Protein AF-A0A7R9C156-F1 (afdb_monomer_lite)

pLDDT: mean 81.44, std 16.33, range [34.81, 97.75]

Foldseek 3Di:
DPDDLVVVLVVLLLVLLVVVCLLLCVLLAAAEEEEQQCQVVPNVLVVQQSSVVNVYQHEYEYEHQDPRDDPCVVCVVVDPVVTDGHHYYYDNDQLLPDQPVVVVVPDDDDPPDPPQHAYEYEYSDDAALSVLSNLVNQLPHPRQWYKYKYQDDHLLRHAQVRQQLNVVVVVVVDDRVVSNVLSNLLCLLCLVVVPPDDDDDPVVNVVSQVVQVVVVDGSVRSSVSSVVSVVVSVVSVQVSSCVSAQVDWDKDQSDDCVSPSSRIITITTGPVNCQLQAQLSVQLPVPRPGGDALCCLQCVVLVVVLNVCVVVVVSVVSSLSRSLVSLLRNLDPVNQDLLLSQLSCVVSVHHSDDDDPPDDHDDPVSNCVSNVSCVVSPD

Organism: NCBI:txid399045

InterPro domains:
  IPR002220 DapA-like [PF00701] (285-369)
  IPR007871 Methyltransferase TRM13 [PF05206] (1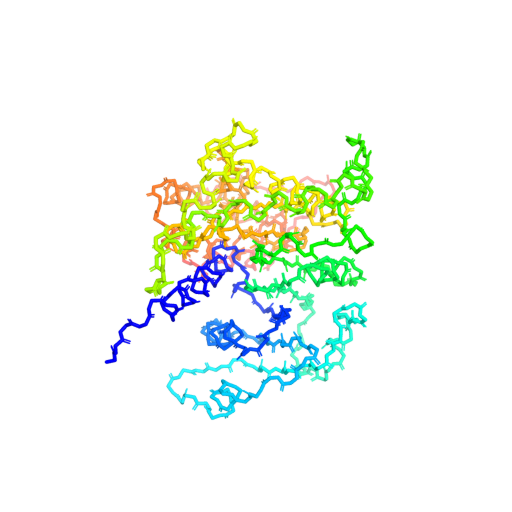3-269)
  IPR013785 Aldolase-type TIM barrel [G3DSA:3.20.20.70] (269-378)
  IPR039044 tRNA:m(4)X modification enzyme Trm13 [PTHR12998] (5-269)

Radius of gyration: 23.54 Å; chains: 1; bounding box: 74×46×60 Å

Sequence (379 aa):
MQDCPGAMKHLCQIASILGNLERLCLLSRRCTFVEFGAGRGAVSYWLSKVASESKKDSEVFLIDRASQRHKLDNRLKDGDEALGSVPVSRIKADIEHLVLDSLLDVPRLDTGSEDETRIVAVTKHLCGAATDFALRCLANSKIKDKSVCFATCCHHRCEWKSYVGKSVLQSYGFNASNFRVLCSLTSWLTCGSRKREEKLDPCSDEISQQRYAKLGFTVNESEEIGRICKDIIDAGRINYLKSVGFADANCCIYVPESVTPENVLLIAKTVESLKGLSIFHLGCQPGCVGTVSALANIIPEVVCKTFSLAKCGSWDDASALNRRLIQPNMAVTSQFGVAGLKAVMDAYGYYGGSVRRPLLSIDESGAKAAMKPFLENGF

Structure (mmCIF, N/CA/C/O backbone):
data_AF-A0A7R9C156-F1
#
_entry.id   AF-A0A7R9C156-F1
#
loop_
_atom_site.group_PDB
_atom_site.id
_atom_site.type_symbol
_atom_site.label_atom_id
_atom_site.label_alt_id
_atom_site.label_comp_id
_atom_site.label_asym_id
_atom_site.label_entity_id
_atom_site.label_seq_id
_atom_site.pdbx_PDB_ins_code
_atom_site.Cartn_x
_atom_site.Cartn_y
_atom_site.Cartn_z
_atom_site.occupancy
_atom_site.B_iso_or_equiv
_atom_site.auth_seq_id
_atom_site.auth_comp_id
_atom_site.auth_asym_id
_atom_site.auth_atom_id
_atom_site.pdbx_PDB_model_num
ATOM 1 N N . MET A 1 1 ? 31.479 11.852 10.578 1.00 40.16 1 MET A N 1
ATOM 2 C CA . MET A 1 1 ? 31.021 10.661 9.831 1.00 40.16 1 MET A CA 1
ATOM 3 C C . MET A 1 1 ? 30.978 11.050 8.370 1.00 40.16 1 MET A C 1
ATOM 5 O O . MET A 1 1 ? 30.319 12.023 8.052 1.00 40.16 1 MET A O 1
ATOM 9 N N . GLN A 1 2 ? 31.768 10.391 7.529 1.00 34.81 2 GLN A N 1
ATOM 10 C CA . GLN A 1 2 ? 31.818 10.642 6.087 1.00 34.81 2 GLN A CA 1
ATOM 11 C C . GLN A 1 2 ? 30.476 10.213 5.469 1.00 34.81 2 GLN A C 1
ATOM 13 O O . GLN A 1 2 ? 30.091 9.052 5.619 1.00 34.81 2 GLN A O 1
ATOM 18 N N . ASP A 1 3 ? 29.760 11.139 4.829 1.00 40.78 3 ASP A N 1
ATOM 19 C CA . ASP A 1 3 ? 28.501 10.871 4.127 1.00 40.78 3 ASP A CA 1
ATOM 20 C C . ASP A 1 3 ? 28.740 9.878 2.985 1.00 40.78 3 ASP A C 1
ATOM 22 O O . ASP A 1 3 ? 29.268 10.224 1.931 1.00 40.78 3 ASP A O 1
ATOM 26 N N . CYS A 1 4 ? 28.380 8.612 3.199 1.00 48.69 4 CYS A N 1
ATOM 27 C CA . CYS A 1 4 ? 28.357 7.607 2.144 1.00 48.69 4 CYS A CA 1
ATOM 28 C C . CYS A 1 4 ? 27.042 7.766 1.354 1.00 48.69 4 CYS A C 1
ATOM 30 O O . CYS A 1 4 ? 25.974 7.517 1.929 1.00 48.69 4 CYS A O 1
ATOM 32 N N . PRO A 1 5 ? 27.074 8.133 0.058 1.00 60.59 5 PRO A N 1
ATOM 33 C CA . PRO A 1 5 ? 25.868 8.401 -0.736 1.00 60.59 5 PRO A CA 1
ATOM 34 C C . PRO A 1 5 ? 24.865 7.234 -0.742 1.00 60.59 5 PRO A C 1
ATOM 36 O O . PRO A 1 5 ? 23.655 7.441 -0.616 1.00 60.59 5 PRO A O 1
ATOM 39 N N . GLY A 1 6 ? 25.360 5.991 -0.769 1.00 66.56 6 GLY A N 1
ATOM 40 C CA . GLY A 1 6 ? 24.527 4.787 -0.701 1.00 66.56 6 GLY A CA 1
ATOM 41 C C . GLY A 1 6 ? 23.784 4.609 0.631 1.00 66.56 6 GLY A C 1
ATOM 42 O O . GLY A 1 6 ? 22.648 4.128 0.650 1.00 66.56 6 GLY A O 1
ATOM 43 N N . ALA A 1 7 ? 24.376 5.036 1.752 1.00 76.25 7 ALA A N 1
ATOM 44 C CA . ALA A 1 7 ? 23.707 5.004 3.053 1.00 76.25 7 ALA A CA 1
ATOM 45 C C . ALA A 1 7 ? 22.574 6.038 3.115 1.00 76.25 7 ALA A C 1
ATOM 47 O O . ALA A 1 7 ? 21.466 5.703 3.541 1.00 76.25 7 ALA A O 1
ATOM 48 N N . MET A 1 8 ? 22.822 7.252 2.610 1.00 82.50 8 MET A N 1
ATOM 49 C CA . MET A 1 8 ? 21.819 8.318 2.545 1.00 82.50 8 MET A CA 1
ATOM 50 C C . MET A 1 8 ? 20.632 7.918 1.663 1.00 82.50 8 MET A C 1
ATOM 52 O O . MET A 1 8 ? 19.484 7.995 2.098 1.00 82.50 8 MET A O 1
ATOM 56 N N . LYS A 1 9 ? 20.897 7.361 0.471 1.00 86.25 9 LYS A N 1
ATOM 57 C CA . LYS A 1 9 ? 19.867 6.799 -0.418 1.00 86.25 9 LYS A CA 1
ATOM 58 C C . LYS A 1 9 ? 18.953 5.825 0.321 1.00 86.25 9 LYS A C 1
ATOM 60 O O . LYS A 1 9 ? 17.727 5.918 0.254 1.00 86.25 9 LYS A O 1
ATOM 65 N N . HIS A 1 10 ? 19.548 4.878 1.042 1.00 86.94 10 HIS A N 1
ATOM 66 C CA . HIS A 1 10 ? 18.794 3.871 1.768 1.00 86.94 10 HIS A CA 1
ATOM 67 C C . HIS A 1 10 ? 17.959 4.439 2.916 1.00 86.94 10 HIS A C 1
ATOM 69 O O . HIS A 1 10 ? 16.879 3.892 3.155 1.00 86.94 10 HIS A O 1
ATOM 75 N N . LEU A 1 11 ? 18.438 5.481 3.598 1.00 89.19 11 LEU A N 1
ATOM 76 C CA . LEU A 1 11 ? 17.699 6.186 4.645 1.00 89.19 11 LEU A CA 1
ATOM 77 C C . LEU A 1 11 ? 16.527 6.976 4.060 1.00 89.19 11 LEU A C 1
ATOM 79 O O . LEU A 1 11 ? 15.411 6.802 4.538 1.00 89.19 11 LEU A O 1
ATOM 83 N N . CYS A 1 12 ? 16.735 7.739 2.979 1.00 90.50 12 CYS A N 1
ATOM 84 C CA . CYS A 1 12 ? 15.664 8.471 2.293 1.00 90.50 12 CYS A CA 1
ATOM 85 C C . CYS A 1 12 ? 14.524 7.543 1.854 1.00 90.50 12 CYS A C 1
ATOM 87 O O . CYS A 1 12 ? 13.352 7.860 2.044 1.00 90.50 12 CYS A O 1
ATOM 89 N N . GLN A 1 13 ? 14.857 6.366 1.311 1.00 92.38 13 GLN A N 1
ATOM 90 C CA . GLN A 1 13 ? 13.851 5.372 0.934 1.00 92.38 13 GLN A CA 1
ATOM 91 C C . GLN A 1 13 ? 13.054 4.857 2.140 1.00 92.38 13 GLN A C 1
ATOM 93 O O . GLN A 1 13 ? 11.837 4.742 2.049 1.00 92.38 13 GLN A O 1
ATOM 98 N N . ILE A 1 14 ? 13.721 4.536 3.256 1.00 92.81 14 ILE A N 1
ATOM 99 C CA . ILE A 1 14 ? 13.042 4.029 4.459 1.00 92.81 14 ILE A CA 1
ATOM 100 C C . ILE A 1 14 ? 12.164 5.121 5.070 1.00 92.81 14 ILE A C 1
ATOM 102 O O . ILE A 1 14 ? 10.991 4.871 5.326 1.00 92.81 14 ILE A O 1
ATOM 106 N N . ALA A 1 15 ? 12.704 6.329 5.238 1.00 92.19 15 ALA A N 1
ATOM 107 C CA . ALA A 1 15 ? 11.970 7.475 5.761 1.00 92.19 15 ALA A CA 1
ATOM 108 C C . ALA A 1 15 ? 10.715 7.761 4.927 1.00 92.19 15 ALA A C 1
ATOM 110 O O . ALA A 1 15 ? 9.636 7.937 5.482 1.00 92.19 15 ALA A O 1
ATOM 111 N N . SER A 1 16 ? 10.824 7.711 3.596 1.00 92.44 16 SER A N 1
ATOM 112 C CA . SER A 1 16 ? 9.666 7.898 2.724 1.00 92.44 16 SER A CA 1
ATOM 113 C C . SER A 1 16 ? 8.635 6.764 2.825 1.00 92.44 16 SER A C 1
ATOM 115 O O . SER A 1 16 ? 7.435 7.038 2.851 1.00 92.44 16 SER A O 1
ATOM 117 N N . ILE A 1 17 ? 9.058 5.497 2.924 1.00 94.19 17 ILE A N 1
ATOM 118 C CA . ILE A 1 17 ? 8.122 4.379 3.146 1.00 94.19 17 ILE A CA 1
ATOM 119 C C . ILE A 1 17 ? 7.350 4.596 4.454 1.00 94.19 17 ILE A C 1
ATOM 121 O O . ILE A 1 17 ? 6.124 4.502 4.455 1.00 94.19 17 ILE A O 1
ATOM 125 N N . LEU A 1 18 ? 8.038 4.945 5.546 1.00 91.75 18 LEU A N 1
ATOM 126 C CA . LEU A 1 18 ? 7.406 5.218 6.842 1.00 91.75 18 LEU A CA 1
ATOM 127 C C . LEU A 1 18 ? 6.478 6.439 6.791 1.00 91.75 18 LEU A C 1
ATOM 129 O O . LEU A 1 18 ? 5.349 6.359 7.269 1.00 91.75 18 LEU A O 1
ATOM 133 N N . GLY A 1 19 ? 6.901 7.526 6.140 1.00 86.62 19 GLY A N 1
ATOM 134 C CA . GLY A 1 19 ? 6.069 8.714 5.935 1.00 86.62 19 GLY A CA 1
ATOM 135 C C . GLY A 1 19 ? 4.820 8.418 5.100 1.00 86.62 19 GLY A C 1
ATOM 136 O O . GLY A 1 19 ? 3.739 8.934 5.382 1.00 86.62 19 GLY A O 1
ATOM 137 N N . ASN A 1 20 ? 4.917 7.512 4.119 1.00 86.44 20 ASN A N 1
ATOM 138 C CA . ASN A 1 20 ? 3.742 7.008 3.415 1.00 86.44 20 ASN A CA 1
ATOM 139 C C . ASN A 1 20 ? 2.837 6.211 4.359 1.00 86.44 20 ASN A C 1
ATOM 141 O O . ASN A 1 20 ? 1.646 6.493 4.397 1.00 86.44 20 ASN A O 1
ATOM 145 N N . LEU A 1 21 ? 3.350 5.285 5.178 1.00 88.12 21 LEU A N 1
ATOM 146 C CA . LEU A 1 21 ? 2.516 4.572 6.162 1.00 88.12 21 LEU A CA 1
ATOM 147 C C . LEU A 1 21 ? 1.768 5.536 7.093 1.00 88.12 21 LEU A C 1
ATOM 149 O O . LEU A 1 21 ? 0.580 5.347 7.359 1.00 88.12 21 LEU A O 1
ATOM 153 N N . GLU A 1 22 ? 2.435 6.594 7.541 1.00 83.00 22 GLU A N 1
ATOM 154 C CA . GLU A 1 22 ? 1.845 7.637 8.371 1.00 83.00 22 GLU A CA 1
ATOM 155 C C . GLU A 1 22 ? 0.757 8.433 7.624 1.00 83.00 22 GLU A C 1
ATOM 157 O O . GLU A 1 22 ? -0.375 8.544 8.107 1.00 83.00 22 GLU A O 1
ATOM 162 N N . ARG A 1 23 ? 1.048 8.911 6.405 1.00 75.75 23 ARG A N 1
ATOM 163 C CA . ARG A 1 23 ? 0.096 9.613 5.519 1.00 75.75 23 ARG A CA 1
ATOM 164 C C . ARG A 1 23 ? -1.113 8.752 5.154 1.00 75.75 23 ARG A C 1
ATOM 166 O O . ARG A 1 23 ? -2.228 9.253 5.006 1.00 75.75 23 ARG A O 1
ATOM 173 N N . LEU A 1 24 ? -0.894 7.452 4.992 1.00 77.38 24 LEU A N 1
ATOM 174 C CA . LEU A 1 24 ? -1.929 6.461 4.734 1.00 77.38 24 LEU A CA 1
ATOM 175 C C . LEU A 1 24 ? -2.714 6.094 6.008 1.00 77.38 24 LEU A C 1
ATOM 177 O O . LEU A 1 24 ? -3.640 5.290 5.907 1.00 77.38 24 LEU A O 1
ATOM 181 N N . CYS A 1 25 ? -2.354 6.663 7.168 1.00 76.44 25 CYS A N 1
ATOM 182 C CA . CYS A 1 25 ? -2.887 6.367 8.501 1.00 76.44 25 CYS A CA 1
ATOM 183 C C . CYS A 1 25 ? -2.836 4.872 8.849 1.00 76.44 25 CYS A C 1
ATOM 185 O O . CYS A 1 25 ? -3.722 4.325 9.503 1.00 76.44 25 CYS A O 1
ATOM 187 N N . LEU A 1 26 ? -1.769 4.206 8.415 1.00 82.56 26 LEU A N 1
ATOM 188 C CA . LEU A 1 26 ? -1.475 2.811 8.735 1.00 82.56 26 LEU A CA 1
ATOM 189 C C . LEU A 1 26 ? -0.685 2.672 10.045 1.00 82.56 26 LEU A C 1
ATOM 191 O O . LEU A 1 26 ? -0.472 1.558 10.505 1.00 82.56 26 LEU A O 1
ATOM 195 N N . LEU A 1 27 ? -0.299 3.794 10.664 1.00 81.56 27 LEU A N 1
ATOM 196 C CA . LEU A 1 27 ? 0.324 3.865 11.995 1.00 81.56 27 LEU A CA 1
ATOM 197 C C . LEU A 1 27 ? -0.648 4.366 13.081 1.00 81.56 27 LEU A C 1
ATOM 199 O O . LEU A 1 27 ? -0.294 4.467 14.250 1.00 81.56 27 LEU A O 1
ATOM 203 N N . SER A 1 28 ? -1.881 4.726 12.707 1.00 69.94 28 SER A N 1
ATOM 204 C CA . SER A 1 28 ? -2.830 5.393 13.607 1.00 69.94 28 SER A CA 1
ATOM 205 C C . SER A 1 28 ? -3.653 4.436 14.470 1.00 69.94 28 SER A C 1
ATOM 207 O O . SER A 1 28 ? -4.446 4.901 15.284 1.00 69.94 28 SER A O 1
ATOM 209 N N . ARG A 1 29 ? -3.521 3.116 14.310 1.00 75.06 29 ARG A N 1
ATOM 210 C CA . ARG A 1 29 ? -4.259 2.071 15.044 1.00 75.06 29 ARG A CA 1
ATOM 211 C C . ARG A 1 29 ? -3.300 0.936 15.412 1.00 75.06 29 ARG A C 1
ATOM 213 O O . ARG A 1 29 ? -2.158 0.937 14.964 1.00 75.06 29 ARG A O 1
ATOM 220 N N . ARG A 1 30 ? -3.766 -0.001 16.241 1.00 83.44 30 ARG A N 1
ATOM 221 C CA . ARG A 1 30 ? -3.059 -1.260 16.489 1.00 83.44 30 ARG A CA 1
ATOM 222 C C . ARG A 1 30 ? -2.872 -1.990 15.156 1.00 83.44 30 ARG A C 1
ATOM 224 O O . ARG A 1 30 ? -3.854 -2.215 14.451 1.00 83.44 30 ARG A O 1
ATOM 231 N N . CYS A 1 31 ? -1.631 -2.332 14.825 1.00 86.94 31 CYS A N 1
ATOM 232 C CA . CYS A 1 31 ? -1.280 -3.002 13.576 1.00 86.94 31 CYS A CA 1
ATOM 233 C C . CYS A 1 31 ? -0.260 -4.114 13.828 1.00 86.94 31 CYS A C 1
ATOM 235 O O . CYS A 1 31 ? 0.700 -3.929 14.575 1.00 86.94 31 CYS A O 1
ATOM 237 N N . THR A 1 32 ? -0.419 -5.224 13.117 1.00 90.94 32 THR A N 1
ATOM 238 C CA . THR A 1 32 ? 0.631 -6.221 12.921 1.00 90.94 32 THR A CA 1
ATOM 239 C C . THR A 1 32 ? 1.361 -5.872 11.624 1.00 90.94 32 THR A C 1
ATOM 241 O O . THR A 1 32 ? 0.824 -6.016 10.519 1.00 90.94 32 THR A O 1
ATOM 244 N N . PHE A 1 33 ? 2.580 -5.353 11.742 1.00 93.31 33 PHE A N 1
ATOM 245 C CA . PHE A 1 33 ? 3.408 -5.018 10.589 1.00 93.31 33 PHE A CA 1
ATOM 246 C C . PHE A 1 33 ? 4.179 -6.244 10.116 1.00 93.31 33 PHE A C 1
ATOM 248 O O . PHE A 1 33 ? 4.751 -6.965 10.926 1.00 93.31 33 PHE A O 1
ATOM 255 N N . VAL A 1 34 ? 4.234 -6.468 8.805 1.00 94.38 34 VAL A N 1
ATOM 256 C CA . VAL A 1 34 ? 4.950 -7.613 8.226 1.00 94.38 34 VAL A CA 1
ATOM 257 C C . VAL A 1 34 ? 5.906 -7.122 7.147 1.00 94.38 34 VAL A C 1
ATOM 259 O O . VAL A 1 34 ? 5.478 -6.709 6.069 1.00 94.38 34 VAL A O 1
ATOM 262 N N . GLU A 1 35 ? 7.208 -7.157 7.431 1.00 94.88 35 GLU A N 1
ATOM 263 C CA . GLU A 1 35 ? 8.255 -6.857 6.453 1.00 94.88 35 GLU A CA 1
ATOM 264 C C . GLU A 1 35 ? 8.594 -8.112 5.644 1.00 94.88 35 GLU A C 1
ATOM 266 O O . GLU A 1 35 ? 9.203 -9.056 6.152 1.00 94.88 35 GLU A O 1
ATOM 271 N N . PHE A 1 36 ? 8.232 -8.111 4.360 1.00 93.88 36 PHE A N 1
ATOM 272 C CA . PHE A 1 36 ? 8.593 -9.181 3.433 1.00 93.88 36 PHE A CA 1
ATOM 273 C C . PHE A 1 36 ? 9.975 -8.933 2.822 1.00 93.88 36 PHE A C 1
ATOM 275 O O . PHE A 1 36 ? 10.225 -7.876 2.233 1.00 93.88 36 PHE A O 1
ATOM 282 N N . GLY A 1 37 ? 10.854 -9.936 2.908 1.00 90.31 37 GLY A N 1
ATOM 283 C CA . GLY A 1 37 ? 12.228 -9.843 2.410 1.00 90.31 37 GLY A CA 1
ATOM 284 C C . GLY A 1 37 ? 13.083 -8.916 3.270 1.00 90.31 37 GLY A C 1
ATOM 285 O O . GLY A 1 37 ? 13.788 -8.057 2.747 1.00 90.31 37 GLY A O 1
ATOM 286 N N . ALA A 1 38 ? 12.982 -9.061 4.593 1.00 85.69 38 ALA A N 1
ATOM 287 C CA . ALA A 1 38 ? 13.497 -8.072 5.533 1.00 85.69 38 ALA A CA 1
ATOM 288 C C . ALA A 1 38 ? 15.024 -7.880 5.483 1.00 85.69 38 ALA A C 1
ATOM 290 O O . ALA A 1 38 ? 15.536 -6.818 5.847 1.00 85.69 38 ALA A O 1
ATOM 291 N N . GLY A 1 39 ? 15.793 -8.886 5.058 1.00 84.81 39 GLY A N 1
ATOM 292 C CA . GLY A 1 39 ? 17.248 -8.832 4.976 1.00 84.81 39 GLY A CA 1
ATOM 293 C C . GLY A 1 39 ? 17.859 -8.352 6.291 1.00 84.81 39 GLY A C 1
ATOM 294 O O . GLY A 1 39 ? 17.718 -8.985 7.339 1.00 84.81 39 GLY A O 1
ATOM 295 N N . ARG A 1 40 ? 18.493 -7.172 6.249 1.00 80.88 40 ARG A N 1
ATOM 296 C CA . ARG A 1 40 ? 19.117 -6.522 7.417 1.00 80.88 40 ARG A CA 1
ATOM 297 C C . ARG A 1 40 ? 18.123 -5.966 8.452 1.00 80.88 40 ARG A C 1
ATOM 299 O O . ARG A 1 40 ? 18.577 -5.516 9.495 1.00 80.88 40 ARG A O 1
ATOM 306 N N . GLY A 1 41 ? 16.816 -5.975 8.184 1.00 82.31 41 GLY A N 1
ATOM 307 C CA . GLY A 1 41 ? 15.767 -5.507 9.101 1.00 82.31 41 GLY A CA 1
ATOM 308 C C . GLY A 1 41 ? 15.723 -3.990 9.294 1.00 82.31 41 GLY A C 1
ATOM 309 O O . GLY A 1 41 ? 15.302 -3.515 10.343 1.00 82.31 41 GLY A O 1
ATOM 310 N N . ALA A 1 42 ? 16.204 -3.214 8.318 1.00 86.06 42 ALA A N 1
ATOM 311 C CA . ALA A 1 42 ? 16.311 -1.763 8.464 1.00 86.06 42 ALA A CA 1
ATOM 312 C C . ALA A 1 42 ? 14.943 -1.061 8.471 1.00 86.06 42 ALA A C 1
ATOM 314 O O . ALA A 1 42 ? 14.783 -0.097 9.211 1.00 86.06 42 ALA A O 1
ATOM 315 N N . VAL A 1 43 ? 13.964 -1.531 7.684 1.00 89.88 43 VAL A N 1
ATOM 316 C CA . VAL A 1 43 ? 12.603 -0.964 7.721 1.00 89.88 43 VAL A CA 1
ATOM 317 C C . VAL A 1 43 ? 11.950 -1.312 9.051 1.00 89.88 43 VAL A C 1
ATOM 319 O O . VAL A 1 43 ? 11.493 -0.406 9.739 1.00 89.88 43 VAL A O 1
ATOM 322 N N . SER A 1 44 ? 11.980 -2.587 9.454 1.00 90.00 44 SER A N 1
ATOM 323 C CA . SER A 1 44 ? 11.404 -3.028 10.729 1.00 90.00 44 SER A CA 1
ATOM 324 C C . SER A 1 44 ? 11.998 -2.337 11.950 1.00 90.00 44 SER A C 1
ATOM 326 O O . SER A 1 44 ? 11.258 -2.047 12.883 1.00 90.00 44 SER A O 1
ATOM 328 N N . TYR A 1 45 ? 13.302 -2.035 11.949 1.00 88.31 45 TYR A N 1
ATOM 329 C CA . TYR A 1 45 ? 13.932 -1.292 13.042 1.00 88.31 45 TYR A CA 1
ATOM 330 C C . TYR A 1 45 ? 13.300 0.088 13.242 1.00 88.31 45 TYR A C 1
ATOM 332 O O . TYR A 1 45 ? 12.914 0.442 14.350 1.00 88.31 45 TYR A O 1
ATOM 340 N N . TRP A 1 46 ? 13.170 0.873 12.174 1.00 89.81 46 TRP A N 1
ATOM 341 C CA . TRP A 1 46 ? 12.578 2.207 12.281 1.00 89.81 46 TRP A CA 1
ATOM 342 C C . TRP A 1 46 ? 11.066 2.145 12.485 1.00 89.81 46 TRP A C 1
ATOM 344 O O . TRP A 1 46 ? 10.513 2.928 13.253 1.00 89.81 46 TRP A O 1
ATOM 354 N N . LEU A 1 47 ? 10.402 1.174 11.856 1.00 90.06 47 LEU A N 1
ATOM 355 C CA . LEU A 1 47 ? 8.976 0.939 12.040 1.00 90.06 47 LEU A CA 1
ATOM 356 C C . LEU A 1 47 ? 8.645 0.597 13.494 1.00 90.06 47 LEU A C 1
ATOM 358 O O . LEU A 1 47 ? 7.645 1.090 14.006 1.00 90.06 47 LEU A O 1
ATOM 362 N N . SER A 1 48 ? 9.490 -0.181 14.182 1.00 88.75 48 SER A N 1
ATOM 363 C CA . SER A 1 48 ? 9.237 -0.542 15.578 1.00 88.75 48 SER A CA 1
ATOM 364 C C . SER A 1 48 ? 9.354 0.649 16.534 1.00 88.75 48 SER A C 1
ATOM 366 O O . SER A 1 48 ? 8.609 0.727 17.513 1.00 88.75 48 SER A O 1
ATOM 368 N N . LYS A 1 49 ? 10.246 1.602 16.230 1.00 87.12 49 LYS A N 1
ATOM 369 C CA . LYS A 1 49 ? 10.384 2.865 16.967 1.00 87.12 49 LYS A CA 1
ATOM 370 C C . LYS A 1 49 ? 9.180 3.775 16.739 1.00 87.12 49 LYS A C 1
ATOM 372 O O . LYS A 1 49 ? 8.524 4.149 17.707 1.00 87.12 49 LYS A O 1
ATOM 377 N N . VAL A 1 50 ? 8.819 4.042 15.482 1.00 85.81 50 VAL A N 1
ATOM 378 C CA . VAL A 1 50 ? 7.674 4.916 15.154 1.00 85.81 50 VAL A CA 1
ATOM 379 C C . VAL A 1 50 ? 6.355 4.322 15.665 1.00 85.81 50 VAL A C 1
ATOM 381 O O . VAL A 1 50 ? 5.512 5.034 16.205 1.00 85.81 50 VAL A O 1
ATOM 384 N N . ALA A 1 51 ? 6.176 3.001 15.572 1.00 84.81 51 ALA A N 1
ATOM 385 C CA . ALA A 1 51 ? 4.992 2.343 16.120 1.00 84.81 51 ALA A CA 1
ATOM 386 C C . ALA A 1 51 ? 4.894 2.489 17.650 1.00 84.81 51 ALA A C 1
ATOM 388 O O . ALA A 1 51 ? 3.783 2.579 18.173 1.00 84.81 51 ALA A O 1
ATOM 389 N N . SER A 1 52 ? 6.022 2.574 18.368 1.00 82.69 52 SER A N 1
ATOM 390 C CA . SER A 1 52 ? 6.026 2.729 19.831 1.00 82.69 52 SER A CA 1
ATOM 391 C C . SER A 1 52 ? 5.512 4.095 20.299 1.00 82.69 52 SER A C 1
ATOM 393 O O . SER A 1 52 ? 4.837 4.178 21.325 1.00 82.69 52 SER A O 1
ATOM 395 N N . GLU A 1 53 ? 5.736 5.154 19.513 1.00 78.00 53 GLU A N 1
ATOM 396 C CA . GLU A 1 53 ? 5.268 6.514 19.823 1.00 78.00 53 GLU A CA 1
ATOM 397 C C . GLU A 1 53 ? 3.740 6.597 19.862 1.00 78.00 53 GLU A C 1
ATOM 399 O O . GLU A 1 53 ? 3.161 7.381 20.616 1.00 78.00 53 GLU A O 1
ATOM 404 N N . SER A 1 54 ? 3.069 5.737 19.090 1.00 67.69 54 SER A N 1
ATOM 405 C CA . SER A 1 54 ? 1.610 5.692 19.034 1.00 67.69 54 SER A CA 1
ATOM 406 C C . SER A 1 54 ? 0.958 5.181 20.333 1.00 67.69 54 SER A C 1
ATOM 408 O O . SER A 1 54 ? -0.259 5.320 20.479 1.00 67.69 54 SER A O 1
ATOM 410 N N . LYS A 1 55 ? 1.739 4.618 21.278 1.00 61.25 55 LYS A N 1
ATOM 411 C CA . LYS A 1 55 ? 1.277 3.953 22.518 1.00 61.25 55 LYS A CA 1
ATOM 412 C C . LYS A 1 55 ? 0.226 2.855 22.276 1.00 61.25 55 LYS A C 1
ATOM 414 O O . LYS A 1 55 ? -0.621 2.606 23.131 1.00 61.25 55 LYS A O 1
ATOM 419 N N . LYS A 1 56 ? 0.252 2.215 21.103 1.00 68.31 56 LYS A N 1
ATOM 420 C CA . LYS A 1 56 ? -0.668 1.127 20.724 1.00 68.31 56 LYS A CA 1
ATOM 421 C C . LYS A 1 56 ? 0.059 -0.207 20.766 1.00 68.31 56 LYS A C 1
ATOM 423 O O . LYS A 1 56 ? 1.236 -0.266 20.425 1.00 68.31 56 LYS A O 1
ATOM 428 N N . ASP A 1 57 ? -0.669 -1.265 21.108 1.00 76.25 57 ASP A N 1
ATOM 429 C CA . ASP A 1 57 ? -0.172 -2.646 21.196 1.00 76.25 57 ASP A CA 1
ATOM 430 C C . ASP A 1 57 ? 0.081 -3.269 19.805 1.00 76.25 57 ASP A C 1
ATOM 432 O O . ASP A 1 57 ? -0.589 -4.210 19.379 1.00 76.25 57 ASP A O 1
ATOM 436 N N . SER A 1 58 ? 0.974 -2.648 19.033 1.00 86.12 58 SER A N 1
ATOM 437 C CA . SER A 1 58 ? 1.390 -3.091 17.698 1.00 86.12 58 SER A CA 1
ATOM 438 C C . SER A 1 58 ? 2.594 -4.023 17.790 1.00 86.12 58 SER A C 1
ATOM 440 O O . SER A 1 58 ? 3.267 -4.071 18.811 1.00 86.12 58 SER A O 1
ATOM 442 N N . GLU A 1 59 ? 2.909 -4.719 16.705 1.00 87.12 59 GLU A N 1
ATOM 443 C CA . GLU A 1 59 ? 4.054 -5.632 16.626 1.00 87.12 59 GLU A CA 1
ATOM 444 C C . GLU A 1 59 ? 4.632 -5.654 15.207 1.00 87.12 59 GLU A C 1
ATOM 446 O O . GLU A 1 59 ? 3.964 -5.258 14.246 1.00 87.12 59 GLU A O 1
ATOM 451 N N . VAL A 1 60 ? 5.875 -6.116 15.061 1.00 90.31 60 VAL A N 1
ATOM 452 C CA . VAL A 1 60 ? 6.563 -6.188 13.767 1.00 90.31 60 VAL A CA 1
ATOM 453 C C . VAL A 1 60 ? 7.125 -7.589 13.525 1.00 90.31 60 VAL A C 1
ATOM 455 O O . VAL A 1 60 ? 7.965 -8.077 14.280 1.00 90.31 60 VAL A O 1
ATOM 458 N N . PHE A 1 61 ? 6.725 -8.214 12.419 1.00 90.75 61 PHE A N 1
ATOM 459 C CA . PHE A 1 61 ? 7.276 -9.474 11.931 1.00 90.75 61 PHE A CA 1
ATOM 460 C C . PHE A 1 61 ? 8.206 -9.261 10.739 1.00 90.75 61 PHE A C 1
ATOM 462 O O . PHE A 1 61 ? 7.844 -8.619 9.755 1.00 90.75 61 PHE A O 1
ATOM 469 N N . LEU A 1 62 ? 9.393 -9.859 10.796 1.00 91.81 62 LEU A N 1
ATOM 470 C CA . LEU A 1 62 ? 10.355 -9.878 9.697 1.00 91.81 62 LEU A CA 1
ATOM 471 C C . LEU A 1 62 ? 10.318 -11.244 9.027 1.00 91.81 62 LEU A C 1
ATOM 473 O O . LEU A 1 62 ? 10.678 -12.234 9.661 1.00 91.81 62 LEU A O 1
ATOM 477 N N . ILE A 1 63 ? 9.956 -11.298 7.748 1.00 90.88 63 ILE A N 1
ATOM 478 C CA . ILE A 1 63 ? 9.951 -12.534 6.962 1.00 90.88 63 ILE A CA 1
ATOM 479 C C . ILE A 1 63 ? 11.167 -12.554 6.039 1.00 90.88 63 ILE A C 1
ATOM 481 O O . ILE A 1 63 ? 11.336 -11.677 5.186 1.00 90.88 63 ILE A O 1
ATOM 485 N N . ASP A 1 64 ? 12.003 -13.582 6.170 1.00 87.25 64 ASP A N 1
ATOM 486 C CA . ASP A 1 64 ? 13.120 -13.822 5.254 1.00 87.25 64 ASP A CA 1
ATOM 487 C C . ASP A 1 64 ? 13.424 -15.321 5.118 1.00 87.25 64 ASP A C 1
ATOM 489 O O . ASP A 1 64 ? 13.285 -16.096 6.064 1.00 87.25 64 ASP A O 1
ATOM 493 N N . ARG A 1 65 ? 13.908 -15.731 3.946 1.00 82.44 65 ARG A N 1
ATOM 494 C CA . ARG A 1 65 ? 14.417 -17.086 3.699 1.00 82.44 65 ARG A CA 1
ATOM 495 C C . ARG A 1 65 ? 15.765 -17.324 4.381 1.00 82.44 65 ARG A C 1
ATOM 497 O O . ARG A 1 65 ? 16.067 -18.449 4.788 1.00 82.44 65 ARG A O 1
ATOM 504 N N . ALA A 1 66 ? 16.599 -16.286 4.470 1.00 68.19 66 ALA A N 1
ATOM 505 C CA . ALA A 1 66 ? 17.955 -16.366 4.997 1.00 68.19 66 ALA A CA 1
ATOM 506 C C . ALA A 1 66 ? 18.087 -15.597 6.318 1.00 68.19 66 ALA A C 1
ATOM 508 O O . ALA A 1 66 ? 17.679 -14.447 6.444 1.00 68.19 66 ALA A O 1
ATOM 509 N N . SER A 1 67 ? 18.748 -16.206 7.303 1.00 56.12 67 SER A N 1
ATOM 510 C CA . SER A 1 67 ? 19.142 -15.535 8.544 1.00 56.12 67 SER A CA 1
ATOM 511 C C . SER A 1 67 ? 20.385 -14.672 8.294 1.00 56.12 67 SER A C 1
ATOM 513 O O . SER A 1 67 ? 21.498 -15.037 8.677 1.00 56.12 67 SER A O 1
ATOM 515 N N . GLN A 1 68 ? 20.239 -13.556 7.577 1.00 52.72 68 GLN A N 1
ATOM 516 C CA . GLN A 1 68 ? 21.338 -12.601 7.431 1.00 52.72 68 GLN A CA 1
ATOM 517 C C . GLN A 1 68 ? 21.585 -11.899 8.781 1.00 52.72 68 GLN A C 1
ATOM 519 O O . GLN A 1 68 ? 20.690 -11.308 9.376 1.00 52.72 68 GLN A O 1
ATOM 524 N N . ARG A 1 69 ? 22.821 -12.042 9.277 1.00 46.41 69 ARG A N 1
ATOM 525 C CA . ARG A 1 69 ? 23.319 -11.733 10.633 1.00 46.41 69 ARG A CA 1
ATOM 526 C C . ARG A 1 69 ? 22.894 -10.371 11.233 1.00 46.41 69 ARG A C 1
ATOM 528 O O . ARG A 1 69 ? 23.322 -9.321 10.759 1.00 46.41 69 ARG A O 1
ATOM 535 N N . HIS A 1 70 ? 22.203 -10.446 12.376 1.00 51.94 70 HIS A N 1
ATOM 536 C CA . HIS A 1 70 ? 22.419 -9.822 13.708 1.00 51.94 70 HIS A CA 1
ATOM 537 C C . HIS A 1 70 ? 22.787 -8.332 13.907 1.00 51.94 70 HIS A C 1
ATOM 539 O O . HIS A 1 70 ? 22.783 -7.890 15.053 1.00 51.94 70 HIS A O 1
ATOM 545 N N . LYS A 1 71 ? 23.107 -7.521 12.888 1.00 47.53 71 LYS A N 1
ATOM 546 C CA . LYS A 1 71 ? 23.627 -6.157 13.152 1.00 47.53 71 LYS A CA 1
ATOM 547 C C . LYS A 1 71 ? 22.595 -5.174 13.728 1.00 47.53 71 LYS A C 1
ATOM 549 O O . LYS A 1 71 ? 22.989 -4.297 14.489 1.00 47.53 71 LYS A O 1
ATOM 554 N N . LEU A 1 72 ? 21.316 -5.301 13.370 1.00 52.06 72 LEU A N 1
ATOM 555 C CA . LEU A 1 72 ? 20.225 -4.447 13.875 1.00 52.06 72 LEU A CA 1
ATOM 556 C C . LEU A 1 72 ? 19.318 -5.175 14.874 1.00 52.06 72 LEU A C 1
ATOM 558 O O . LEU A 1 72 ? 18.800 -4.531 15.775 1.00 52.06 72 LEU A O 1
ATOM 562 N N . ASP A 1 73 ? 19.210 -6.504 14.787 1.00 52.53 73 ASP A N 1
ATOM 563 C CA . ASP A 1 73 ? 18.457 -7.317 15.752 1.00 52.53 73 ASP A CA 1
ATOM 564 C C . ASP A 1 73 ? 19.018 -7.178 17.181 1.00 52.53 73 ASP A C 1
ATOM 566 O O . ASP A 1 73 ? 18.254 -7.158 18.139 1.00 52.53 73 ASP A O 1
ATOM 570 N N . ASN A 1 74 ? 20.338 -7.004 17.339 1.00 50.81 74 ASN A N 1
ATOM 571 C CA . ASN A 1 74 ? 20.934 -6.740 18.654 1.00 50.81 74 ASN A CA 1
ATOM 572 C C . ASN A 1 74 ? 20.532 -5.363 19.207 1.00 50.81 74 ASN A C 1
ATOM 574 O O . ASN A 1 74 ? 20.281 -5.252 20.393 1.00 50.81 74 ASN A O 1
ATOM 578 N N . ARG A 1 75 ? 20.352 -4.345 18.350 1.00 53.66 75 ARG A N 1
ATOM 579 C CA . ARG A 1 75 ? 19.838 -3.015 18.749 1.00 53.66 75 ARG A CA 1
ATOM 580 C C . ARG A 1 75 ? 18.329 -2.993 19.026 1.00 53.66 75 ARG A C 1
ATOM 582 O O . ARG A 1 75 ? 17.797 -1.970 19.443 1.00 53.66 75 ARG A O 1
ATOM 589 N N . LEU A 1 76 ? 17.631 -4.082 18.702 1.00 53.56 76 LEU A N 1
ATOM 590 C CA . LEU A 1 76 ? 16.226 -4.299 19.050 1.00 53.56 76 LEU A CA 1
ATOM 591 C C . LEU A 1 76 ? 16.083 -5.058 20.376 1.00 53.56 76 LEU A C 1
ATOM 593 O O . LEU A 1 76 ? 15.048 -4.939 21.020 1.00 53.56 76 LEU A O 1
ATOM 597 N N . LYS A 1 77 ? 17.106 -5.830 20.773 1.00 49.16 77 LYS A N 1
ATOM 598 C CA . LYS A 1 77 ? 17.177 -6.533 22.065 1.00 49.16 77 LYS A CA 1
ATOM 599 C C . LYS A 1 77 ? 17.781 -5.660 23.162 1.00 49.16 77 LYS A C 1
ATOM 601 O O . LYS A 1 77 ? 17.246 -5.619 24.263 1.00 49.16 77 LYS A O 1
ATOM 606 N N . ASP A 1 78 ? 18.848 -4.943 22.829 1.00 43.84 78 ASP A N 1
ATOM 607 C CA . ASP A 1 78 ? 19.439 -3.903 23.659 1.00 43.84 78 ASP A CA 1
ATOM 608 C C . ASP A 1 78 ? 18.666 -2.627 23.343 1.00 43.84 78 ASP A C 1
ATOM 610 O O . ASP A 1 78 ? 19.005 -1.890 22.414 1.00 43.84 78 ASP A O 1
ATOM 614 N N . GLY A 1 79 ? 17.530 -2.448 24.018 1.00 44.47 79 GLY A N 1
ATOM 615 C CA . GLY A 1 79 ? 16.720 -1.251 23.874 1.00 44.47 79 GLY A CA 1
ATOM 616 C C . GLY A 1 79 ? 17.611 -0.019 23.979 1.00 44.47 79 GLY A C 1
ATOM 617 O O . GLY A 1 79 ? 18.313 0.170 24.965 1.00 44.47 79 GLY A O 1
ATOM 618 N N . ASP A 1 80 ? 17.598 0.817 22.948 1.00 45.12 80 ASP A N 1
ATOM 619 C CA . ASP A 1 80 ? 18.006 2.207 23.099 1.00 45.12 80 ASP A CA 1
ATOM 620 C C . ASP A 1 80 ? 17.038 2.805 24.136 1.00 45.12 80 ASP A C 1
ATOM 622 O O . ASP A 1 80 ? 15.899 3.119 23.788 1.00 45.12 80 ASP A O 1
ATOM 626 N N . GLU A 1 81 ? 17.427 2.822 25.421 1.00 49.00 81 GLU A N 1
ATOM 627 C CA . GLU A 1 81 ? 16.563 3.134 26.580 1.00 49.00 81 GLU A CA 1
ATOM 628 C C . GLU A 1 81 ? 15.852 4.494 26.446 1.00 49.00 81 GLU A C 1
ATOM 630 O O . GLU A 1 81 ? 14.837 4.739 27.095 1.00 49.00 81 GLU A O 1
ATOM 635 N N . ALA A 1 82 ? 16.343 5.363 25.558 1.00 50.25 82 ALA A N 1
ATOM 636 C CA . ALA A 1 82 ? 15.770 6.669 25.263 1.00 50.25 82 ALA A CA 1
ATOM 637 C C . ALA A 1 82 ? 14.501 6.635 24.383 1.00 50.25 82 ALA A C 1
ATOM 639 O O . ALA A 1 82 ? 13.709 7.575 24.439 1.00 50.25 82 ALA A O 1
ATOM 640 N N . LEU A 1 83 ? 14.288 5.594 23.566 1.00 55.06 83 LEU A N 1
ATOM 641 C CA . LEU A 1 83 ? 13.150 5.510 22.642 1.00 55.06 83 LEU A CA 1
ATOM 642 C C . LEU A 1 83 ? 12.582 4.088 22.666 1.00 55.06 83 LEU A C 1
ATOM 644 O O . LEU A 1 83 ? 13.256 3.144 22.253 1.00 55.06 83 LEU A O 1
ATOM 648 N N . GLY A 1 84 ? 11.349 3.922 23.147 1.00 66.12 84 GLY A N 1
ATOM 649 C CA . GLY A 1 84 ? 10.678 2.619 23.215 1.00 66.12 84 GLY A CA 1
ATOM 650 C C . GLY A 1 84 ? 10.646 1.876 21.870 1.00 66.12 84 GLY A C 1
ATOM 651 O O . GLY A 1 84 ? 10.935 2.428 20.809 1.00 66.12 84 GLY A O 1
ATOM 652 N N . SER A 1 85 ? 10.323 0.586 21.892 1.00 75.88 85 SER A N 1
ATOM 653 C CA . SER A 1 85 ? 10.115 -0.210 20.676 1.00 75.88 85 SER A CA 1
ATOM 654 C C . SER A 1 85 ? 8.999 -1.215 20.894 1.00 75.88 85 SER A C 1
ATOM 656 O O . SER A 1 85 ? 8.919 -1.821 21.961 1.00 75.88 85 SER A O 1
ATOM 658 N N . VAL A 1 86 ? 8.160 -1.414 19.879 1.00 83.19 86 VAL A N 1
ATOM 659 C CA . VAL A 1 86 ? 7.166 -2.497 19.895 1.00 83.19 86 VAL A CA 1
ATOM 660 C C . VAL A 1 86 ? 7.834 -3.873 19.741 1.00 83.19 86 VAL A C 1
ATOM 662 O O . VAL A 1 86 ? 8.963 -3.931 19.243 1.00 83.19 86 VAL A O 1
ATOM 665 N N . PRO A 1 87 ? 7.170 -4.981 20.127 1.00 85.25 87 PRO A N 1
ATOM 666 C CA . PRO A 1 87 ? 7.688 -6.331 19.926 1.00 85.25 87 PRO A CA 1
ATOM 667 C C . PRO A 1 87 ? 8.089 -6.592 18.470 1.00 85.25 87 PRO A C 1
ATOM 669 O O . PRO A 1 87 ? 7.340 -6.286 17.540 1.00 85.25 87 PRO A O 1
ATOM 672 N N . VAL A 1 88 ? 9.278 -7.172 18.279 1.00 85.31 88 VAL A N 1
ATOM 673 C CA . VAL A 1 88 ? 9.812 -7.518 16.958 1.00 85.31 88 VAL A CA 1
ATOM 674 C C . VAL A 1 88 ? 10.206 -8.989 16.909 1.00 85.31 88 VAL A C 1
ATOM 676 O O . VAL A 1 88 ? 11.049 -9.438 17.686 1.00 85.31 88 VAL A O 1
ATOM 679 N N . SER A 1 89 ? 9.650 -9.721 15.946 1.00 85.75 89 SER A N 1
ATOM 680 C CA . SER A 1 89 ? 9.880 -11.155 15.760 1.00 85.75 89 SER A CA 1
ATOM 681 C C . SER A 1 89 ? 10.350 -11.449 14.341 1.00 85.75 89 SER A C 1
ATOM 683 O O . SER A 1 89 ? 9.715 -11.065 13.364 1.00 85.75 89 SER A O 1
ATOM 685 N N . ARG A 1 90 ? 11.467 -12.163 14.192 1.00 86.12 90 ARG A N 1
ATOM 686 C CA . ARG A 1 90 ? 11.973 -12.583 12.878 1.00 86.12 90 ARG A CA 1
ATOM 687 C C . ARG A 1 90 ? 11.621 -14.040 12.616 1.00 86.12 90 ARG A C 1
ATOM 689 O O . ARG A 1 90 ? 11.997 -14.919 13.386 1.00 86.12 90 ARG A O 1
ATOM 696 N N . ILE A 1 91 ? 10.960 -14.290 11.494 1.00 87.25 91 ILE A N 1
ATOM 697 C CA . ILE A 1 91 ? 10.491 -15.604 11.069 1.00 87.25 91 ILE A CA 1
ATOM 698 C C . ILE A 1 91 ? 11.253 -16.015 9.817 1.00 87.25 91 ILE A C 1
ATOM 700 O O . ILE A 1 91 ? 11.240 -15.336 8.787 1.00 87.25 91 ILE A O 1
ATOM 704 N N . LYS A 1 92 ? 11.927 -17.160 9.921 1.00 88.94 92 LYS A N 1
ATOM 705 C CA . LYS A 1 92 ? 12.612 -17.777 8.793 1.00 88.94 92 LYS A CA 1
ATOM 706 C C . LYS A 1 92 ? 11.610 -18.608 7.997 1.00 88.94 92 LYS A C 1
ATOM 708 O O . LYS A 1 92 ? 11.281 -19.718 8.405 1.00 88.94 92 LYS A O 1
ATOM 713 N N . ALA A 1 93 ? 11.144 -18.079 6.874 1.00 88.31 93 ALA A N 1
ATOM 714 C CA . ALA A 1 93 ? 10.162 -18.744 6.026 1.00 88.31 93 ALA A CA 1
ATOM 715 C C . ALA A 1 93 ? 10.380 -18.403 4.550 1.00 88.31 93 ALA A C 1
ATOM 717 O O . ALA A 1 93 ? 10.838 -17.310 4.208 1.00 88.31 93 ALA A O 1
ATOM 718 N N . ASP A 1 94 ? 10.027 -19.341 3.670 1.00 89.62 94 ASP A N 1
ATOM 719 C CA . ASP A 1 94 ? 9.834 -19.010 2.262 1.00 89.62 94 ASP A CA 1
ATOM 720 C C . ASP A 1 94 ? 8.470 -18.335 2.089 1.00 89.62 94 ASP A C 1
ATOM 722 O O . ASP A 1 94 ? 7.450 -18.859 2.534 1.00 89.62 94 ASP A O 1
ATOM 726 N N . ILE A 1 95 ? 8.460 -17.168 1.443 1.00 90.62 95 ILE A N 1
ATOM 727 C CA . ILE A 1 95 ? 7.252 -16.373 1.202 1.00 90.62 95 ILE A CA 1
ATOM 728 C C . ILE A 1 95 ? 6.247 -17.167 0.355 1.00 90.62 95 ILE A C 1
ATOM 730 O O . ILE A 1 95 ? 5.044 -17.004 0.539 1.00 90.62 95 ILE A O 1
ATOM 734 N N . GLU A 1 96 ? 6.716 -18.052 -0.535 1.00 89.50 96 GLU A N 1
ATOM 735 C CA . GLU A 1 96 ? 5.844 -18.915 -1.347 1.00 89.50 96 GLU A CA 1
ATOM 736 C C . GLU A 1 96 ? 4.985 -19.870 -0.497 1.00 89.50 96 GLU A C 1
ATOM 738 O O . GLU A 1 96 ? 3.890 -20.249 -0.914 1.00 89.50 96 GLU A O 1
ATOM 743 N N . HIS A 1 97 ? 5.450 -20.229 0.702 1.00 89.62 97 HIS A N 1
ATOM 744 C CA . HIS A 1 97 ? 4.787 -21.181 1.598 1.00 89.62 97 HIS A CA 1
ATOM 745 C C . HIS A 1 97 ? 4.303 -20.545 2.907 1.00 89.62 97 HIS A C 1
ATOM 747 O O . HIS A 1 97 ? 3.838 -21.251 3.801 1.00 89.62 97 HIS A O 1
ATOM 753 N N . LEU A 1 98 ? 4.414 -19.222 3.041 1.00 90.06 98 LEU A N 1
ATOM 754 C CA . LEU A 1 98 ? 3.999 -18.522 4.248 1.00 90.06 98 LEU A CA 1
ATOM 755 C C . LEU A 1 98 ? 2.468 -18.481 4.353 1.00 90.06 98 LEU A C 1
ATOM 757 O O . LEU A 1 98 ? 1.787 -17.929 3.486 1.00 90.06 98 LEU A O 1
ATOM 761 N N . VAL A 1 99 ? 1.945 -18.994 5.467 1.00 89.12 99 VAL A N 1
ATOM 762 C CA . VAL A 1 99 ? 0.540 -18.845 5.866 1.00 89.12 99 VAL A CA 1
ATOM 763 C C . VAL A 1 99 ? 0.447 -17.707 6.873 1.00 89.12 99 VAL A C 1
ATOM 765 O O . VAL A 1 99 ? 0.838 -17.845 8.029 1.00 89.12 99 VAL A O 1
ATOM 768 N N . LEU A 1 100 ? -0.045 -16.560 6.410 1.00 86.94 100 LEU A N 1
ATOM 769 C CA . LEU A 1 100 ? -0.071 -15.326 7.193 1.00 86.94 100 LEU A CA 1
ATOM 770 C C . LEU A 1 100 ? -0.954 -15.433 8.440 1.00 86.94 100 LEU A C 1
ATOM 772 O O . LEU A 1 100 ? -0.607 -14.888 9.482 1.00 86.94 100 LEU A O 1
ATOM 776 N N . ASP A 1 101 ? -2.071 -16.157 8.341 1.00 86.50 101 ASP A N 1
ATOM 777 C CA . ASP A 1 101 ? -3.023 -16.307 9.443 1.00 86.50 101 ASP A CA 1
ATOM 778 C C . ASP A 1 101 ? -2.393 -17.025 10.650 1.00 86.50 101 ASP A C 1
ATOM 780 O O . ASP A 1 101 ? -2.720 -16.703 11.783 1.00 86.50 101 ASP A O 1
ATOM 784 N N . SER A 1 102 ? -1.414 -17.912 10.436 1.00 81.50 102 SER A N 1
ATOM 785 C CA . SER A 1 102 ? -0.707 -18.613 11.520 1.00 81.50 102 SER A CA 1
ATOM 786 C C . SER A 1 102 ? 0.237 -17.716 12.322 1.00 81.50 102 SER A C 1
ATOM 788 O O . SER A 1 102 ? 0.634 -18.079 13.426 1.00 81.50 102 SER A O 1
ATOM 790 N N . LEU A 1 103 ? 0.594 -16.532 11.806 1.00 72.12 103 LEU A N 1
ATOM 791 C CA . LEU A 1 103 ? 1.334 -15.537 12.592 1.00 72.12 103 LEU A CA 1
ATOM 792 C C . LEU A 1 103 ? 0.501 -15.004 13.762 1.00 72.12 103 LEU A C 1
ATOM 794 O O . LEU A 1 103 ? 1.053 -14.484 14.725 1.00 72.12 103 LEU A O 1
ATOM 798 N N . LEU A 1 104 ? -0.822 -15.140 13.672 1.00 65.06 104 LEU A N 1
ATOM 799 C CA . LEU A 1 104 ? -1.770 -14.636 14.653 1.00 65.06 104 LEU A CA 1
ATOM 800 C C . LEU A 1 104 ? -2.048 -15.615 15.800 1.00 65.06 104 LEU A C 1
ATOM 802 O O . LEU A 1 104 ? -2.593 -15.172 16.810 1.00 65.06 104 LEU A O 1
ATOM 806 N N . ASP A 1 105 ? -1.662 -16.888 15.644 1.00 58.31 105 ASP A N 1
ATOM 807 C CA . ASP A 1 105 ? -1.819 -17.968 16.634 1.00 58.31 105 ASP A CA 1
ATOM 808 C C . ASP A 1 105 ? -0.725 -17.947 17.722 1.00 58.31 105 ASP A C 1
ATOM 810 O O . ASP A 1 105 ? -0.719 -18.773 18.638 1.00 58.31 105 ASP A O 1
ATOM 814 N N . VAL A 1 106 ? 0.225 -17.011 17.641 1.00 52.44 106 VAL A N 1
ATOM 815 C CA . VAL A 1 106 ? 1.200 -16.769 18.710 1.00 52.44 106 VAL A CA 1
ATOM 816 C C . VAL A 1 106 ? 0.443 -16.196 19.922 1.00 52.44 106 VAL A C 1
ATOM 818 O O . VAL A 1 106 ? -0.342 -15.268 19.724 1.00 52.44 106 VAL A O 1
ATOM 821 N N . PRO A 1 107 ? 0.633 -16.713 21.158 1.00 41.78 107 PRO A N 1
ATOM 822 C CA . PRO A 1 107 ? -0.166 -16.323 22.320 1.00 41.78 107 PRO A CA 1
ATOM 823 C C . PRO A 1 107 ? -0.150 -14.808 22.518 1.00 41.78 107 PRO A C 1
ATOM 825 O O . PRO A 1 107 ? 0.874 -14.221 22.871 1.00 41.78 107 PRO A O 1
ATOM 828 N N . ARG A 1 108 ? -1.291 -14.172 22.257 1.00 49.59 108 ARG A N 1
ATOM 829 C CA . ARG A 1 108 ? -1.476 -12.740 22.465 1.00 49.59 108 ARG A CA 1
ATOM 830 C C . ARG A 1 108 ? -1.671 -12.509 23.957 1.00 49.59 108 ARG A C 1
ATOM 832 O O . ARG A 1 108 ? -2.412 -13.246 24.600 1.00 49.59 108 ARG A O 1
ATOM 839 N N . LEU A 1 109 ? -1.013 -11.495 24.509 1.00 41.34 109 LEU A N 1
ATOM 840 C CA . LEU A 1 109 ? -1.345 -11.000 25.843 1.00 41.34 109 LEU A CA 1
ATOM 841 C C . LEU A 1 109 ? -2.803 -10.524 25.802 1.00 41.34 109 LEU A C 1
ATOM 843 O O . LEU A 1 109 ? -3.119 -9.575 25.083 1.00 41.34 109 LEU A O 1
ATOM 847 N N . ASP A 1 110 ? -3.674 -11.240 26.517 1.00 36.03 110 ASP A N 1
ATOM 848 C CA . ASP A 1 110 ? -5.107 -10.976 26.647 1.00 36.03 110 ASP A CA 1
ATOM 849 C C . ASP A 1 110 ? -5.360 -9.493 26.939 1.00 36.03 110 ASP A C 1
ATOM 851 O O . ASP A 1 110 ? -5.226 -9.002 28.060 1.00 36.03 110 ASP A O 1
ATOM 855 N N . THR A 1 111 ? -5.745 -8.763 25.901 1.00 40.38 111 THR A N 1
ATOM 856 C CA . THR A 1 111 ? -6.330 -7.432 26.000 1.00 40.38 111 THR A CA 1
ATOM 857 C C . THR A 1 111 ? -7.682 -7.557 25.324 1.00 40.38 111 THR A C 1
ATOM 859 O O . THR A 1 111 ? -7.766 -7.626 24.105 1.00 40.38 111 THR A O 1
ATOM 862 N N . GLY A 1 112 ? -8.727 -7.729 26.138 1.00 38.44 112 GLY A N 1
ATOM 863 C CA . GLY A 1 112 ? -10.086 -8.104 25.739 1.00 38.44 112 GLY A CA 1
ATOM 864 C C . GLY A 1 112 ? -10.847 -7.076 24.896 1.00 38.44 112 GLY A C 1
ATOM 865 O O . GLY A 1 112 ? -11.967 -6.719 25.251 1.00 38.44 112 GLY A O 1
ATOM 866 N N . SER A 1 113 ? -10.275 -6.606 23.787 1.00 42.62 113 SER A N 1
ATOM 867 C CA . SER A 1 113 ? -11.018 -5.943 22.720 1.00 42.62 113 SER A CA 1
ATOM 868 C C . SER A 1 113 ? -11.133 -6.873 21.513 1.00 42.62 113 SER A C 1
ATOM 870 O O . SER A 1 113 ? -10.148 -7.414 21.015 1.00 42.62 113 SER A O 1
ATOM 872 N N . GLU A 1 114 ? -12.357 -7.040 21.015 1.00 44.91 114 GLU A N 1
ATOM 873 C CA . GLU A 1 114 ? -12.690 -7.692 19.740 1.00 44.91 114 GLU A CA 1
ATOM 874 C C . GLU A 1 114 ? -12.197 -6.870 18.526 1.00 44.91 114 GLU A C 1
ATOM 876 O O . GLU A 1 114 ? -12.853 -6.808 17.486 1.00 44.91 114 GLU A O 1
ATOM 881 N N . ASP A 1 115 ? -11.062 -6.177 18.645 1.00 54.38 115 ASP A N 1
ATOM 882 C CA . ASP A 1 115 ? -10.497 -5.416 17.540 1.00 54.38 115 ASP A CA 1
ATOM 883 C C . ASP A 1 115 ? -9.970 -6.401 16.487 1.00 54.38 115 ASP A C 1
ATOM 885 O O . ASP A 1 115 ? -8.990 -7.122 16.706 1.00 54.38 115 ASP A O 1
ATOM 889 N N . GLU A 1 116 ? -10.647 -6.444 15.331 1.00 64.69 116 GLU A N 1
ATOM 890 C CA . GLU A 1 116 ? -10.231 -7.241 14.177 1.00 64.69 116 GLU A CA 1
ATOM 891 C C . GLU A 1 116 ? -8.743 -6.984 13.878 1.00 64.69 116 GLU A C 1
ATOM 893 O O . GLU A 1 116 ? -8.267 -5.847 13.830 1.00 64.69 116 GLU A O 1
ATOM 898 N N . THR A 1 117 ? -7.985 -8.065 13.688 1.00 74.50 117 THR A N 1
ATOM 899 C CA . THR A 1 117 ? -6.541 -7.959 13.456 1.00 74.50 117 THR A CA 1
ATOM 900 C C . THR A 1 117 ? -6.276 -7.226 12.146 1.00 74.50 117 THR A C 1
ATOM 902 O O . THR A 1 117 ? -6.766 -7.639 11.097 1.00 74.50 117 THR A O 1
ATOM 905 N N . ARG A 1 118 ? -5.461 -6.169 12.201 1.00 86.69 118 ARG A N 1
ATOM 906 C CA . ARG A 1 118 ? -5.010 -5.411 11.030 1.00 86.69 118 ARG A CA 1
ATOM 907 C C . ARG A 1 118 ? -3.595 -5.811 10.646 1.00 86.69 118 ARG A C 1
ATOM 909 O O . ARG A 1 118 ? -2.689 -5.712 11.469 1.00 86.69 118 ARG A O 1
ATOM 916 N N . ILE A 1 119 ? -3.391 -6.146 9.374 1.00 92.25 119 ILE A N 1
ATOM 917 C CA . ILE A 1 119 ? -2.063 -6.377 8.804 1.00 92.25 119 ILE A CA 1
ATOM 918 C C . ILE A 1 119 ? -1.649 -5.243 7.876 1.00 92.25 119 ILE A C 1
ATOM 920 O O . ILE A 1 119 ? -2.364 -4.871 6.943 1.00 92.25 119 ILE A O 1
ATOM 924 N N . VAL A 1 120 ? -0.426 -4.761 8.084 1.00 94.38 120 VAL A N 1
ATOM 925 C CA . VAL A 1 120 ? 0.242 -3.817 7.188 1.00 94.38 120 VAL A CA 1
ATOM 926 C C . VAL A 1 120 ? 1.516 -4.463 6.655 1.00 94.38 120 VAL A C 1
ATOM 928 O O . VAL A 1 120 ? 2.522 -4.580 7.354 1.00 94.38 120 VAL A O 1
ATOM 931 N N . ALA A 1 121 ? 1.467 -4.897 5.401 1.00 96.44 121 ALA A N 1
ATOM 932 C CA . ALA A 1 121 ? 2.594 -5.508 4.720 1.00 96.44 121 ALA A CA 1
ATOM 933 C C . ALA A 1 121 ? 3.489 -4.437 4.090 1.00 96.44 121 ALA A C 1
ATOM 935 O O . ALA A 1 121 ? 3.025 -3.604 3.308 1.00 96.44 121 ALA A O 1
ATOM 936 N N . VAL A 1 122 ? 4.784 -4.490 4.393 1.00 96.62 122 VAL A N 1
ATOM 937 C CA . VAL A 1 122 ? 5.776 -3.513 3.936 1.00 96.62 122 VAL A CA 1
ATOM 938 C C . VAL A 1 122 ? 6.946 -4.199 3.246 1.00 96.62 122 VAL A C 1
ATOM 940 O O . VAL A 1 122 ? 7.347 -5.304 3.610 1.00 96.62 122 VAL A O 1
ATOM 943 N N . THR A 1 123 ? 7.531 -3.539 2.250 1.00 94.12 123 THR A N 1
ATOM 944 C CA . THR A 1 123 ? 8.856 -3.917 1.752 1.00 94.12 123 THR A CA 1
ATOM 945 C C . THR A 1 123 ? 9.560 -2.736 1.100 1.00 94.12 123 THR A C 1
ATOM 947 O O . THR A 1 123 ? 8.933 -1.893 0.458 1.00 94.12 123 THR A O 1
ATOM 950 N N . LYS A 1 124 ? 10.885 -2.693 1.252 1.00 91.06 124 LYS A N 1
ATOM 951 C CA . LYS A 1 124 ? 11.763 -1.760 0.538 1.00 91.06 124 LYS A CA 1
ATOM 952 C C . LYS A 1 124 ? 12.349 -2.377 -0.732 1.00 91.06 124 LYS A C 1
ATOM 954 O O . LYS A 1 124 ? 12.540 -1.679 -1.721 1.00 91.06 124 LYS A O 1
ATOM 959 N N . HIS A 1 125 ? 12.680 -3.664 -0.678 1.00 84.00 125 HIS A N 1
ATOM 960 C CA . HIS A 1 125 ? 13.257 -4.404 -1.792 1.00 84.00 125 HIS A CA 1
ATOM 961 C C . HIS A 1 125 ? 12.775 -5.845 -1.730 1.00 84.00 125 HIS A C 1
ATOM 963 O O . HIS A 1 125 ? 13.260 -6.637 -0.925 1.00 84.00 125 HIS A O 1
ATOM 969 N N . LEU A 1 126 ? 11.860 -6.191 -2.628 1.00 85.69 126 LEU A N 1
ATOM 970 C CA . LEU A 1 126 ? 11.423 -7.562 -2.819 1.00 85.69 126 LEU A CA 1
ATOM 971 C C . LEU A 1 126 ? 11.618 -7.926 -4.287 1.00 85.69 126 LEU A C 1
ATOM 973 O O . LEU A 1 126 ? 11.178 -7.215 -5.189 1.00 85.69 126 LEU A O 1
ATOM 977 N N . CYS A 1 127 ? 12.391 -8.981 -4.529 1.00 82.75 127 CYS A N 1
ATOM 978 C CA . CYS A 1 127 ? 12.931 -9.251 -5.854 1.00 82.75 127 CYS A CA 1
ATOM 979 C C . CYS A 1 127 ? 12.093 -10.268 -6.626 1.00 82.75 127 CYS A C 1
ATOM 981 O O . CYS A 1 127 ? 11.848 -11.372 -6.140 1.00 82.75 127 CYS A O 1
ATOM 983 N N . GLY A 1 128 ? 11.764 -9.932 -7.877 1.00 82.75 128 GLY A N 1
ATOM 984 C CA . GLY A 1 128 ? 11.180 -10.863 -8.839 1.00 82.75 128 GLY A CA 1
ATOM 985 C C . GLY A 1 128 ? 9.901 -11.519 -8.331 1.00 82.75 128 GLY A C 1
ATOM 986 O O . GLY A 1 128 ? 8.985 -10.837 -7.879 1.00 82.75 128 GLY A O 1
ATOM 987 N N . ALA A 1 129 ? 9.870 -12.851 -8.377 1.00 90.62 129 ALA A N 1
ATOM 988 C CA . ALA A 1 129 ? 8.730 -13.657 -7.955 1.00 90.62 129 ALA A CA 1
ATOM 989 C C . ALA A 1 129 ? 8.300 -13.432 -6.493 1.00 90.62 129 ALA A C 1
ATOM 991 O O . ALA A 1 129 ? 7.127 -13.623 -6.174 1.00 90.62 129 ALA A O 1
ATOM 992 N N . ALA A 1 130 ? 9.211 -12.999 -5.613 1.00 92.75 130 ALA A N 1
ATOM 993 C CA . ALA A 1 130 ? 8.923 -12.806 -4.192 1.00 92.75 130 ALA A CA 1
ATOM 994 C C . ALA A 1 130 ? 7.827 -11.758 -3.944 1.00 92.75 130 ALA A C 1
ATOM 996 O O . ALA A 1 130 ? 6.997 -11.950 -3.057 1.00 92.75 130 ALA A O 1
ATOM 997 N N . THR A 1 131 ? 7.775 -10.694 -4.753 1.00 95.19 131 THR A N 1
ATOM 998 C CA . THR A 1 131 ? 6.706 -9.687 -4.671 1.00 95.19 131 THR A CA 1
ATOM 999 C C . THR A 1 131 ? 5.357 -10.321 -4.955 1.00 95.19 131 THR A C 1
ATOM 1001 O O . THR A 1 131 ? 4.419 -10.175 -4.179 1.00 95.19 131 THR A O 1
ATOM 1004 N N . ASP A 1 132 ? 5.277 -11.091 -6.034 1.00 96.69 132 ASP A N 1
ATOM 1005 C CA . ASP A 1 132 ? 4.056 -11.764 -6.454 1.00 96.69 132 ASP A CA 1
ATOM 1006 C C . ASP A 1 132 ? 3.626 -12.875 -5.472 1.00 96.69 132 ASP A C 1
ATOM 1008 O O . ASP A 1 132 ? 2.431 -13.062 -5.235 1.00 96.69 132 ASP A O 1
ATOM 1012 N N . PHE A 1 133 ? 4.576 -13.571 -4.834 1.00 96.25 133 PHE A N 1
ATOM 1013 C CA . PHE A 1 133 ? 4.283 -14.490 -3.728 1.00 96.25 133 PHE A CA 1
ATOM 1014 C C . PHE A 1 133 ? 3.725 -13.763 -2.501 1.00 96.25 133 PHE A C 1
ATOM 1016 O O . PHE A 1 133 ? 2.729 -14.219 -1.946 1.00 96.25 133 PHE A O 1
ATOM 1023 N N . ALA A 1 134 ? 4.288 -12.615 -2.117 1.00 96.50 134 ALA A N 1
ATOM 1024 C CA . ALA A 1 134 ? 3.783 -11.830 -0.992 1.00 96.50 134 ALA A CA 1
ATOM 1025 C C . ALA A 1 134 ? 2.365 -11.286 -1.255 1.00 96.50 134 ALA A C 1
ATOM 1027 O O . ALA A 1 134 ? 1.502 -11.369 -0.381 1.00 96.50 134 ALA A O 1
ATOM 1028 N N . LEU A 1 135 ? 2.079 -10.810 -2.475 1.00 96.75 135 LEU A N 1
ATOM 1029 C CA . LEU A 1 135 ? 0.723 -10.382 -2.848 1.00 96.75 135 LEU A CA 1
ATOM 1030 C C . LEU A 1 135 ? -0.281 -11.547 -2.810 1.00 96.75 135 LEU A C 1
ATOM 1032 O O . LEU A 1 135 ? -1.404 -11.368 -2.339 1.00 96.75 135 LEU A O 1
ATOM 1036 N N . ARG A 1 136 ? 0.108 -12.752 -3.255 1.00 96.31 136 ARG A N 1
ATOM 1037 C CA . ARG A 1 136 ? -0.725 -13.961 -3.105 1.00 96.31 136 ARG A CA 1
ATOM 1038 C C . ARG A 1 136 ? -0.928 -14.361 -1.648 1.00 96.31 136 ARG A C 1
ATOM 1040 O O . ARG A 1 136 ? -2.046 -14.695 -1.279 1.00 96.31 136 ARG A O 1
ATOM 1047 N N . CYS A 1 137 ? 0.125 -14.308 -0.836 1.00 95.44 137 CYS A N 1
ATOM 1048 C CA . CYS A 1 137 ? 0.063 -14.597 0.596 1.00 95.44 137 CYS A CA 1
ATOM 1049 C C . CYS A 1 137 ? -0.992 -13.709 1.281 1.00 95.44 137 CYS A C 1
ATOM 1051 O O . CYS A 1 137 ? -1.872 -14.209 1.979 1.00 95.44 137 CYS A O 1
ATOM 1053 N N . LEU A 1 138 ? -0.991 -12.404 0.982 1.00 95.44 138 LEU A N 1
ATOM 1054 C CA . LEU A 1 138 ? -1.988 -11.462 1.500 1.00 95.44 138 LEU A CA 1
ATOM 1055 C C . LEU A 1 138 ? -3.396 -11.716 0.953 1.00 95.44 138 LEU A C 1
ATOM 1057 O O . LEU A 1 138 ? -4.370 -11.626 1.701 1.00 95.44 138 LEU A O 1
ATOM 1061 N N . ALA A 1 139 ? -3.519 -12.032 -0.337 1.00 94.38 139 ALA A N 1
ATOM 1062 C CA . ALA A 1 139 ? -4.806 -12.339 -0.957 1.00 94.38 139 ALA A CA 1
ATOM 1063 C C . ALA A 1 139 ? -5.464 -13.584 -0.337 1.00 94.38 139 ALA A C 1
ATOM 1065 O O . ALA A 1 139 ? -6.665 -13.576 -0.090 1.00 94.38 139 ALA A O 1
ATOM 1066 N N . ASN A 1 140 ? -4.666 -14.611 -0.032 1.00 93.50 140 ASN A N 1
ATOM 1067 C CA . ASN A 1 140 ? -5.139 -15.883 0.515 1.00 93.50 140 ASN A CA 1
ATOM 1068 C C . ASN A 1 140 ? -5.452 -15.837 2.019 1.00 93.50 140 ASN A C 1
ATOM 1070 O O . ASN A 1 140 ? -6.108 -16.747 2.523 1.00 93.50 140 ASN A O 1
ATOM 1074 N N . SER A 1 141 ? -4.996 -14.807 2.737 1.00 91.50 141 SER A N 1
ATOM 1075 C CA . SER A 1 141 ? -5.287 -14.654 4.163 1.00 91.50 141 SER A CA 1
ATOM 1076 C C . SER A 1 141 ? -6.755 -14.306 4.416 1.00 91.50 141 SER A C 1
ATOM 1078 O O . SER A 1 141 ? -7.342 -13.470 3.718 1.00 91.50 141 SER A O 1
ATOM 1080 N N . LYS A 1 142 ? -7.323 -14.896 5.473 1.00 89.75 142 LYS A N 1
ATOM 1081 C CA . LYS A 1 142 ? -8.710 -14.671 5.919 1.00 89.75 142 LYS A CA 1
ATOM 1082 C C . LYS A 1 142 ? -8.901 -13.343 6.649 1.00 89.75 142 LYS A C 1
ATOM 1084 O O . LYS A 1 142 ? -10.035 -12.924 6.878 1.00 89.75 142 LYS A O 1
ATOM 1089 N N . ILE A 1 143 ? -7.808 -12.681 7.010 1.00 88.44 143 ILE A N 1
ATOM 1090 C CA . ILE A 1 143 ? -7.821 -11.377 7.667 1.00 88.44 143 ILE A CA 1
ATOM 1091 C C . ILE A 1 143 ? -8.465 -10.351 6.735 1.00 88.44 143 ILE A C 1
ATOM 1093 O O . ILE A 1 143 ? -8.111 -10.262 5.556 1.00 88.44 143 ILE A O 1
ATOM 1097 N N . LYS A 1 144 ? -9.420 -9.580 7.259 1.00 88.12 144 LYS A N 1
ATOM 1098 C CA . LYS A 1 144 ? -10.166 -8.588 6.476 1.00 88.12 144 LYS A CA 1
ATOM 1099 C C . LYS A 1 144 ? -9.398 -7.282 6.322 1.00 88.12 144 LYS A C 1
ATOM 1101 O O . LYS A 1 144 ? -9.310 -6.776 5.208 1.00 88.12 144 LYS A O 1
ATOM 1106 N N . ASP A 1 145 ? -8.830 -6.758 7.409 1.00 89.06 145 ASP A N 1
ATOM 1107 C CA . ASP A 1 145 ? -8.074 -5.504 7.405 1.00 89.06 145 ASP A CA 1
ATOM 1108 C C . ASP A 1 145 ? -6.621 -5.744 6.990 1.00 89.06 145 ASP A C 1
ATOM 1110 O O . ASP A 1 145 ? -5.752 -6.099 7.787 1.00 89.06 145 ASP A O 1
ATOM 1114 N N . LYS A 1 146 ? -6.380 -5.576 5.690 1.00 92.31 146 LYS A N 1
ATOM 1115 C CA . LYS A 1 146 ? -5.065 -5.721 5.062 1.00 92.31 146 LYS A CA 1
ATOM 1116 C C . LYS A 1 146 ? -4.695 -4.473 4.274 1.00 92.31 146 LYS A C 1
ATOM 1118 O O . LYS A 1 146 ? -5.527 -3.926 3.537 1.00 92.31 146 LYS A O 1
ATOM 1123 N N . SER A 1 147 ? -3.426 -4.094 4.377 1.00 94.56 147 SER A N 1
ATOM 1124 C CA . SER A 1 147 ? -2.790 -3.031 3.602 1.00 94.56 147 SER A CA 1
ATOM 1125 C C . SER A 1 147 ? -1.420 -3.456 3.061 1.00 94.56 147 SER A C 1
ATOM 1127 O O . SER A 1 147 ? -0.712 -4.242 3.687 1.00 94.56 147 SER A O 1
ATOM 1129 N N . VAL A 1 148 ? -1.045 -2.913 1.902 1.00 96.50 148 VAL A N 1
ATOM 1130 C CA . VAL A 1 148 ? 0.213 -3.141 1.174 1.00 96.50 148 VAL A CA 1
ATOM 1131 C C . VAL A 1 148 ? 0.928 -1.808 0.991 1.00 96.50 148 VAL A C 1
ATOM 1133 O O . VAL A 1 148 ? 0.305 -0.827 0.588 1.00 96.50 148 VAL A O 1
ATOM 1136 N N . CYS A 1 149 ? 2.233 -1.789 1.249 1.00 96.12 149 CYS A N 1
ATOM 1137 C CA . CYS A 1 149 ? 3.131 -0.670 0.975 1.00 96.12 149 CYS A CA 1
ATOM 1138 C C . CYS A 1 149 ? 4.477 -1.223 0.474 1.00 96.12 149 CYS A C 1
ATOM 1140 O O . CYS A 1 149 ? 5.396 -1.486 1.257 1.00 96.12 149 CYS A O 1
ATOM 1142 N N . PHE A 1 150 ? 4.558 -1.516 -0.825 1.00 96.81 150 PHE A N 1
ATOM 1143 C CA . PHE A 1 150 ? 5.662 -2.264 -1.432 1.00 96.81 150 PHE A CA 1
ATOM 1144 C C . PHE A 1 150 ? 6.452 -1.408 -2.417 1.00 96.81 150 PHE A C 1
ATOM 1146 O O . PHE A 1 150 ? 5.925 -1.020 -3.455 1.00 96.81 150 PHE A O 1
ATOM 1153 N N . ALA A 1 151 ? 7.729 -1.147 -2.137 1.00 94.62 151 ALA A N 1
ATOM 1154 C CA . ALA A 1 151 ? 8.604 -0.497 -3.110 1.00 94.62 151 ALA A CA 1
ATOM 1155 C C . ALA A 1 151 ? 8.979 -1.499 -4.216 1.00 94.62 151 ALA A C 1
ATOM 1157 O O . ALA A 1 151 ? 9.587 -2.545 -3.962 1.00 94.62 151 ALA A O 1
ATOM 1158 N N . THR A 1 152 ? 8.576 -1.197 -5.448 1.00 91.94 152 THR A N 1
ATOM 1159 C CA . THR A 1 152 ? 8.717 -2.079 -6.610 1.00 91.94 152 THR A CA 1
ATOM 1160 C C . THR A 1 152 ? 9.959 -1.692 -7.406 1.00 91.94 152 THR A C 1
ATOM 1162 O O . THR A 1 152 ? 10.061 -0.569 -7.885 1.00 91.94 152 THR A O 1
ATOM 1165 N N . CYS A 1 153 ? 10.916 -2.616 -7.557 1.00 85.69 153 CYS A N 1
ATOM 1166 C CA . CYS A 1 153 ? 12.198 -2.296 -8.204 1.00 85.69 153 CYS A CA 1
ATOM 1167 C C . CYS A 1 153 ? 12.735 -3.361 -9.175 1.00 85.69 153 CYS A C 1
ATOM 1169 O O . CYS A 1 153 ? 13.272 -3.058 -10.234 1.00 85.69 153 CYS A O 1
ATOM 1171 N N . CYS A 1 154 ? 12.641 -4.649 -8.840 1.00 89.12 154 CYS A N 1
ATOM 1172 C CA . CYS A 1 154 ? 13.315 -5.702 -9.610 1.00 89.12 154 CYS A CA 1
ATOM 1173 C C . CYS A 1 154 ? 12.405 -6.374 -10.645 1.00 89.12 154 CYS A C 1
ATOM 1175 O O . CYS A 1 154 ? 12.345 -7.605 -10.712 1.00 89.12 154 CYS A O 1
ATOM 1177 N N . HIS A 1 155 ? 11.713 -5.582 -11.468 1.00 93.44 155 HIS A N 1
ATOM 1178 C CA . HIS A 1 155 ? 10.796 -6.085 -12.501 1.00 93.44 155 HIS A CA 1
ATOM 1179 C C . HIS A 1 155 ? 11.478 -7.003 -13.520 1.00 93.44 155 HIS A C 1
ATOM 1181 O O . HIS A 1 155 ? 10.879 -7.981 -13.961 1.00 93.44 155 HIS A O 1
ATOM 1187 N N . HIS A 1 156 ? 12.766 -6.778 -13.790 1.00 91.06 156 HIS A N 1
ATOM 1188 C CA . HIS A 1 156 ? 13.597 -7.631 -14.646 1.00 91.06 156 HIS A CA 1
ATOM 1189 C C . HIS A 1 156 ? 13.752 -9.077 -14.148 1.00 91.06 156 HIS A C 1
ATOM 1191 O O . HIS A 1 156 ? 14.158 -9.944 -14.918 1.00 91.06 156 HIS A O 1
ATOM 1197 N N . ARG A 1 157 ? 13.441 -9.349 -12.872 1.00 92.25 157 ARG A N 1
ATOM 1198 C CA . ARG A 1 157 ? 13.455 -10.696 -12.275 1.00 92.25 157 ARG A CA 1
ATOM 1199 C C . ARG A 1 157 ? 12.065 -11.315 -12.148 1.00 92.25 157 ARG A C 1
ATOM 1201 O O . ARG A 1 157 ? 11.933 -12.355 -11.510 1.00 92.25 157 ARG A O 1
ATOM 1208 N N . CYS A 1 158 ? 11.017 -10.662 -12.651 1.00 94.25 158 CYS A N 1
ATOM 1209 C CA . CYS A 1 158 ? 9.677 -11.237 -12.589 1.00 94.25 158 CYS A CA 1
ATOM 1210 C C . CYS A 1 158 ? 9.597 -12.467 -13.492 1.00 94.25 158 CYS A C 1
ATOM 1212 O O . CYS A 1 158 ? 10.133 -12.489 -14.598 1.00 94.25 158 CYS A O 1
ATOM 1214 N N . GLU A 1 159 ? 8.894 -13.488 -13.020 1.00 94.81 159 GLU A N 1
ATOM 1215 C CA . GLU A 1 159 ? 8.697 -14.723 -13.763 1.00 94.81 159 GLU A CA 1
ATOM 1216 C C . GLU A 1 159 ? 7.237 -14.847 -14.160 1.00 94.81 159 GLU A C 1
ATOM 1218 O O . GLU A 1 159 ? 6.344 -14.649 -13.335 1.00 94.81 159 GLU A O 1
ATOM 1223 N N . TRP A 1 160 ? 6.982 -15.246 -15.411 1.00 96.81 160 TRP A N 1
ATOM 1224 C CA . TRP A 1 160 ? 5.611 -15.454 -15.866 1.00 96.81 160 TRP A CA 1
ATOM 1225 C C . TRP A 1 160 ? 4.884 -16.425 -14.944 1.00 96.81 160 TRP A C 1
ATOM 1227 O O . TRP A 1 160 ? 3.784 -16.119 -14.527 1.00 96.81 160 TRP A O 1
ATOM 1237 N N . LYS A 1 161 ? 5.503 -17.544 -14.533 1.00 95.56 161 LYS A N 1
ATOM 1238 C CA . LYS A 1 161 ? 4.874 -18.552 -13.660 1.00 95.56 161 LYS A CA 1
ATOM 1239 C C . LYS A 1 161 ? 4.341 -17.959 -12.353 1.00 95.56 161 LYS A C 1
ATOM 1241 O O . LYS A 1 161 ? 3.243 -18.331 -11.942 1.00 95.56 161 LYS A O 1
ATOM 1246 N N . SER A 1 162 ? 5.073 -17.051 -11.721 1.00 95.25 162 SER A N 1
ATOM 1247 C CA . SER A 1 162 ? 4.699 -16.485 -10.428 1.00 95.25 162 SER A CA 1
ATOM 1248 C C . SER A 1 162 ? 3.913 -15.185 -10.543 1.00 95.25 162 SER A C 1
ATOM 1250 O O . SER A 1 162 ? 3.285 -14.819 -9.561 1.00 95.25 162 SER A O 1
ATOM 1252 N N . TYR A 1 163 ? 3.924 -14.489 -11.677 1.00 97.56 163 TYR A N 1
ATOM 1253 C CA . TYR A 1 163 ? 3.295 -13.176 -11.808 1.00 97.56 163 TYR A CA 1
ATOM 1254 C C . TYR A 1 163 ? 1.782 -13.212 -11.526 1.00 97.56 163 TYR A C 1
ATOM 1256 O O . TYR A 1 163 ? 1.083 -14.117 -11.994 1.00 97.56 163 TYR A O 1
ATOM 1264 N N . VAL A 1 164 ? 1.275 -12.254 -10.743 1.00 97.19 164 VAL A N 1
ATOM 1265 C CA . VAL A 1 164 ? -0.147 -12.224 -10.342 1.00 97.19 164 VAL A CA 1
ATOM 1266 C C . VAL A 1 164 ? -1.068 -11.588 -11.387 1.00 97.19 164 VAL A C 1
ATOM 1268 O O . VAL A 1 164 ? -2.213 -12.004 -11.530 1.00 97.19 164 VAL A O 1
ATOM 1271 N N . GLY A 1 165 ? -0.566 -10.635 -12.177 1.00 96.19 165 GLY A N 1
ATOM 1272 C CA . GLY A 1 165 ? -1.348 -9.883 -13.170 1.00 96.19 165 GLY A CA 1
ATOM 1273 C C . GLY A 1 165 ? -1.547 -10.588 -14.518 1.00 96.19 165 GLY A C 1
ATOM 1274 O O . GLY A 1 165 ? -1.821 -9.925 -15.517 1.00 96.19 165 GLY A O 1
ATOM 1275 N N . LYS A 1 166 ? -1.360 -11.915 -14.586 1.00 95.56 166 LYS A N 1
ATOM 1276 C CA . LYS A 1 166 ? -1.387 -12.681 -15.847 1.00 95.56 166 LYS A CA 1
ATOM 1277 C C . LYS A 1 166 ? -2.678 -12.505 -16.624 1.00 95.56 166 LYS A C 1
ATOM 1279 O O . LYS A 1 166 ? -2.606 -12.268 -17.818 1.00 95.56 166 LYS A O 1
ATOM 1284 N N . SER A 1 167 ? -3.826 -12.632 -15.960 1.00 94.69 167 SER A N 1
ATOM 1285 C CA . SER A 1 167 ? -5.140 -12.614 -16.613 1.00 94.69 167 SER A CA 1
ATOM 1286 C C . SER A 1 167 ? -5.349 -11.332 -17.418 1.00 94.69 167 SER A C 1
ATOM 1288 O O . SER A 1 167 ? -5.797 -11.382 -18.559 1.00 94.69 167 SER A O 1
ATOM 1290 N N . VAL A 1 168 ? -4.934 -10.198 -16.852 1.00 93.56 168 VAL A N 1
ATOM 1291 C CA . VAL A 1 168 ? -4.998 -8.885 -17.500 1.00 93.56 168 VAL A CA 1
ATOM 1292 C C . VAL A 1 168 ? -3.999 -8.781 -18.645 1.00 93.56 168 VAL A C 1
ATOM 1294 O O . VAL A 1 168 ? -4.355 -8.361 -19.737 1.00 93.56 168 VAL A O 1
ATOM 1297 N N . LEU A 1 169 ? -2.744 -9.192 -18.454 1.00 95.31 169 LEU A N 1
ATOM 1298 C CA . LEU A 1 169 ? -1.780 -9.142 -19.559 1.00 95.31 169 LEU A CA 1
ATOM 1299 C C . LEU A 1 169 ? -2.176 -10.084 -20.709 1.00 95.31 169 LEU A C 1
ATOM 1301 O O . LEU A 1 169 ? -2.031 -9.727 -21.876 1.00 95.31 169 LEU A O 1
ATOM 1305 N N . GLN A 1 170 ? -2.744 -11.249 -20.395 1.00 96.75 170 GLN A N 1
ATOM 1306 C CA . GLN A 1 170 ? -3.275 -12.187 -21.382 1.00 96.75 170 GLN A CA 1
ATOM 1307 C C . GLN A 1 170 ? -4.431 -11.585 -22.184 1.00 96.75 170 GLN A C 1
ATOM 1309 O O . GLN A 1 170 ? -4.490 -11.821 -23.389 1.00 96.75 170 GLN A O 1
ATOM 1314 N N . SER A 1 171 ? -5.302 -10.765 -21.577 1.00 95.75 171 SER A N 1
ATOM 1315 C CA . SER A 1 171 ? -6.360 -10.074 -22.331 1.00 95.75 171 SER A CA 1
ATOM 1316 C C . SER A 1 171 ? -5.812 -9.045 -23.325 1.00 95.75 171 SER A C 1
ATOM 1318 O O . SER A 1 171 ? -6.476 -8.744 -24.310 1.00 95.75 171 SER A O 1
ATOM 1320 N N . TYR A 1 172 ? -4.590 -8.550 -23.109 1.00 95.19 172 TYR A N 1
ATOM 1321 C CA . TYR A 1 172 ? -3.852 -7.713 -24.063 1.00 95.19 172 TYR A CA 1
ATOM 1322 C C . TYR A 1 172 ? -2.945 -8.519 -25.013 1.00 95.19 172 TYR A C 1
ATOM 1324 O O . TYR A 1 172 ? -2.140 -7.939 -25.738 1.00 95.19 172 TYR A O 1
ATOM 1332 N N . GLY A 1 173 ? -3.045 -9.853 -25.018 1.00 95.69 173 GLY A N 1
ATOM 1333 C CA . GLY A 1 173 ? -2.295 -10.730 -25.921 1.00 95.69 173 GLY A CA 1
ATOM 1334 C C . GLY A 1 173 ? -0.897 -11.132 -25.439 1.00 95.69 173 GLY A C 1
ATOM 1335 O O . GLY A 1 173 ? -0.159 -11.774 -26.187 1.00 95.69 173 GLY A O 1
ATOM 1336 N N . PHE A 1 174 ? -0.509 -10.812 -24.199 1.00 96.62 174 PHE A N 1
ATOM 1337 C CA . PHE A 1 174 ? 0.778 -11.262 -23.667 1.00 96.62 174 PHE A CA 1
ATOM 1338 C C . PHE A 1 174 ? 0.769 -12.759 -23.345 1.00 96.62 174 PHE A C 1
ATOM 1340 O O . PHE A 1 174 ? -0.143 -13.297 -22.716 1.00 96.62 174 PHE A O 1
ATOM 1347 N N . ASN A 1 175 ? 1.869 -13.416 -23.696 1.00 96.56 175 ASN A N 1
ATOM 1348 C CA . ASN A 1 175 ? 2.217 -14.762 -23.255 1.00 96.56 175 ASN A CA 1
ATOM 1349 C C . ASN A 1 175 ? 3.558 -14.745 -22.496 1.00 96.56 175 ASN A C 1
ATOM 1351 O O . ASN A 1 175 ? 4.190 -13.699 -22.331 1.00 96.56 175 ASN A O 1
ATOM 1355 N N . ALA A 1 176 ? 4.024 -15.919 -22.062 1.00 97.06 176 ALA A N 1
ATOM 1356 C CA . ALA A 1 176 ? 5.277 -16.061 -21.318 1.00 97.06 176 ALA A CA 1
ATOM 1357 C C . ALA A 1 176 ? 6.507 -15.489 -22.053 1.00 97.06 176 ALA A C 1
ATOM 1359 O O . ALA A 1 176 ? 7.402 -14.939 -21.411 1.00 97.06 176 ALA A O 1
ATOM 1360 N N . SER A 1 177 ? 6.549 -15.605 -23.385 1.00 96.44 177 SER A N 1
ATOM 1361 C CA . SER A 1 177 ? 7.654 -15.105 -24.208 1.00 96.44 177 SER A CA 1
ATOM 1362 C C . SER A 1 177 ? 7.655 -13.577 -24.253 1.00 96.44 177 SER A C 1
ATOM 1364 O O . SER A 1 177 ? 8.657 -12.948 -23.909 1.00 96.44 177 SER A O 1
ATOM 1366 N N . ASN A 1 178 ? 6.510 -12.960 -24.569 1.00 95.56 178 ASN A N 1
ATOM 1367 C CA . ASN A 1 178 ? 6.405 -11.498 -24.602 1.00 95.56 178 ASN A CA 1
ATOM 1368 C C . ASN A 1 178 ? 6.600 -10.876 -23.214 1.00 95.56 178 ASN A C 1
ATOM 1370 O O . ASN A 1 178 ? 7.243 -9.836 -23.098 1.00 95.56 178 ASN A O 1
ATOM 1374 N N . PHE A 1 179 ? 6.132 -11.534 -22.150 1.00 96.88 179 PHE A N 1
ATOM 1375 C CA . PHE A 1 179 ? 6.385 -11.085 -20.782 1.00 96.88 179 PHE A CA 1
ATOM 1376 C C . PHE A 1 179 ? 7.876 -11.117 -20.422 1.00 96.88 179 PHE A C 1
ATOM 1378 O O . PHE A 1 179 ? 8.377 -10.201 -19.781 1.00 96.88 179 PHE A O 1
ATOM 1385 N N . ARG A 1 180 ? 8.625 -12.129 -20.879 1.00 96.06 180 ARG A N 1
ATOM 1386 C CA . ARG A 1 180 ? 10.082 -12.179 -20.675 1.00 96.06 180 ARG A CA 1
ATOM 1387 C C . ARG A 1 180 ? 10.792 -11.003 -21.349 1.00 96.06 180 ARG A C 1
ATOM 1389 O O . ARG A 1 180 ? 11.726 -10.440 -20.773 1.00 96.06 180 ARG A O 1
ATOM 1396 N N . VAL A 1 181 ? 10.350 -10.626 -22.550 1.00 94.81 181 VAL A N 1
ATOM 1397 C CA . VAL A 1 181 ? 10.853 -9.433 -23.250 1.00 94.81 181 VAL A CA 1
ATOM 1398 C C . VAL A 1 181 ? 10.497 -8.171 -22.466 1.00 94.81 181 VAL A C 1
ATOM 1400 O O . VAL A 1 181 ? 11.393 -7.384 -22.174 1.00 94.81 181 VAL A O 1
ATOM 1403 N N . LEU A 1 182 ? 9.241 -8.032 -22.030 1.00 95.62 182 LEU A N 1
ATOM 1404 C CA . LEU A 1 182 ? 8.774 -6.921 -21.195 1.00 95.62 182 LEU A CA 1
ATOM 1405 C C . LEU A 1 182 ? 9.646 -6.749 -19.942 1.00 95.62 182 LEU A C 1
ATOM 1407 O O . LEU A 1 182 ? 10.176 -5.668 -19.699 1.00 95.62 182 LEU A O 1
ATOM 1411 N N . CYS A 1 183 ? 9.887 -7.828 -19.190 1.00 94.81 183 CYS A N 1
ATOM 1412 C CA . CYS A 1 183 ? 10.780 -7.811 -18.032 1.00 94.81 183 CYS A CA 1
ATOM 1413 C C . CYS A 1 183 ? 12.206 -7.389 -18.408 1.00 94.81 183 CYS A C 1
ATOM 1415 O O . CYS A 1 183 ? 12.823 -6.609 -17.688 1.00 94.81 183 CYS A O 1
ATOM 1417 N N . SER A 1 184 ? 12.732 -7.854 -19.541 1.00 91.94 184 SER A N 1
ATOM 1418 C CA . SER A 1 184 ? 14.084 -7.489 -19.988 1.00 91.94 184 SER A CA 1
ATOM 1419 C C . SER A 1 184 ? 14.207 -5.988 -20.281 1.00 91.94 184 SER A C 1
ATOM 1421 O O . SER A 1 184 ? 15.192 -5.366 -19.876 1.00 91.94 184 SER A O 1
ATOM 1423 N N . LEU A 1 185 ? 13.185 -5.392 -20.904 1.00 92.69 185 LEU A N 1
ATOM 1424 C CA . LEU A 1 185 ? 13.129 -3.958 -21.214 1.00 92.69 185 LEU A CA 1
ATOM 1425 C C . LEU A 1 185 ? 13.066 -3.080 -19.956 1.00 92.69 185 LEU A C 1
ATOM 1427 O O . LEU A 1 185 ? 13.604 -1.981 -19.960 1.00 92.69 185 LEU A O 1
ATOM 1431 N N . THR A 1 186 ? 12.527 -3.575 -18.835 1.00 92.75 186 THR A N 1
ATOM 1432 C CA . THR A 1 186 ? 12.495 -2.803 -17.570 1.00 92.75 186 THR A CA 1
ATOM 1433 C C . THR A 1 186 ? 13.887 -2.404 -17.066 1.00 92.75 186 THR A C 1
ATOM 1435 O O . THR A 1 186 ? 14.023 -1.420 -16.339 1.00 92.75 186 THR A O 1
ATOM 1438 N N . SER A 1 187 ? 14.937 -3.141 -17.454 1.00 88.25 187 SER A N 1
ATOM 1439 C CA . SER A 1 187 ? 16.321 -2.811 -17.089 1.00 88.25 187 SER A CA 1
ATOM 1440 C C . SER A 1 187 ? 16.810 -1.506 -17.725 1.00 88.25 187 SER A C 1
ATOM 1442 O O . SER A 1 187 ? 17.705 -0.866 -17.165 1.00 88.25 187 SER A O 1
ATOM 1444 N N . TRP A 1 188 ? 16.181 -1.080 -18.828 1.00 88.69 188 TRP A N 1
ATOM 1445 C CA . TRP A 1 188 ? 16.555 0.120 -19.573 1.00 88.69 188 TRP A CA 1
ATOM 1446 C C . TRP A 1 188 ? 16.394 1.401 -18.754 1.00 88.69 188 TRP A C 1
ATOM 1448 O O . TRP A 1 188 ? 17.188 2.319 -18.922 1.00 88.69 188 TRP A O 1
ATOM 1458 N N . LEU A 1 189 ? 15.482 1.419 -17.771 1.00 83.69 189 LEU A N 1
ATOM 1459 C CA . LEU A 1 189 ? 15.319 2.557 -16.858 1.00 83.69 189 LEU A CA 1
ATOM 1460 C C . LEU A 1 189 ? 16.602 2.871 -16.069 1.00 83.69 189 LEU A C 1
ATOM 1462 O O . LEU A 1 189 ? 16.877 4.009 -15.715 1.00 83.69 189 LEU A O 1
ATOM 1466 N N . THR A 1 190 ? 17.391 1.845 -15.753 1.00 75.69 190 THR A N 1
ATOM 1467 C CA . THR A 1 190 ? 18.597 1.999 -14.922 1.00 75.69 190 THR A CA 1
ATOM 1468 C C . THR A 1 190 ? 19.867 2.211 -15.744 1.00 75.69 190 THR A C 1
ATOM 1470 O O . THR A 1 190 ? 20.964 2.265 -15.184 1.00 75.69 190 THR A O 1
ATOM 1473 N N . CYS A 1 191 ? 19.749 2.325 -17.070 1.00 63.84 191 CYS A N 1
ATOM 1474 C CA . CYS A 1 191 ? 20.902 2.355 -17.960 1.00 63.84 191 CYS A CA 1
ATOM 1475 C C . CYS A 1 191 ? 21.726 3.642 -17.872 1.00 63.84 191 CYS A C 1
ATOM 1477 O O . CYS A 1 191 ? 22.951 3.537 -17.923 1.00 63.84 191 CYS A O 1
ATOM 1479 N N . GLY A 1 192 ? 21.126 4.814 -17.638 1.00 52.31 192 GLY A N 1
ATOM 1480 C CA . GLY A 1 192 ? 21.876 6.049 -17.378 1.00 52.31 192 GLY A CA 1
ATOM 1481 C C . GLY A 1 192 ? 22.446 6.158 -15.960 1.00 52.31 192 GLY A C 1
ATOM 1482 O O . GLY A 1 192 ? 23.392 6.910 -15.726 1.00 52.31 192 GLY A O 1
ATOM 1483 N N . SER A 1 193 ? 21.940 5.371 -15.002 1.00 49.09 193 SER A N 1
ATOM 1484 C CA . SER A 1 193 ? 22.354 5.445 -13.588 1.00 49.09 193 SER A CA 1
ATOM 1485 C C . SER A 1 193 ? 23.741 4.856 -13.301 1.00 49.09 193 SER A C 1
ATOM 1487 O O . SER A 1 193 ? 24.294 5.104 -12.232 1.00 49.09 193 SER A O 1
ATOM 1489 N N . ARG A 1 194 ? 24.343 4.117 -14.244 1.00 48.62 194 ARG A N 1
ATOM 1490 C CA . ARG A 1 194 ? 25.732 3.632 -14.115 1.00 48.62 194 ARG A CA 1
ATOM 1491 C C . ARG A 1 194 ? 26.780 4.747 -14.189 1.00 48.62 194 ARG A C 1
ATOM 1493 O O . ARG A 1 194 ? 27.920 4.511 -13.823 1.00 48.62 194 ARG A O 1
ATOM 1500 N N . LYS A 1 195 ? 26.395 5.965 -14.586 1.00 42.81 195 LYS A N 1
ATOM 1501 C CA . LYS A 1 195 ? 27.318 7.097 -14.761 1.00 42.81 195 LYS A CA 1
ATOM 1502 C C . LYS A 1 195 ? 27.857 7.727 -13.473 1.00 42.81 195 LYS A C 1
ATOM 1504 O O . LYS A 1 195 ? 28.686 8.627 -13.571 1.00 42.81 195 LYS A O 1
ATOM 1509 N N . ARG A 1 196 ? 27.369 7.360 -12.278 1.00 43.88 196 ARG A N 1
ATOM 1510 C CA . ARG A 1 196 ? 27.586 8.203 -11.081 1.00 43.88 196 ARG A CA 1
ATOM 1511 C C . ARG A 1 196 ? 28.296 7.586 -9.887 1.00 43.88 196 ARG A C 1
ATOM 1513 O O . ARG A 1 196 ? 28.697 8.348 -9.013 1.00 43.88 196 ARG A O 1
ATOM 1520 N N . GLU A 1 197 ? 28.525 6.280 -9.849 1.00 39.41 197 GLU A N 1
ATOM 1521 C CA . GLU A 1 197 ? 29.304 5.673 -8.769 1.00 39.41 197 GLU A CA 1
ATOM 1522 C C . GLU A 1 197 ? 30.352 4.721 -9.350 1.00 39.41 197 GLU A C 1
ATOM 1524 O O . GLU A 1 197 ? 30.021 3.705 -9.948 1.00 39.41 197 GLU A O 1
ATOM 1529 N N . GLU A 1 198 ? 31.611 5.100 -9.115 1.00 37.91 198 GLU A N 1
ATOM 1530 C CA . GLU A 1 198 ? 32.869 4.382 -9.359 1.00 37.91 198 GLU A CA 1
ATOM 1531 C C . GLU A 1 198 ? 33.596 4.656 -10.689 1.00 37.91 198 GLU A C 1
ATOM 1533 O O . GLU A 1 198 ? 33.092 4.492 -11.793 1.00 37.91 198 GLU A O 1
ATOM 1538 N N . LYS A 1 199 ? 34.852 5.091 -10.529 1.00 45.56 199 LYS A N 1
ATOM 1539 C CA . LYS A 1 199 ? 35.884 5.289 -11.551 1.00 45.56 199 LYS A CA 1
ATOM 1540 C C . LYS A 1 199 ? 36.007 4.061 -12.471 1.00 45.56 199 LYS A C 1
ATOM 1542 O O . LYS A 1 199 ? 36.768 3.163 -12.125 1.00 45.56 199 LYS A O 1
ATOM 1547 N N . LEU A 1 200 ? 35.353 4.015 -13.633 1.00 42.25 200 LEU A N 1
ATOM 1548 C CA . LEU A 1 200 ? 35.587 2.949 -14.617 1.00 42.25 200 LEU A CA 1
ATOM 1549 C C . LEU A 1 200 ? 35.472 3.444 -16.070 1.00 42.25 200 LEU A C 1
ATOM 1551 O O . LEU A 1 200 ? 34.515 4.107 -16.447 1.00 42.25 200 LEU A O 1
ATOM 1555 N N . ASP A 1 201 ? 36.510 3.099 -16.833 1.00 42.91 201 ASP A N 1
ATOM 1556 C CA . ASP A 1 201 ? 36.703 3.078 -18.290 1.00 42.91 201 ASP A CA 1
ATOM 1557 C C . ASP A 1 201 ? 35.705 3.822 -19.217 1.00 42.91 201 ASP A C 1
ATOM 1559 O O . ASP A 1 201 ? 34.563 3.367 -19.381 1.00 42.91 201 ASP A O 1
ATOM 1563 N N . PRO A 1 202 ? 36.169 4.841 -19.983 1.00 46.50 202 PRO A N 1
ATOM 1564 C CA . PRO A 1 202 ? 35.405 5.497 -21.060 1.00 46.50 202 PRO A CA 1
ATOM 1565 C C . PRO A 1 202 ? 34.815 4.523 -22.097 1.00 46.50 202 PRO A C 1
ATOM 1567 O O . PRO A 1 202 ? 33.790 4.800 -22.715 1.00 46.50 202 PRO A O 1
ATOM 1570 N N . CYS A 1 203 ? 35.436 3.350 -22.256 1.00 43.19 203 CYS A N 1
ATOM 1571 C CA . CYS A 1 203 ? 35.027 2.305 -23.193 1.00 43.19 203 CYS A CA 1
ATOM 1572 C C . CYS A 1 203 ? 33.632 1.718 -22.876 1.00 43.19 203 CYS A C 1
ATOM 1574 O O . CYS A 1 203 ? 32.886 1.340 -23.778 1.00 43.19 203 CYS A O 1
ATOM 1576 N N . SER A 1 204 ? 33.229 1.663 -21.600 1.00 49.62 204 SER A N 1
ATOM 1577 C CA . SER A 1 204 ? 31.965 1.023 -21.191 1.00 49.62 204 SER A CA 1
ATOM 1578 C C . SER A 1 204 ? 30.709 1.856 -21.504 1.00 49.62 204 SER A C 1
ATOM 1580 O O . SER A 1 204 ? 29.648 1.301 -21.831 1.00 49.62 204 SER A O 1
ATOM 1582 N N . ASP A 1 205 ? 30.845 3.183 -21.468 1.00 50.16 205 ASP A N 1
ATOM 1583 C CA . ASP A 1 205 ? 29.786 4.138 -21.803 1.00 50.16 205 ASP A CA 1
ATOM 1584 C C . ASP A 1 205 ? 29.568 4.221 -23.319 1.00 50.16 205 ASP A C 1
ATOM 1586 O O . ASP A 1 205 ? 28.418 4.200 -23.773 1.00 50.16 205 ASP A O 1
ATOM 1590 N N . GLU A 1 206 ? 30.647 4.201 -24.110 1.00 54.19 206 GLU A N 1
ATOM 1591 C CA . GLU A 1 206 ? 30.557 4.129 -25.572 1.00 54.19 206 GLU A CA 1
ATOM 1592 C C . GLU A 1 206 ? 29.852 2.848 -26.030 1.00 54.19 206 GLU A C 1
ATOM 1594 O O . GLU A 1 206 ? 28.965 2.909 -26.878 1.00 54.19 206 GLU A O 1
ATOM 1599 N N . ILE A 1 207 ? 30.158 1.692 -25.429 1.00 56.19 207 ILE A N 1
ATOM 1600 C CA . ILE A 1 207 ? 29.517 0.411 -25.776 1.00 56.19 207 ILE A CA 1
ATOM 1601 C C . ILE A 1 207 ? 28.010 0.436 -25.484 1.00 56.19 207 ILE A C 1
ATOM 1603 O O . ILE A 1 207 ? 27.212 -0.078 -26.274 1.00 56.19 207 ILE A O 1
ATOM 1607 N N . SER A 1 208 ? 27.597 1.028 -24.360 1.00 57.91 208 SER A N 1
ATOM 1608 C CA . SER A 1 208 ? 26.181 1.103 -23.976 1.00 57.91 208 SER A CA 1
ATOM 1609 C C . SER A 1 208 ? 25.407 2.065 -24.880 1.00 57.91 208 SER A C 1
ATOM 1611 O O . SER A 1 208 ? 24.325 1.720 -25.355 1.00 57.91 208 SER A O 1
ATOM 1613 N N . GLN A 1 209 ? 25.985 3.228 -25.195 1.00 59.53 209 GLN A N 1
ATOM 1614 C CA . GLN A 1 209 ? 25.415 4.171 -26.162 1.00 59.53 209 GLN A CA 1
ATOM 1615 C C . GLN A 1 209 ? 25.349 3.568 -27.572 1.00 59.53 209 GLN A C 1
ATOM 1617 O O . GLN A 1 209 ? 24.312 3.658 -28.229 1.00 59.53 209 GLN A O 1
ATOM 1622 N N . GLN A 1 210 ? 26.398 2.864 -28.008 1.00 60.72 210 GLN A N 1
ATOM 1623 C CA . GLN A 1 210 ? 26.421 2.142 -29.283 1.00 60.72 210 GLN A CA 1
ATOM 1624 C C . GLN A 1 210 ? 25.380 1.016 -29.331 1.00 60.72 210 GLN A C 1
ATOM 1626 O O . GLN A 1 210 ? 24.826 0.744 -30.396 1.00 60.72 210 GLN A O 1
ATOM 1631 N N . ARG A 1 211 ? 25.083 0.351 -28.205 1.00 67.44 211 ARG A N 1
ATOM 1632 C CA . ARG A 1 211 ? 24.077 -0.721 -28.142 1.00 67.44 211 ARG A CA 1
ATOM 1633 C C . ARG A 1 211 ? 22.666 -0.205 -28.424 1.00 67.44 211 ARG A C 1
ATOM 1635 O O . ARG A 1 211 ? 21.955 -0.842 -29.196 1.00 67.44 211 ARG A O 1
ATOM 1642 N N . TYR A 1 212 ? 22.273 0.919 -27.823 1.00 70.38 212 TYR A N 1
ATOM 1643 C CA . TYR A 1 212 ? 20.947 1.514 -28.044 1.00 70.38 212 TYR A CA 1
ATOM 1644 C C . TYR A 1 212 ? 20.857 2.224 -29.397 1.00 70.38 212 TYR A C 1
ATOM 1646 O O . TYR A 1 212 ? 19.869 2.046 -30.108 1.00 70.38 212 TYR A O 1
ATOM 1654 N N . ALA A 1 213 ? 21.934 2.893 -29.825 1.00 68.00 213 ALA A N 1
ATOM 1655 C CA . ALA A 1 213 ? 22.013 3.503 -31.151 1.00 68.00 213 ALA A CA 1
ATOM 1656 C C . ALA A 1 213 ? 21.845 2.471 -32.282 1.00 68.00 213 ALA A C 1
ATOM 1658 O O . ALA A 1 213 ? 21.161 2.743 -33.265 1.00 68.00 213 ALA A O 1
ATOM 1659 N N . LYS A 1 214 ? 22.384 1.250 -32.124 1.00 75.12 214 LYS A N 1
ATOM 1660 C CA . LYS A 1 214 ? 22.164 0.135 -33.070 1.00 75.12 214 LYS A CA 1
ATOM 1661 C C . LYS A 1 214 ? 20.703 -0.316 -33.163 1.00 75.12 214 LYS A C 1
ATOM 1663 O O . LYS A 1 214 ? 20.323 -0.897 -34.173 1.00 75.12 214 LYS A O 1
ATOM 1668 N N . LEU A 1 215 ? 19.905 -0.077 -32.124 1.00 78.75 215 LEU A N 1
ATOM 1669 C CA . LEU A 1 215 ? 18.466 -0.354 -32.102 1.00 78.75 215 LEU A CA 1
ATOM 1670 C C . LEU A 1 215 ? 17.631 0.849 -32.571 1.00 78.75 215 LEU A C 1
ATOM 1672 O O . LEU A 1 215 ? 16.412 0.736 -32.636 1.00 78.75 215 LEU A O 1
ATOM 1676 N N . GLY A 1 216 ? 18.270 1.978 -32.897 1.00 81.56 216 GLY A N 1
ATOM 1677 C CA . GLY A 1 216 ? 17.596 3.206 -33.312 1.00 81.56 216 GLY A CA 1
ATOM 1678 C C . GLY A 1 216 ? 17.008 4.028 -32.163 1.00 81.56 216 GLY A C 1
ATOM 1679 O O . GLY A 1 216 ? 16.182 4.891 -32.432 1.00 81.56 216 GLY A O 1
ATOM 1680 N N . PHE A 1 217 ? 17.419 3.783 -30.912 1.00 82.62 217 PHE A N 1
ATOM 1681 C CA . PHE A 1 217 ? 16.927 4.515 -29.739 1.00 82.62 217 PHE A CA 1
ATOM 1682 C C . PHE A 1 217 ? 18.024 5.351 -29.078 1.00 82.62 217 PHE A C 1
ATOM 1684 O O . PHE A 1 217 ? 19.175 4.925 -28.936 1.00 82.62 217 PHE A O 1
ATOM 1691 N N . THR A 1 218 ? 17.644 6.530 -28.597 1.00 84.62 218 THR A N 1
ATOM 1692 C CA . THR A 1 218 ? 18.442 7.326 -27.662 1.00 84.62 218 THR A CA 1
ATOM 1693 C C . THR A 1 218 ? 18.402 6.723 -26.250 1.00 84.62 218 THR A C 1
ATOM 1695 O O . THR A 1 218 ? 17.577 5.862 -25.927 1.00 84.62 218 THR A O 1
ATOM 1698 N N . VAL A 1 219 ? 19.300 7.189 -25.373 1.00 81.56 219 VAL A N 1
ATOM 1699 C CA . VAL A 1 219 ? 19.304 6.786 -23.953 1.00 81.56 219 VAL A CA 1
ATOM 1700 C C . VAL A 1 219 ? 17.991 7.183 -23.275 1.00 81.56 219 VAL A C 1
ATOM 1702 O O . VAL A 1 219 ? 17.390 6.350 -22.607 1.00 81.56 219 VAL A O 1
ATOM 1705 N N . ASN A 1 220 ? 17.506 8.403 -23.518 1.00 84.31 220 ASN A N 1
ATOM 1706 C CA . ASN A 1 220 ? 16.273 8.910 -22.913 1.00 84.31 220 ASN A CA 1
ATOM 1707 C C . ASN A 1 220 ? 15.041 8.112 -23.365 1.00 84.31 220 ASN A C 1
ATOM 1709 O O . ASN A 1 220 ? 14.205 7.756 -22.541 1.00 84.31 220 ASN A O 1
ATOM 1713 N N . GLU A 1 221 ? 14.939 7.781 -24.657 1.00 87.69 221 GLU A N 1
ATOM 1714 C CA . GLU A 1 221 ? 13.848 6.933 -25.162 1.00 87.69 221 GLU A CA 1
ATOM 1715 C C . GLU A 1 221 ? 13.901 5.529 -24.556 1.00 87.69 221 GLU A C 1
ATOM 1717 O O . GLU A 1 221 ? 12.871 4.961 -24.204 1.00 87.69 221 GLU A O 1
ATOM 1722 N N . SER A 1 222 ? 15.105 4.975 -24.389 1.00 88.25 222 SER A N 1
ATOM 1723 C CA . SER A 1 222 ? 15.280 3.660 -23.771 1.00 88.25 222 SER A CA 1
ATOM 1724 C C . SER A 1 222 ? 14.859 3.670 -22.297 1.00 88.25 222 SER A C 1
ATOM 1726 O O . SER A 1 222 ? 14.190 2.741 -21.840 1.00 88.25 222 SER A O 1
ATOM 1728 N N . GLU A 1 223 ? 15.212 4.723 -21.556 1.00 88.88 223 GLU A N 1
ATOM 1729 C CA . GLU A 1 223 ? 14.791 4.910 -20.164 1.00 88.88 223 GLU A CA 1
ATOM 1730 C C . GLU A 1 223 ? 13.267 5.030 -20.045 1.00 88.88 223 GLU A C 1
ATOM 1732 O O . GLU A 1 223 ? 12.671 4.369 -19.191 1.00 88.88 223 GLU A O 1
ATOM 1737 N N . GLU A 1 224 ? 12.631 5.779 -20.949 1.00 89.94 224 GLU A N 1
ATOM 1738 C CA . GLU A 1 224 ? 11.175 5.935 -20.985 1.00 89.94 224 GLU A CA 1
ATOM 1739 C C . GLU A 1 224 ? 10.459 4.618 -21.311 1.00 89.94 224 GLU A C 1
ATOM 1741 O O . GLU A 1 224 ? 9.524 4.224 -20.613 1.00 89.94 224 GLU A O 1
ATOM 1746 N N . ILE A 1 225 ? 10.954 3.857 -22.293 1.00 92.31 225 ILE A N 1
ATOM 1747 C CA . ILE A 1 225 ? 10.458 2.500 -22.579 1.00 92.31 225 ILE A CA 1
ATOM 1748 C C . ILE A 1 225 ? 10.591 1.612 -21.337 1.00 92.31 225 ILE A C 1
ATOM 1750 O O . ILE A 1 225 ? 9.667 0.867 -20.998 1.00 92.31 225 ILE A O 1
ATOM 1754 N N . GLY A 1 226 ? 11.723 1.700 -20.633 1.00 93.00 226 GLY A N 1
ATOM 1755 C CA . GLY A 1 226 ? 11.949 0.978 -19.386 1.00 93.00 226 GLY A CA 1
ATOM 1756 C C . GLY A 1 226 ? 10.919 1.324 -18.308 1.00 93.00 226 GLY A C 1
ATOM 1757 O O . GLY A 1 226 ? 10.440 0.414 -17.624 1.00 93.00 226 GLY A O 1
ATOM 1758 N N . ARG A 1 227 ? 10.544 2.606 -18.187 1.00 92.19 227 ARG A N 1
ATOM 1759 C CA . ARG A 1 227 ? 9.501 3.086 -17.267 1.00 92.19 227 ARG A CA 1
ATOM 1760 C C . ARG A 1 227 ? 8.131 2.526 -17.632 1.00 92.19 227 ARG A C 1
ATOM 1762 O O . ARG A 1 227 ? 7.515 1.860 -16.803 1.00 92.19 227 ARG A O 1
ATOM 1769 N N . ILE A 1 228 ? 7.727 2.668 -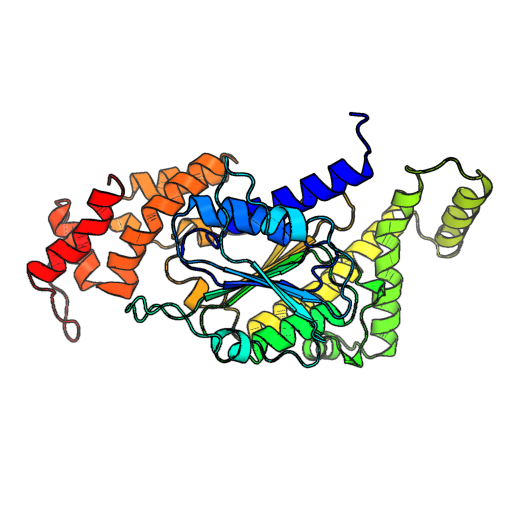18.894 1.00 94.62 228 ILE A N 1
ATOM 1770 C CA . ILE A 1 228 ? 6.452 2.150 -19.411 1.00 94.62 228 ILE A CA 1
ATOM 1771 C C . ILE A 1 228 ? 6.342 0.639 -19.166 1.00 94.62 228 ILE A C 1
ATOM 1773 O O . ILE A 1 228 ? 5.307 0.143 -18.720 1.00 94.62 228 ILE A O 1
ATOM 1777 N N . CYS A 1 229 ? 7.418 -0.118 -19.402 1.00 96.06 229 CYS A N 1
ATOM 1778 C CA . CYS A 1 229 ? 7.413 -1.563 -19.172 1.00 96.06 229 CYS A CA 1
ATOM 1779 C C . CYS A 1 229 ? 7.189 -1.926 -17.696 1.00 96.06 229 CYS A C 1
ATOM 1781 O O . CYS A 1 229 ? 6.537 -2.932 -17.405 1.00 96.06 229 CYS A O 1
ATOM 1783 N N . LYS A 1 230 ? 7.710 -1.126 -16.758 1.00 94.88 230 LYS A N 1
ATOM 1784 C CA . LYS A 1 230 ? 7.449 -1.312 -15.322 1.00 94.88 230 LYS A CA 1
ATOM 1785 C C . LYS A 1 230 ? 6.015 -0.967 -14.967 1.00 94.88 230 LYS A C 1
ATOM 1787 O O . LYS A 1 230 ? 5.372 -1.767 -14.288 1.00 94.88 230 LYS A O 1
ATOM 1792 N N . ASP A 1 231 ? 5.504 0.139 -15.497 1.00 94.12 231 ASP A N 1
ATOM 1793 C CA . ASP A 1 231 ? 4.126 0.572 -15.274 1.00 94.12 231 ASP A CA 1
ATOM 1794 C C . ASP A 1 231 ? 3.125 -0.485 -15.753 1.00 94.12 231 ASP A C 1
ATOM 1796 O O . ASP A 1 231 ? 2.162 -0.776 -15.050 1.00 94.12 231 ASP A O 1
ATOM 1800 N N . ILE A 1 232 ? 3.384 -1.150 -16.886 1.00 96.62 232 ILE A N 1
ATOM 1801 C CA . ILE A 1 232 ? 2.564 -2.276 -17.369 1.00 96.62 232 ILE A CA 1
ATOM 1802 C C . ILE A 1 232 ? 2.544 -3.427 -16.348 1.00 96.62 232 ILE A C 1
ATOM 1804 O O . ILE A 1 232 ? 1.484 -3.985 -16.045 1.00 96.62 232 ILE A O 1
ATOM 1808 N N . ILE A 1 233 ? 3.705 -3.791 -15.796 1.00 96.94 233 ILE A N 1
ATOM 1809 C CA . ILE A 1 233 ? 3.811 -4.880 -14.815 1.00 96.94 233 ILE A CA 1
ATOM 1810 C C . ILE A 1 233 ? 3.113 -4.501 -13.500 1.00 96.94 233 ILE A C 1
ATOM 1812 O O . ILE A 1 233 ? 2.408 -5.333 -12.918 1.00 96.94 233 ILE A O 1
ATOM 1816 N N . ASP A 1 234 ? 3.261 -3.266 -13.026 1.00 95.88 234 ASP A N 1
ATOM 1817 C CA . ASP A 1 234 ? 2.613 -2.823 -11.790 1.00 95.88 234 ASP A CA 1
ATOM 1818 C C . ASP A 1 234 ? 1.108 -2.588 -11.977 1.00 95.88 234 ASP A C 1
ATOM 1820 O O . ASP A 1 234 ? 0.326 -2.935 -11.092 1.00 95.88 234 ASP A O 1
ATOM 1824 N N . ALA A 1 235 ? 0.659 -2.155 -13.158 1.00 94.88 235 ALA A N 1
ATOM 1825 C CA . ALA A 1 235 ? -0.759 -2.087 -13.505 1.00 94.88 235 ALA A CA 1
ATOM 1826 C C . ALA A 1 235 ? -1.431 -3.465 -13.420 1.00 94.88 235 ALA A C 1
ATOM 1828 O O . ALA A 1 235 ? -2.540 -3.583 -12.892 1.00 94.88 235 ALA A O 1
ATOM 1829 N N . GLY A 1 236 ? -0.763 -4.532 -13.872 1.00 97.12 236 GLY A N 1
ATOM 1830 C CA . GLY A 1 236 ? -1.281 -5.890 -13.695 1.00 97.12 236 GLY A CA 1
ATOM 1831 C C . GLY A 1 236 ? -1.342 -6.322 -12.222 1.00 97.12 236 GLY A C 1
ATOM 1832 O O . GLY A 1 236 ? -2.305 -6.980 -11.826 1.00 97.12 236 GLY A O 1
ATOM 1833 N N . ARG A 1 237 ? -0.390 -5.895 -11.376 1.00 97.50 237 ARG A N 1
ATOM 1834 C CA . ARG A 1 237 ? -0.437 -6.129 -9.915 1.00 97.50 237 ARG A CA 1
ATOM 1835 C C . ARG A 1 237 ? -1.577 -5.369 -9.241 1.00 97.50 237 ARG A C 1
ATOM 1837 O O . ARG A 1 237 ? -2.272 -5.946 -8.410 1.00 97.50 237 ARG A O 1
ATOM 1844 N N . ILE A 1 238 ? -1.803 -4.114 -9.628 1.00 95.56 238 ILE A N 1
ATOM 1845 C CA . ILE A 1 238 ? -2.923 -3.293 -9.150 1.00 95.56 238 ILE A CA 1
ATOM 1846 C C . ILE A 1 238 ? -4.257 -3.952 -9.510 1.00 95.56 238 ILE A C 1
ATOM 1848 O O . ILE A 1 238 ? -5.121 -4.099 -8.648 1.00 95.56 238 ILE A O 1
ATOM 1852 N N . ASN A 1 239 ? -4.429 -4.376 -10.765 1.00 96.31 239 ASN A N 1
ATOM 1853 C CA . ASN A 1 239 ? -5.662 -5.038 -11.193 1.00 96.31 239 ASN A CA 1
ATOM 1854 C C . ASN A 1 239 ? -5.891 -6.356 -10.448 1.00 96.31 239 ASN A C 1
ATOM 1856 O O . ASN A 1 239 ? -7.008 -6.622 -10.007 1.00 96.31 239 ASN A O 1
ATOM 1860 N N . TYR A 1 240 ? -4.835 -7.151 -10.253 1.00 97.75 240 TYR A N 1
ATOM 1861 C CA . TYR A 1 240 ? -4.913 -8.350 -9.426 1.00 97.75 240 TYR A CA 1
ATOM 1862 C C . TYR A 1 240 ? -5.377 -8.019 -8.001 1.00 97.75 240 TYR A C 1
ATOM 1864 O O . TYR A 1 240 ? -6.344 -8.612 -7.530 1.00 97.75 240 TYR A O 1
ATOM 1872 N N . LEU A 1 241 ? -4.753 -7.037 -7.341 1.00 97.00 241 LEU A N 1
ATOM 1873 C CA . LEU A 1 241 ? -5.116 -6.622 -5.982 1.00 97.00 241 LEU A CA 1
ATOM 1874 C C . LEU A 1 241 ? -6.586 -6.194 -5.882 1.00 97.00 241 LEU A C 1
ATOM 1876 O O . LEU A 1 241 ? -7.294 -6.642 -4.978 1.00 97.00 241 LEU A O 1
ATOM 1880 N N . LYS A 1 242 ? -7.071 -5.415 -6.854 1.00 91.62 242 LYS A N 1
ATOM 1881 C CA . LYS A 1 242 ? -8.490 -5.040 -6.948 1.00 91.62 242 LYS A CA 1
ATOM 1882 C C . LYS A 1 242 ? -9.399 -6.259 -7.079 1.00 91.62 242 LYS A C 1
ATOM 1884 O O . LYS A 1 242 ? -10.406 -6.344 -6.381 1.00 91.62 242 LYS A O 1
ATOM 1889 N N . SER A 1 243 ? -9.020 -7.231 -7.912 1.00 94.75 243 SER A N 1
ATOM 1890 C CA . SER A 1 243 ? -9.805 -8.457 -8.115 1.00 94.75 243 SER A CA 1
ATOM 1891 C C . SER A 1 243 ? -9.903 -9.350 -6.870 1.00 94.75 243 SER A C 1
ATOM 1893 O O . SER A 1 243 ? -10.867 -10.098 -6.739 1.00 94.75 243 SER A O 1
ATOM 1895 N N . VAL A 1 244 ? -8.948 -9.246 -5.938 1.00 95.38 244 VAL A N 1
ATOM 1896 C CA . VAL A 1 244 ? -8.905 -10.040 -4.693 1.00 95.38 244 VAL A CA 1
ATOM 1897 C C . VAL A 1 244 ? -9.326 -9.244 -3.448 1.00 95.38 244 VAL A C 1
ATOM 1899 O O . VAL A 1 244 ? -9.037 -9.649 -2.325 1.00 95.38 244 VAL A O 1
ATOM 1902 N N . GLY A 1 245 ? -10.022 -8.114 -3.627 1.00 88.06 245 GLY A N 1
ATOM 1903 C CA . GLY A 1 245 ? -10.689 -7.392 -2.534 1.00 88.06 245 GLY A CA 1
ATOM 1904 C C . GLY A 1 245 ? -9.934 -6.193 -1.946 1.00 88.06 245 GLY A C 1
ATOM 1905 O O . GLY A 1 245 ? -10.381 -5.626 -0.945 1.00 88.06 245 GLY A O 1
ATOM 1906 N N . PHE A 1 246 ? -8.827 -5.757 -2.554 1.00 91.75 246 PHE A N 1
ATOM 1907 C CA . PHE A 1 246 ? -8.223 -4.460 -2.229 1.00 91.75 246 PHE A CA 1
ATOM 1908 C C . PHE A 1 246 ? -8.942 -3.351 -3.003 1.00 91.75 246 PHE A C 1
ATOM 1910 O O . PHE A 1 246 ? -8.659 -3.109 -4.173 1.00 91.75 246 PHE A O 1
ATOM 1917 N N . ALA A 1 247 ? -9.903 -2.696 -2.349 1.00 84.38 247 ALA A N 1
ATOM 1918 C CA . ALA A 1 247 ? -10.758 -1.683 -2.965 1.00 84.38 247 ALA A CA 1
ATOM 1919 C C . ALA A 1 247 ? -9.993 -0.438 -3.441 1.00 84.38 247 ALA A C 1
ATOM 1921 O O . ALA A 1 247 ? -10.364 0.164 -4.446 1.00 84.38 247 ALA A O 1
ATOM 1922 N N . ASP A 1 248 ? -8.916 -0.077 -2.747 1.00 84.75 248 ASP A N 1
ATOM 1923 C CA . ASP A 1 248 ? -8.018 1.003 -3.144 1.00 84.75 248 ASP A CA 1
ATOM 1924 C C . ASP A 1 248 ? -6.649 0.405 -3.448 1.00 84.75 248 ASP A C 1
ATOM 1926 O O . ASP A 1 248 ? -5.994 -0.104 -2.549 1.00 84.75 248 ASP A O 1
ATOM 1930 N N . ALA A 1 249 ? -6.229 0.418 -4.710 1.00 90.00 249 ALA A N 1
ATOM 1931 C CA . ALA A 1 249 ? -4.908 -0.042 -5.121 1.00 90.00 249 ALA A CA 1
ATOM 1932 C C . ALA A 1 249 ? -4.369 0.866 -6.226 1.00 90.00 249 ALA A C 1
ATOM 1934 O O . ALA A 1 249 ? -5.042 1.088 -7.242 1.00 90.00 249 ALA A O 1
ATOM 1935 N N . ASN A 1 250 ? -3.168 1.394 -6.014 1.00 89.38 250 ASN A N 1
ATOM 1936 C CA . ASN A 1 250 ? -2.511 2.364 -6.880 1.00 89.38 250 ASN A CA 1
ATOM 1937 C C . ASN A 1 250 ? -0.985 2.334 -6.677 1.00 89.38 250 ASN A C 1
ATOM 1939 O O . ASN A 1 250 ? -0.471 1.661 -5.785 1.00 89.38 250 ASN A O 1
ATOM 1943 N N . CYS A 1 251 ? -0.266 3.064 -7.524 1.00 90.62 251 CYS A N 1
ATOM 1944 C CA . CYS A 1 251 ? 1.156 3.326 -7.352 1.00 90.62 251 CYS A CA 1
ATOM 1945 C C . CYS A 1 251 ? 1.379 4.823 -7.140 1.00 90.62 251 CYS A C 1
ATOM 1947 O O . CYS A 1 251 ? 0.669 5.649 -7.719 1.00 90.62 251 CYS A O 1
ATOM 1949 N N . CYS A 1 252 ? 2.397 5.176 -6.361 1.00 87.88 252 CYS A N 1
ATOM 1950 C CA . CYS A 1 252 ? 2.864 6.551 -6.242 1.00 87.88 252 CYS A CA 1
ATOM 1951 C C . CYS A 1 252 ? 4.389 6.634 -6.341 1.00 87.88 252 CYS A C 1
ATOM 1953 O O . CYS A 1 252 ? 5.104 5.653 -6.125 1.00 87.88 252 CYS A O 1
ATOM 1955 N N . ILE A 1 253 ? 4.886 7.830 -6.651 1.00 88.75 253 ILE A N 1
ATOM 1956 C CA . ILE A 1 253 ? 6.308 8.137 -6.540 1.00 88.75 253 ILE A CA 1
ATOM 1957 C C . ILE A 1 253 ? 6.611 8.435 -5.074 1.00 88.75 253 ILE A C 1
ATOM 1959 O O . ILE A 1 253 ? 6.123 9.429 -4.536 1.00 88.75 253 ILE A O 1
ATOM 1963 N N . TYR A 1 254 ? 7.398 7.577 -4.422 1.00 90.38 254 TYR A N 1
ATOM 1964 C CA . TYR A 1 254 ? 7.702 7.740 -2.995 1.00 90.38 254 TYR A CA 1
ATOM 1965 C C . TYR A 1 254 ? 8.985 8.537 -2.754 1.00 90.38 254 TYR A C 1
ATOM 1967 O O . TYR A 1 254 ? 9.104 9.233 -1.750 1.00 90.38 254 TYR A O 1
ATOM 1975 N N . VAL A 1 255 ? 9.945 8.502 -3.674 1.00 90.56 255 VAL A N 1
ATOM 1976 C CA . VAL A 1 255 ? 11.172 9.305 -3.584 1.00 90.56 255 VAL A CA 1
ATOM 1977 C C . VAL A 1 255 ? 11.476 9.983 -4.919 1.00 90.56 255 VAL A C 1
ATOM 1979 O O . VAL A 1 255 ? 11.071 9.484 -5.968 1.00 90.56 255 VAL A O 1
ATOM 1982 N N . PRO A 1 256 ? 12.190 11.119 -4.929 1.00 87.56 256 PRO A N 1
ATOM 1983 C CA . PRO A 1 256 ? 12.641 11.717 -6.177 1.00 87.56 256 PRO A CA 1
ATOM 1984 C C . PRO A 1 256 ? 13.484 10.738 -6.998 1.00 87.56 256 PRO A C 1
ATOM 1986 O O . PRO A 1 256 ? 14.259 9.954 -6.446 1.00 87.56 256 PRO A O 1
ATOM 1989 N N . GLU A 1 257 ? 13.383 10.830 -8.322 1.00 87.00 257 GLU A N 1
ATOM 1990 C CA . GLU A 1 257 ? 14.185 10.019 -9.247 1.00 87.00 257 GLU A CA 1
ATOM 1991 C C . GLU A 1 257 ? 15.698 10.201 -9.030 1.00 87.00 257 GLU A C 1
ATOM 1993 O O . GLU A 1 257 ? 16.481 9.268 -9.201 1.00 87.00 257 GLU A O 1
ATOM 1998 N N . SER A 1 258 ? 16.109 11.377 -8.544 1.00 85.31 258 SER A N 1
ATOM 1999 C CA . SER A 1 258 ? 17.494 11.666 -8.159 1.00 85.31 258 SER A CA 1
ATOM 2000 C C . SER A 1 258 ? 18.024 10.786 -7.018 1.00 85.31 258 SER A C 1
ATOM 2002 O O . SER A 1 258 ? 19.236 10.608 -6.914 1.00 85.31 258 SER A O 1
ATOM 2004 N N . VAL A 1 259 ? 17.148 10.223 -6.176 1.00 88.31 259 VAL A N 1
ATOM 2005 C CA . VAL A 1 259 ? 17.514 9.246 -5.134 1.00 88.31 259 VAL A CA 1
ATOM 2006 C C . VAL A 1 259 ? 17.640 7.852 -5.746 1.00 88.31 259 VAL A C 1
ATOM 2008 O O . VAL A 1 259 ? 18.571 7.097 -5.450 1.00 88.31 259 VAL A O 1
ATOM 2011 N N . THR A 1 260 ? 16.671 7.478 -6.578 1.00 88.00 260 THR A N 1
ATOM 2012 C CA . THR A 1 260 ? 16.654 6.207 -7.296 1.00 88.00 260 THR A CA 1
ATOM 2013 C C . THR A 1 260 ? 15.679 6.283 -8.470 1.00 88.00 260 THR A C 1
ATOM 2015 O O . THR A 1 260 ? 14.575 6.780 -8.282 1.00 88.00 260 THR A O 1
ATOM 2018 N N . PRO A 1 261 ? 16.009 5.727 -9.646 1.00 87.00 261 PRO A N 1
ATOM 2019 C CA . PRO A 1 261 ? 15.019 5.531 -10.709 1.00 87.00 261 PRO A CA 1
ATOM 2020 C C . PRO A 1 261 ? 13.962 4.481 -10.323 1.00 87.00 261 PRO A C 1
ATOM 2022 O O . PRO A 1 261 ? 12.863 4.458 -10.861 1.00 87.00 261 PRO A O 1
ATOM 2025 N N . GLU A 1 262 ? 14.280 3.605 -9.362 1.00 88.81 262 GLU A N 1
ATOM 2026 C CA . GLU A 1 262 ? 13.342 2.654 -8.751 1.00 88.81 262 GLU A CA 1
ATOM 2027 C C . GLU A 1 262 ? 12.539 3.331 -7.632 1.00 88.81 262 GLU A C 1
ATOM 2029 O O . GLU A 1 262 ? 12.737 3.037 -6.450 1.00 88.81 262 GLU A O 1
ATOM 2034 N N . ASN A 1 263 ? 11.715 4.313 -7.992 1.00 91.69 263 ASN A N 1
ATOM 2035 C CA . ASN A 1 263 ? 11.032 5.202 -7.051 1.00 91.69 263 ASN A CA 1
ATOM 2036 C C . ASN A 1 263 ? 9.513 5.017 -6.980 1.00 91.69 263 ASN A C 1
ATOM 2038 O O . ASN A 1 263 ? 8.808 5.907 -6.497 1.00 91.69 263 ASN A O 1
ATOM 2042 N N . VAL A 1 264 ? 9.010 3.867 -7.419 1.00 92.75 264 VAL A N 1
ATOM 2043 C CA . VAL A 1 264 ? 7.585 3.537 -7.371 1.00 92.75 264 VAL A CA 1
ATOM 2044 C C . VAL A 1 264 ? 7.265 2.725 -6.116 1.00 92.75 264 VAL A C 1
ATOM 2046 O O . VAL A 1 264 ? 7.995 1.807 -5.733 1.00 92.75 264 VAL A O 1
ATOM 2049 N N . LEU A 1 265 ? 6.159 3.086 -5.470 1.00 94.62 265 LEU A N 1
ATOM 2050 C CA . LEU A 1 265 ? 5.597 2.410 -4.310 1.00 94.62 265 LEU A CA 1
ATOM 2051 C C . LEU A 1 265 ? 4.183 1.935 -4.642 1.00 94.62 265 LEU A C 1
ATOM 2053 O O . LEU A 1 265 ? 3.296 2.747 -4.902 1.00 94.62 265 LEU A O 1
ATOM 2057 N N . LEU A 1 266 ? 3.981 0.619 -4.619 1.00 95.94 266 LEU A N 1
ATOM 2058 C CA . LEU A 1 266 ? 2.677 -0.020 -4.738 1.00 95.94 266 LEU A CA 1
ATOM 2059 C C . LEU A 1 266 ? 1.950 0.066 -3.396 1.00 95.94 266 LEU A C 1
ATOM 2061 O O . LEU A 1 266 ? 2.409 -0.484 -2.390 1.00 95.94 266 LEU A O 1
ATOM 2065 N N . ILE A 1 267 ? 0.798 0.726 -3.400 1.00 94.19 267 ILE A N 1
ATOM 2066 C CA . ILE A 1 267 ? -0.059 0.909 -2.236 1.00 94.19 267 ILE A CA 1
ATOM 2067 C C . ILE A 1 267 ? -1.382 0.209 -2.502 1.00 94.19 267 ILE A C 1
ATOM 2069 O O . ILE A 1 267 ? -1.993 0.401 -3.554 1.00 94.19 267 ILE A O 1
ATOM 2073 N N . ALA A 1 268 ? -1.849 -0.584 -1.541 1.00 94.06 268 ALA A N 1
ATOM 2074 C CA . ALA A 1 268 ? -3.194 -1.132 -1.607 1.00 94.06 268 ALA A CA 1
ATOM 2075 C C . ALA A 1 268 ? -3.839 -1.284 -0.233 1.00 94.06 268 ALA A C 1
ATOM 2077 O O . ALA A 1 268 ? -3.156 -1.556 0.749 1.00 94.06 268 ALA A O 1
ATOM 2078 N N . LYS A 1 269 ? -5.162 -1.138 -0.169 1.00 90.50 269 LYS A N 1
ATOM 2079 C CA . LYS A 1 269 ? -5.981 -1.226 1.038 1.00 90.50 269 LYS A CA 1
ATOM 2080 C C . LYS A 1 269 ? -7.275 -1.979 0.753 1.00 90.50 269 LYS A C 1
ATOM 2082 O O . LYS A 1 269 ? -7.960 -1.743 -0.242 1.00 90.50 269 LYS A O 1
ATOM 2087 N N . THR A 1 270 ? -7.612 -2.891 1.650 1.00 89.56 270 THR A N 1
ATOM 2088 C CA . THR A 1 270 ? -8.935 -3.532 1.705 1.00 89.56 270 THR A CA 1
ATOM 2089 C C . THR A 1 270 ? -10.005 -2.547 2.172 1.00 89.56 270 THR A C 1
ATOM 2091 O O . THR A 1 270 ? -9.692 -1.530 2.790 1.00 89.56 270 THR A O 1
ATOM 2094 N N . VAL A 1 271 ? -11.279 -2.863 1.914 1.00 80.25 271 VAL A N 1
ATOM 2095 C CA . VAL A 1 271 ? -12.415 -2.052 2.395 1.00 80.25 271 VAL A CA 1
ATOM 2096 C C . VAL A 1 271 ? -12.340 -1.842 3.907 1.00 80.25 271 VAL A C 1
ATOM 2098 O O . VAL A 1 271 ? -12.546 -0.727 4.373 1.00 80.25 271 VAL A O 1
ATOM 2101 N N . GLU A 1 272 ? -11.995 -2.883 4.668 1.00 80.44 272 GLU A N 1
ATOM 2102 C CA . GLU A 1 272 ? -11.853 -2.792 6.124 1.00 80.44 272 GLU A CA 1
ATOM 2103 C C . GLU A 1 272 ? -10.747 -1.808 6.5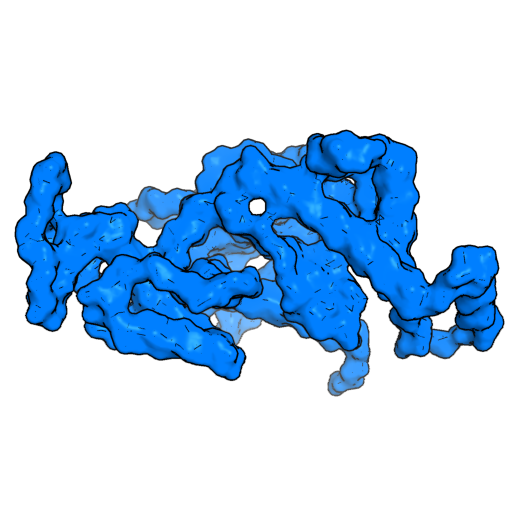20 1.00 80.44 272 GLU A C 1
ATOM 2105 O O . GLU A 1 272 ? -10.948 -0.962 7.385 1.00 80.44 272 GLU A O 1
ATOM 2110 N N . SER A 1 273 ? -9.618 -1.819 5.805 1.00 76.12 273 SER A N 1
ATOM 2111 C CA . SER A 1 273 ? -8.522 -0.882 6.063 1.00 76.12 273 SER A CA 1
ATOM 2112 C C . SER A 1 273 ? -8.880 0.575 5.766 1.00 76.12 273 SER A C 1
ATOM 2114 O O . SER A 1 273 ? -8.334 1.494 6.383 1.00 76.12 273 SER A O 1
ATOM 2116 N N . LEU A 1 274 ? -9.812 0.791 4.831 1.00 70.88 274 LEU A N 1
ATOM 2117 C CA . LEU A 1 274 ? -10.359 2.108 4.512 1.00 70.88 274 LEU A CA 1
ATOM 2118 C C . LEU A 1 274 ? -11.351 2.605 5.572 1.00 70.88 274 LEU A C 1
ATOM 2120 O O . LEU A 1 274 ? -11.529 3.818 5.710 1.00 70.88 274 LEU A O 1
ATOM 2124 N N . LYS A 1 275 ? -11.980 1.709 6.345 1.00 66.56 275 LYS A N 1
ATOM 2125 C CA . LYS A 1 275 ? -12.877 2.111 7.433 1.00 66.56 275 LYS A CA 1
ATOM 2126 C C . LYS A 1 275 ? -12.076 2.828 8.518 1.00 66.56 275 LYS A C 1
ATOM 2128 O O . LYS A 1 275 ? -11.066 2.341 9.025 1.00 66.56 275 LYS A O 1
ATOM 2133 N N . GLY A 1 276 ? -12.528 4.028 8.861 1.00 55.09 276 GLY A N 1
ATOM 2134 C CA . GLY A 1 276 ? -11.814 4.896 9.791 1.00 55.09 276 GLY A CA 1
ATOM 2135 C C . GLY A 1 276 ? -10.627 5.639 9.187 1.00 55.09 276 GLY A C 1
ATOM 2136 O O . GLY A 1 276 ? -9.949 6.359 9.907 1.00 55.09 276 GLY A O 1
ATOM 2137 N N . LEU A 1 277 ? -10.382 5.560 7.876 1.00 61.50 277 LEU A N 1
ATOM 2138 C CA . LEU A 1 277 ? -9.664 6.647 7.220 1.00 61.50 277 LEU A CA 1
ATOM 2139 C C . LEU A 1 277 ? -10.622 7.827 7.106 1.00 61.50 277 LEU A C 1
ATOM 2141 O O . LEU A 1 277 ? -11.758 7.698 6.649 1.00 61.50 277 LEU A O 1
ATOM 2145 N N . SER A 1 278 ? -10.179 8.993 7.544 1.00 55.56 278 SER A N 1
ATOM 2146 C CA . SER A 1 278 ? -10.912 10.223 7.297 1.00 55.56 278 SER A CA 1
ATOM 2147 C C . SER A 1 278 ? -10.936 10.524 5.798 1.00 55.56 278 SER A C 1
ATOM 2149 O O . SER A 1 278 ? -9.974 10.314 5.060 1.00 55.56 278 SER A O 1
ATOM 2151 N N . ILE A 1 279 ? -12.080 11.053 5.384 1.00 56.31 279 ILE A N 1
ATOM 2152 C CA . ILE A 1 279 ? -12.472 11.627 4.088 1.00 56.31 279 ILE A CA 1
ATOM 2153 C C . ILE A 1 279 ? -11.360 12.328 3.290 1.00 56.31 279 ILE A C 1
ATOM 2155 O O . ILE A 1 279 ? -11.363 12.286 2.058 1.00 56.31 279 ILE A O 1
ATOM 2159 N N . PHE A 1 280 ? -10.397 12.946 3.969 1.00 56.88 280 PHE A N 1
ATOM 2160 C CA . PHE A 1 280 ? -9.251 13.605 3.355 1.00 56.88 280 PHE A CA 1
ATOM 2161 C C . PHE A 1 280 ? -8.281 12.631 2.669 1.00 56.88 280 PHE A C 1
ATOM 2163 O O . PHE A 1 280 ? -7.721 12.970 1.627 1.00 56.88 280 PHE A O 1
ATOM 2170 N N . HIS A 1 281 ? -8.126 11.409 3.187 1.00 53.94 281 HIS A N 1
ATOM 2171 C CA . HIS A 1 281 ? -7.259 10.403 2.579 1.00 53.94 281 HIS A CA 1
ATOM 2172 C C . HIS A 1 281 ? -7.752 9.992 1.183 1.00 53.94 281 HIS A C 1
ATOM 2174 O O . HIS A 1 281 ? -6.955 9.875 0.257 1.00 53.94 281 HIS A O 1
ATOM 2180 N N . LEU A 1 282 ? -9.072 9.846 1.025 1.00 55.06 282 LEU A N 1
ATOM 2181 C CA . LE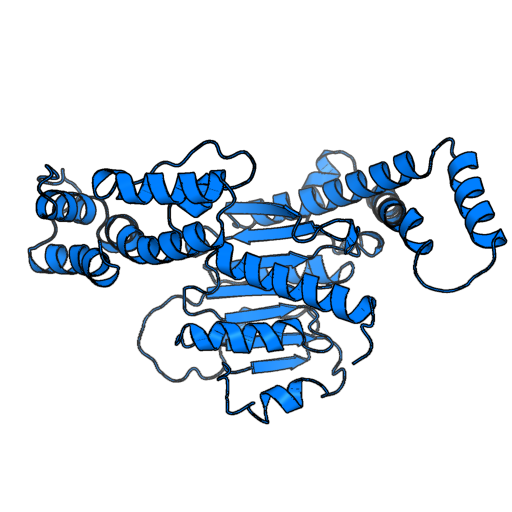U A 1 282 ? -9.714 9.538 -0.256 1.00 55.06 282 LEU A CA 1
ATOM 2182 C C . LEU A 1 282 ? -9.679 10.744 -1.210 1.00 55.06 282 LEU A C 1
ATOM 2184 O O . LEU A 1 282 ? -9.443 10.578 -2.401 1.00 55.06 282 LEU A O 1
ATOM 2188 N N . GLY A 1 283 ? -9.855 11.966 -0.694 1.00 55.47 283 GLY A N 1
ATOM 2189 C CA . GLY A 1 283 ? -9.902 13.187 -1.511 1.00 55.47 283 GLY A CA 1
ATOM 2190 C C . GLY A 1 283 ? -8.549 13.714 -2.004 1.00 55.47 283 GLY A C 1
ATOM 2191 O O . GLY A 1 283 ? -8.521 14.518 -2.934 1.00 55.47 283 GLY A O 1
ATOM 2192 N N . CYS A 1 284 ? -7.434 13.279 -1.407 1.00 57.25 284 CYS A N 1
ATOM 2193 C CA . CYS A 1 284 ? -6.082 13.752 -1.744 1.00 57.25 284 CYS A CA 1
ATOM 2194 C C . CYS A 1 284 ? -5.237 12.723 -2.509 1.00 57.25 284 CYS A C 1
ATOM 2196 O O . CYS A 1 284 ? -4.014 12.880 -2.611 1.00 57.25 284 CYS A O 1
ATOM 2198 N N . GLN A 1 285 ? -5.860 11.663 -3.030 1.00 57.25 285 GLN A N 1
ATOM 2199 C CA . GLN A 1 285 ? -5.196 10.766 -3.973 1.00 57.25 285 GLN A CA 1
ATOM 2200 C C . GLN A 1 285 ? -4.928 11.485 -5.309 1.00 57.25 285 GLN A C 1
ATOM 2202 O O . GLN A 1 285 ? -5.661 12.416 -5.664 1.00 57.25 285 GLN A O 1
ATOM 2207 N N . PRO A 1 286 ? -3.886 11.088 -6.064 1.00 50.00 286 PRO A N 1
ATOM 2208 C CA . PRO A 1 286 ? -3.659 11.609 -7.409 1.00 50.00 286 PRO A CA 1
ATOM 2209 C C . PRO A 1 286 ? -4.925 11.471 -8.271 1.00 50.00 286 PRO A C 1
ATOM 2211 O O . PRO A 1 286 ? -5.496 10.389 -8.363 1.00 50.00 286 PRO A O 1
ATOM 2214 N N . GLY A 1 287 ? -5.381 12.573 -8.873 1.00 53.19 287 GLY A N 1
ATOM 2215 C CA . GLY A 1 287 ? -6.608 12.616 -9.683 1.00 53.19 287 GLY A CA 1
ATOM 2216 C C . GLY A 1 287 ? -7.903 12.899 -8.909 1.00 53.19 287 GLY A C 1
ATOM 2217 O O . GLY A 1 287 ? -8.911 13.229 -9.531 1.00 53.19 287 GLY A O 1
ATOM 2218 N N . CYS A 1 288 ? -7.894 12.865 -7.573 1.00 63.75 288 CYS A N 1
ATOM 2219 C CA . CYS A 1 288 ? -9.061 13.251 -6.785 1.00 63.75 288 CYS A CA 1
ATOM 2220 C C . CYS A 1 288 ? -9.244 14.779 -6.753 1.00 63.75 288 CYS A C 1
ATOM 2222 O O . CYS A 1 288 ? -8.338 15.560 -6.424 1.00 63.75 288 CYS A O 1
ATOM 2224 N N . VAL A 1 289 ? -10.461 15.209 -7.088 1.00 71.38 289 VAL A N 1
ATOM 2225 C CA . VAL A 1 289 ? -10.874 16.624 -7.088 1.00 71.38 289 VAL A CA 1
ATOM 2226 C C . VAL A 1 289 ? -11.634 17.021 -5.823 1.00 71.38 289 VAL A C 1
ATOM 2228 O O . VAL A 1 289 ? -11.816 18.207 -5.571 1.00 71.38 289 VAL A O 1
ATOM 2231 N N . GLY A 1 290 ? -12.044 16.050 -5.006 1.00 70.81 290 GLY A N 1
ATOM 2232 C CA . GLY A 1 290 ? -12.825 16.280 -3.798 1.00 70.81 290 GLY A CA 1
ATOM 2233 C C . GLY A 1 290 ? -13.202 14.977 -3.101 1.00 70.81 290 GLY A C 1
ATOM 2234 O O . GLY A 1 290 ? -12.665 13.914 -3.409 1.00 70.81 290 GLY A O 1
ATOM 2235 N N . THR A 1 291 ? -14.113 15.069 -2.136 1.00 72.88 291 THR A N 1
ATOM 2236 C CA . THR A 1 291 ? -14.529 13.945 -1.293 1.00 72.88 291 THR A CA 1
ATOM 2237 C C . THR A 1 291 ? -15.943 14.165 -0.756 1.00 72.88 291 THR A C 1
ATOM 2239 O O . THR A 1 291 ? -16.341 15.303 -0.504 1.00 72.88 291 THR A O 1
ATOM 2242 N N . VAL A 1 292 ? -16.710 13.084 -0.600 1.00 77.19 292 VAL A N 1
ATOM 2243 C CA . VAL A 1 292 ? -18.063 13.112 -0.023 1.00 77.19 292 VAL A CA 1
ATOM 2244 C C . VAL A 1 292 ? -17.957 12.763 1.457 1.00 77.19 292 VAL A C 1
ATOM 2246 O O . VAL A 1 292 ? -17.454 11.700 1.814 1.00 77.19 292 VAL A O 1
ATOM 2249 N N . SER A 1 293 ? -18.404 13.676 2.320 1.00 82.56 293 SER A N 1
ATOM 2250 C CA . SER A 1 293 ? -18.061 13.678 3.742 1.00 82.56 293 SER A CA 1
ATOM 2251 C C . SER A 1 293 ? -19.276 13.766 4.652 1.00 82.56 293 SER A C 1
ATOM 2253 O O . SER A 1 293 ? -19.995 14.760 4.622 1.00 82.56 293 SER A O 1
ATOM 2255 N N . ALA A 1 294 ? -19.456 12.769 5.524 1.00 87.25 294 ALA A N 1
ATOM 2256 C CA . ALA A 1 294 ? -20.437 12.848 6.607 1.00 87.25 294 ALA A CA 1
ATOM 2257 C C . ALA A 1 294 ? -20.053 13.935 7.625 1.00 87.25 294 ALA A C 1
ATOM 2259 O O . ALA A 1 294 ? -20.901 14.737 8.009 1.00 87.25 294 ALA A O 1
ATOM 2260 N N . LEU A 1 295 ? -18.764 14.024 7.984 1.00 90.44 295 LEU A N 1
ATOM 2261 C CA . LEU A 1 295 ? -18.243 15.029 8.917 1.00 90.44 295 LEU A CA 1
ATOM 2262 C C . LEU A 1 295 ? -18.446 16.470 8.450 1.00 90.44 295 LEU A C 1
ATOM 2264 O O . LEU A 1 295 ? -18.548 17.358 9.288 1.00 90.44 295 LEU A O 1
ATOM 2268 N N . ALA A 1 296 ? -18.532 16.715 7.140 1.00 91.19 296 ALA A N 1
ATOM 2269 C CA . ALA A 1 296 ? -18.784 18.057 6.621 1.00 91.19 296 ALA A CA 1
ATOM 2270 C C . ALA A 1 296 ? -20.171 18.601 7.012 1.00 91.19 296 ALA A C 1
ATOM 2272 O O . ALA A 1 296 ? -20.377 19.803 6.936 1.00 91.19 296 ALA A O 1
ATOM 2273 N N . ASN A 1 297 ? -21.100 17.749 7.465 1.00 93.25 297 ASN A N 1
ATOM 2274 C CA . ASN A 1 297 ? -22.388 18.195 8.010 1.00 93.25 297 ASN A CA 1
ATOM 2275 C C . ASN A 1 297 ? -22.290 18.706 9.460 1.00 93.25 297 ASN A C 1
ATOM 2277 O O . ASN A 1 297 ? -23.246 19.300 9.941 1.00 93.25 297 ASN A O 1
ATOM 2281 N N . ILE A 1 298 ? -21.178 18.440 10.159 1.00 94.69 298 ILE A N 1
ATOM 2282 C CA . ILE A 1 298 ? -20.976 18.809 11.572 1.00 94.69 298 ILE A CA 1
ATOM 2283 C C . ILE A 1 298 ? -19.837 19.829 11.713 1.00 94.69 298 ILE A C 1
ATOM 2285 O O . ILE A 1 298 ? -19.992 20.833 12.388 1.00 94.69 298 ILE A O 1
ATOM 2289 N N . ILE A 1 299 ? -18.689 19.578 11.079 1.00 93.88 299 ILE A N 1
ATOM 2290 C CA . ILE A 1 299 ? -17.472 20.402 11.190 1.00 93.88 299 ILE A CA 1
ATOM 2291 C C . ILE A 1 299 ? -16.892 20.740 9.802 1.00 93.88 299 ILE A C 1
ATOM 2293 O O . ILE A 1 299 ? -15.757 20.353 9.483 1.00 93.88 299 ILE A O 1
ATOM 2297 N N . PRO A 1 300 ? -17.659 21.422 8.925 1.00 92.31 300 PRO A N 1
ATOM 2298 C CA . PRO A 1 300 ? -17.252 21.690 7.544 1.00 92.31 300 PRO A CA 1
ATOM 2299 C C . PRO A 1 300 ? -15.928 22.454 7.438 1.00 92.31 300 PRO A C 1
ATOM 2301 O O . PRO A 1 300 ? -15.096 22.116 6.594 1.00 92.31 300 PRO A O 1
ATOM 2304 N N . GLU A 1 301 ? -15.684 23.434 8.308 1.00 92.81 301 GLU A N 1
ATOM 2305 C CA . GLU A 1 301 ? -14.485 24.278 8.278 1.00 92.81 301 GLU A CA 1
ATOM 2306 C C . GLU A 1 301 ? -13.220 23.447 8.486 1.00 92.81 301 GLU A C 1
ATOM 2308 O O . GLU A 1 301 ? -12.217 23.642 7.796 1.00 92.81 301 GLU A O 1
ATOM 2313 N N . VAL A 1 302 ? -13.271 22.480 9.405 1.00 91.50 302 VAL A N 1
ATOM 2314 C CA . VAL A 1 302 ? -12.139 21.599 9.705 1.00 91.50 302 VAL A CA 1
ATOM 2315 C C . VAL A 1 302 ? -11.865 20.657 8.533 1.00 91.50 302 VAL A C 1
ATOM 2317 O O . VAL A 1 302 ? -10.708 20.478 8.139 1.00 91.50 302 VAL A O 1
ATOM 2320 N N . VAL A 1 303 ? -12.915 20.088 7.932 1.00 88.81 303 VAL A N 1
ATOM 2321 C CA . VAL A 1 303 ? -12.791 19.211 6.756 1.00 88.81 303 VAL A CA 1
ATOM 2322 C C . VAL A 1 303 ? -12.185 19.977 5.574 1.00 88.81 303 VAL A C 1
ATOM 2324 O O . VAL A 1 303 ? -11.211 19.511 4.976 1.00 88.81 303 VAL A O 1
ATOM 2327 N N . CYS A 1 304 ? -12.693 21.179 5.286 1.00 88.88 304 CYS A N 1
ATOM 2328 C CA . CYS A 1 304 ? -12.172 22.057 4.237 1.00 88.88 304 CYS A CA 1
ATOM 2329 C C . CYS A 1 304 ? -10.724 22.480 4.509 1.00 88.88 304 CYS A C 1
ATOM 2331 O O . CYS A 1 304 ? -9.886 22.392 3.613 1.00 88.88 304 CYS A O 1
ATOM 2333 N N . LYS A 1 305 ? -10.393 22.868 5.749 1.00 89.75 305 LYS A N 1
ATOM 2334 C CA . LYS A 1 305 ? -9.021 23.220 6.146 1.00 89.75 305 LYS A CA 1
ATOM 2335 C C . LYS A 1 305 ? -8.058 22.063 5.907 1.00 89.75 305 LYS A C 1
ATOM 2337 O O . LYS A 1 305 ? -6.982 22.279 5.355 1.00 89.75 305 LYS A O 1
ATOM 2342 N N . THR A 1 306 ? -8.456 20.845 6.278 1.00 85.50 306 THR A N 1
ATOM 2343 C CA . THR A 1 306 ? -7.645 19.642 6.044 1.00 85.50 306 THR A CA 1
ATOM 2344 C C . THR A 1 306 ? -7.359 19.489 4.549 1.00 85.50 306 THR A C 1
ATOM 2346 O O . THR A 1 306 ? -6.200 19.379 4.161 1.00 85.50 306 THR A O 1
ATOM 2349 N N . PHE A 1 307 ? -8.388 19.564 3.694 1.00 82.62 307 PHE A N 1
ATOM 2350 C CA . PHE A 1 307 ? -8.233 19.457 2.238 1.00 82.62 307 PHE A CA 1
ATOM 2351 C C . PHE A 1 307 ? -7.320 20.544 1.649 1.00 82.62 307 PHE A C 1
ATOM 2353 O O . PHE A 1 307 ? -6.423 20.234 0.862 1.00 82.62 307 PHE A O 1
ATOM 2360 N N . SER A 1 308 ? -7.493 21.799 2.069 1.00 86.38 308 SER A N 1
ATOM 2361 C CA . SER A 1 308 ? -6.658 22.920 1.624 1.00 86.38 308 SER A CA 1
ATOM 2362 C C . SER A 1 308 ? -5.188 22.735 2.000 1.00 86.38 308 SER A C 1
ATOM 2364 O O . SER A 1 308 ? -4.321 22.953 1.157 1.00 86.38 308 SER A O 1
ATOM 2366 N N . LEU A 1 309 ? -4.895 22.267 3.221 1.00 84.56 309 LEU A N 1
ATOM 2367 C CA . LEU A 1 309 ? -3.519 21.993 3.654 1.00 84.56 309 LEU A CA 1
ATOM 2368 C C . LEU A 1 309 ? -2.833 20.960 2.746 1.00 84.56 309 LEU A C 1
ATOM 2370 O O . LEU A 1 309 ? -1.700 21.187 2.326 1.00 84.56 309 LEU A O 1
ATOM 2374 N N . ALA A 1 310 ? -3.518 19.879 2.351 1.00 74.06 310 ALA A N 1
ATOM 2375 C CA . ALA A 1 310 ? -2.938 18.943 1.378 1.00 74.06 310 ALA A CA 1
ATOM 2376 C C . ALA A 1 310 ? -2.752 19.540 -0.007 1.00 74.06 310 ALA A C 1
ATOM 2378 O O . ALA A 1 310 ? -1.728 19.283 -0.638 1.00 74.06 310 ALA A O 1
ATOM 2379 N N . LYS A 1 311 ? -3.731 20.302 -0.509 1.00 75.69 311 LYS A N 1
ATOM 2380 C CA . LYS A 1 311 ? -3.618 20.926 -1.834 1.00 75.69 311 LYS A CA 1
ATOM 2381 C C . LYS A 1 311 ? -2.439 21.899 -1.897 1.00 75.69 311 LYS A C 1
ATOM 2383 O O . LYS A 1 311 ? -1.781 21.957 -2.930 1.00 75.69 311 LYS A O 1
ATOM 2388 N N . CYS A 1 312 ? -2.130 22.580 -0.795 1.00 81.69 312 CYS A N 1
ATOM 2389 C CA . CYS A 1 312 ? -0.962 23.453 -0.665 1.00 81.69 312 CYS A CA 1
ATOM 2390 C C . CYS A 1 312 ? 0.359 22.704 -0.399 1.00 81.69 312 CYS A C 1
ATOM 2392 O O . CYS A 1 312 ? 1.404 23.339 -0.302 1.00 81.69 312 CYS A O 1
ATOM 2394 N N . GLY A 1 313 ? 0.338 21.372 -0.273 1.00 71.25 313 GLY A N 1
ATOM 2395 C CA . GLY A 1 313 ? 1.527 20.562 0.005 1.00 71.25 313 GLY A CA 1
ATOM 2396 C C . GLY A 1 313 ? 1.965 20.534 1.475 1.00 71.25 313 GLY A C 1
ATOM 2397 O O . GLY A 1 313 ? 2.981 19.912 1.782 1.00 71.25 313 GLY A O 1
ATOM 2398 N N . SER A 1 314 ? 1.201 21.137 2.392 1.00 77.75 314 SER A N 1
ATOM 2399 C CA . SER A 1 314 ? 1.423 21.098 3.846 1.00 77.75 314 SER A CA 1
ATOM 2400 C C . SER A 1 314 ? 0.966 19.756 4.430 1.00 77.75 314 SER A C 1
ATOM 2402 O O . SER A 1 314 ? -0.016 19.668 5.169 1.00 77.75 314 SER A O 1
ATOM 2404 N N . TRP A 1 315 ? 1.649 18.679 4.039 1.00 68.19 315 TRP A N 1
ATOM 2405 C CA . TRP A 1 315 ? 1.238 17.305 4.337 1.00 68.19 315 TRP A CA 1
ATOM 2406 C C . TRP A 1 315 ? 1.269 16.956 5.822 1.00 68.19 315 TRP A C 1
ATOM 2408 O O . TRP A 1 315 ? 0.400 16.203 6.257 1.00 68.19 315 TRP A O 1
ATOM 2418 N N . ASP A 1 316 ? 2.212 17.500 6.589 1.00 69.25 316 ASP A N 1
ATOM 2419 C CA . ASP A 1 316 ? 2.345 17.201 8.020 1.00 69.25 316 ASP A CA 1
ATOM 2420 C C . ASP A 1 316 ? 1.144 17.737 8.802 1.00 69.25 316 ASP A C 1
ATOM 2422 O O . ASP A 1 316 ? 0.451 16.976 9.480 1.00 69.25 316 ASP A O 1
ATOM 2426 N N . ASP A 1 317 ? 0.811 19.015 8.603 1.00 79.19 317 ASP A N 1
ATOM 2427 C CA . ASP A 1 317 ? -0.363 19.652 9.207 1.00 79.19 317 ASP A CA 1
ATOM 2428 C C . ASP A 1 317 ? -1.663 18.978 8.762 1.00 79.19 317 ASP A C 1
ATOM 2430 O O . ASP A 1 317 ? -2.567 18.728 9.565 1.00 79.19 317 ASP A O 1
ATOM 2434 N N . ALA A 1 318 ? -1.753 18.648 7.471 1.00 76.69 318 ALA A N 1
ATOM 2435 C CA . ALA A 1 318 ? -2.913 17.970 6.922 1.00 76.69 318 ALA A CA 1
ATOM 2436 C C . ALA A 1 318 ? -3.073 16.564 7.523 1.00 76.69 318 ALA A C 1
ATOM 2438 O O . ALA A 1 318 ? -4.176 16.180 7.901 1.00 76.69 318 ALA A O 1
ATOM 2439 N N . SER A 1 319 ? -1.978 15.813 7.675 1.00 69.44 319 SER A N 1
ATOM 2440 C CA . SER A 1 319 ? -1.951 14.480 8.288 1.00 69.44 319 SER A CA 1
ATOM 2441 C C . SER A 1 319 ? -2.292 14.531 9.779 1.00 69.44 319 SER A C 1
ATOM 2443 O O . SER A 1 319 ? -3.070 13.703 10.259 1.00 69.44 319 SER A O 1
ATOM 2445 N N . ALA A 1 320 ? -1.774 15.523 10.507 1.00 78.50 320 ALA A N 1
ATOM 2446 C CA . ALA A 1 320 ? -2.075 15.737 11.919 1.00 78.50 320 ALA A CA 1
ATOM 2447 C C . ALA A 1 320 ? -3.566 16.042 12.139 1.00 78.50 320 ALA A C 1
ATOM 2449 O O . ALA A 1 320 ? -4.213 15.414 12.983 1.00 78.50 320 ALA A O 1
ATOM 2450 N N . LEU A 1 321 ? -4.140 16.947 11.340 1.00 82.69 321 LEU A N 1
ATOM 2451 C CA . LEU A 1 321 ? -5.565 17.271 11.414 1.00 82.69 321 LEU A CA 1
ATOM 2452 C C . LEU A 1 321 ? -6.435 16.084 10.979 1.00 82.69 321 LEU A C 1
ATOM 2454 O O . LEU A 1 321 ? -7.425 15.761 11.634 1.00 82.69 321 LEU A O 1
ATOM 2458 N N . ASN A 1 322 ? -6.012 15.368 9.937 1.00 80.12 322 ASN A N 1
ATOM 2459 C CA . ASN A 1 322 ? -6.662 14.156 9.458 1.00 80.12 322 ASN A CA 1
ATOM 2460 C C . ASN A 1 322 ? -6.746 13.073 10.549 1.00 80.12 322 ASN A C 1
ATOM 2462 O O . ASN A 1 322 ? -7.810 12.493 10.738 1.00 80.12 322 ASN A O 1
ATOM 2466 N N . ARG A 1 323 ? -5.675 12.835 11.323 1.00 75.75 323 ARG A N 1
ATOM 2467 C CA . ARG A 1 323 ? -5.688 11.853 12.429 1.00 75.75 323 ARG A CA 1
ATOM 2468 C C . ARG A 1 323 ? -6.747 12.161 13.478 1.00 75.75 323 ARG A C 1
ATOM 2470 O O . ARG A 1 323 ? -7.427 11.242 13.924 1.00 75.75 323 ARG A O 1
ATOM 2477 N N . ARG A 1 324 ? -6.914 13.438 13.829 1.00 85.69 324 ARG A N 1
ATOM 2478 C CA . ARG A 1 324 ? -7.940 13.884 14.784 1.00 85.69 324 ARG A CA 1
ATOM 2479 C C . ARG A 1 324 ? -9.355 13.636 14.264 1.00 85.69 324 ARG A C 1
ATOM 2481 O O . ARG A 1 324 ? -10.250 13.360 15.050 1.00 85.69 324 ARG A O 1
ATOM 2488 N N . LEU A 1 325 ? -9.559 13.682 12.945 1.00 86.06 325 LEU A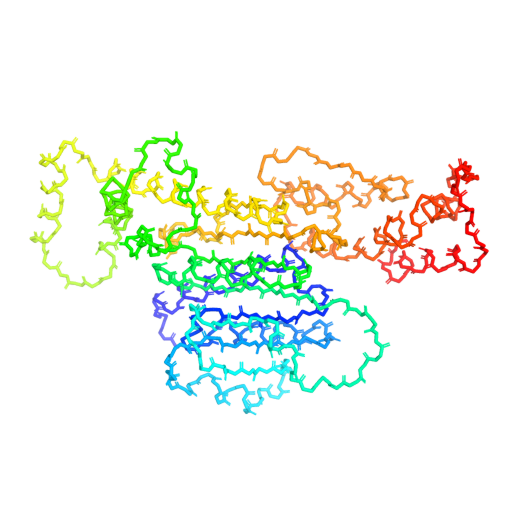 N 1
ATOM 2489 C CA . LEU A 1 325 ? -10.860 13.452 12.307 1.00 86.06 325 LEU A CA 1
ATOM 2490 C C . LEU A 1 325 ? -11.249 11.968 12.199 1.00 86.06 325 LEU A C 1
ATOM 2492 O O . LEU A 1 325 ? -12.418 11.677 11.958 1.00 86.06 325 LEU A O 1
ATOM 2496 N N . ILE A 1 326 ? -10.317 11.025 12.381 1.00 80.56 326 ILE A N 1
ATOM 2497 C CA . ILE A 1 326 ? -10.579 9.582 12.232 1.00 80.56 326 ILE A CA 1
ATOM 2498 C C . ILE A 1 326 ? -11.664 9.098 13.200 1.00 80.56 326 ILE A C 1
ATOM 2500 O O . ILE A 1 326 ? -12.653 8.508 12.765 1.00 80.56 326 ILE A O 1
ATOM 2504 N N . GLN A 1 327 ? -11.491 9.351 14.500 1.00 83.12 327 GLN A N 1
ATOM 2505 C CA . GLN A 1 327 ? -12.414 8.873 15.534 1.00 83.12 327 GLN A CA 1
ATOM 2506 C C . GLN A 1 327 ? -13.803 9.533 15.423 1.00 83.12 327 GLN A C 1
ATOM 2508 O O . GLN A 1 327 ? -14.790 8.797 15.360 1.00 83.12 327 GLN A O 1
ATOM 2513 N N . PRO A 1 328 ? -13.915 10.872 15.270 1.00 90.06 328 PRO A N 1
ATOM 2514 C CA . PRO A 1 328 ? -15.176 11.531 14.930 1.00 90.06 328 PRO A CA 1
ATOM 2515 C C . PRO A 1 328 ? -15.858 10.942 13.691 1.00 90.06 328 PRO A C 1
ATOM 2517 O O . PRO A 1 328 ? -17.061 10.687 13.713 1.00 90.06 328 PRO A O 1
ATOM 2520 N N . ASN A 1 329 ? -15.102 10.670 12.617 1.00 87.69 329 ASN A N 1
ATOM 2521 C CA . ASN A 1 329 ? -15.663 10.085 11.400 1.00 87.69 329 ASN A CA 1
ATOM 2522 C C . ASN A 1 329 ? -16.238 8.690 11.663 1.00 87.69 329 ASN A C 1
ATOM 2524 O O . ASN A 1 329 ? -17.354 8.399 11.240 1.00 87.69 329 ASN A O 1
ATOM 2528 N N . MET A 1 330 ? -15.493 7.827 12.363 1.00 81.31 330 MET A N 1
ATOM 2529 C CA . MET A 1 330 ? -15.943 6.470 12.700 1.00 81.31 330 MET A CA 1
ATOM 2530 C C . MET A 1 330 ? -17.220 6.483 13.542 1.00 81.31 330 MET A C 1
ATOM 2532 O O . MET A 1 330 ? -18.128 5.692 13.270 1.00 81.31 330 MET A O 1
ATOM 2536 N N . ALA A 1 331 ? -17.315 7.403 14.506 1.00 88.31 331 ALA A N 1
ATOM 2537 C CA . ALA A 1 331 ? -18.480 7.541 15.372 1.00 88.31 331 ALA A CA 1
ATOM 2538 C C . ALA A 1 331 ? -19.766 7.765 14.559 1.00 88.31 331 ALA A C 1
ATOM 2540 O O . ALA A 1 331 ? -20.742 7.034 14.723 1.00 88.31 331 ALA A O 1
ATOM 2541 N N . VAL A 1 332 ? -19.750 8.709 13.614 1.00 90.25 332 VAL A N 1
ATOM 2542 C CA . VAL A 1 332 ? -20.949 9.117 12.853 1.00 90.25 332 VAL A CA 1
ATOM 2543 C C . VAL A 1 332 ? -21.168 8.350 11.544 1.00 90.25 332 VAL A C 1
ATOM 2545 O O . VAL A 1 332 ? -22.120 8.632 10.819 1.00 90.25 332 VAL A O 1
ATOM 2548 N N . THR A 1 333 ? -20.302 7.387 11.210 1.00 86.25 333 THR A N 1
ATOM 2549 C CA . THR A 1 333 ? -20.429 6.578 9.982 1.00 86.25 333 THR A CA 1
ATOM 2550 C C . THR A 1 333 ? -20.609 5.096 10.281 1.00 86.25 333 THR A C 1
ATOM 2552 O O . THR A 1 333 ? -21.667 4.543 9.997 1.00 86.25 333 THR A O 1
ATOM 2555 N N . SER A 1 334 ? -19.602 4.442 10.857 1.00 79.62 334 SER A N 1
ATOM 2556 C CA . SER A 1 334 ? -19.611 2.995 11.074 1.00 79.62 334 SER A CA 1
ATOM 2557 C C . SER A 1 334 ? -20.178 2.583 12.429 1.00 79.62 334 SER A C 1
ATOM 2559 O O . SER A 1 334 ? -20.763 1.511 12.516 1.00 79.62 334 SER A O 1
ATOM 2561 N N . GLN A 1 335 ? -20.000 3.396 13.478 1.00 84.56 335 GLN A N 1
ATOM 2562 C CA . GLN A 1 335 ? -20.362 3.004 14.846 1.00 84.56 335 GLN A CA 1
ATOM 2563 C C . GLN A 1 335 ? -21.827 3.310 15.180 1.00 84.56 335 GLN A C 1
ATOM 2565 O O . GLN A 1 335 ? -22.572 2.411 15.553 1.00 84.56 335 GLN A O 1
ATOM 2570 N N . PHE A 1 336 ? -22.253 4.565 15.016 1.00 90.00 336 PHE A N 1
ATOM 2571 C CA . PHE A 1 336 ? -23.628 5.004 15.299 1.00 90.00 336 PHE A CA 1
ATOM 2572 C C . PHE A 1 336 ? -24.401 5.396 14.029 1.00 90.00 336 PHE A C 1
ATOM 2574 O O . PHE A 1 336 ? -25.601 5.682 14.082 1.00 90.00 336 PHE A O 1
ATOM 2581 N N . GLY A 1 337 ? -23.723 5.406 12.875 1.00 89.88 337 GLY A N 1
ATOM 2582 C CA . GLY A 1 337 ? -24.310 5.670 11.563 1.00 89.88 337 GLY A CA 1
ATOM 2583 C C . GLY A 1 337 ? -25.107 6.969 11.485 1.00 89.88 337 GLY A C 1
ATOM 2584 O O . GLY A 1 337 ? -24.808 7.956 12.155 1.00 89.88 337 GLY A O 1
ATOM 2585 N N . VAL A 1 338 ? -26.165 6.958 10.668 1.00 93.56 338 VAL A N 1
ATOM 2586 C CA . VAL A 1 338 ? -27.018 8.135 10.422 1.00 93.56 338 VAL A CA 1
ATOM 2587 C C . VAL A 1 338 ? -27.677 8.655 11.706 1.00 93.56 338 VAL A C 1
ATOM 2589 O O . VAL A 1 338 ? -27.867 9.862 11.842 1.00 93.56 338 VAL A O 1
ATOM 2592 N N . ALA A 1 339 ? -28.011 7.774 12.655 1.00 94.44 339 ALA A N 1
ATOM 2593 C CA . ALA A 1 339 ? -28.584 8.177 13.938 1.00 94.44 339 ALA A CA 1
ATOM 2594 C C . ALA A 1 339 ? -27.562 8.941 14.798 1.00 94.44 339 ALA A C 1
ATOM 2596 O O . ALA A 1 339 ? -27.892 9.996 15.334 1.00 94.44 339 ALA A O 1
ATOM 2597 N N . GLY A 1 340 ? -26.313 8.465 14.847 1.00 94.94 340 GLY A N 1
ATOM 2598 C CA . GLY A 1 340 ? -25.193 9.178 15.468 1.00 94.94 340 GLY A CA 1
ATOM 2599 C C . GLY A 1 340 ? -24.892 10.513 14.808 1.00 94.94 340 GLY A C 1
ATOM 2600 O O . GLY A 1 340 ? -24.786 11.517 15.500 1.00 94.94 340 GLY A O 1
ATOM 2601 N N . LEU A 1 341 ? -24.820 10.542 13.473 1.00 95.12 341 LEU A N 1
ATOM 2602 C CA . LEU A 1 341 ? -24.612 11.773 12.706 1.00 95.12 341 LEU A CA 1
ATOM 2603 C C . LEU A 1 341 ? -25.636 12.848 13.084 1.00 95.12 341 LEU A C 1
ATOM 2605 O O . LEU A 1 341 ? -25.253 13.963 13.420 1.00 95.12 341 LEU A O 1
ATOM 2609 N N . LYS A 1 342 ? -26.926 12.501 13.073 1.00 96.25 342 LYS A N 1
ATOM 2610 C CA . LYS A 1 342 ? -28.009 13.435 13.400 1.00 96.25 342 LYS A CA 1
ATOM 2611 C C . LYS A 1 342 ? -27.974 13.892 14.857 1.00 96.25 342 LYS A C 1
ATOM 2613 O O . LYS A 1 342 ? -28.103 15.083 15.106 1.00 96.25 342 LYS A O 1
ATOM 2618 N N . ALA A 1 343 ? -27.734 12.981 15.798 1.00 95.38 343 ALA A N 1
ATOM 2619 C CA . ALA A 1 343 ? -27.628 13.337 17.211 1.00 95.38 343 ALA A CA 1
ATOM 2620 C C . ALA A 1 343 ? -26.443 14.275 17.492 1.00 95.38 343 ALA A C 1
ATOM 2622 O O . ALA A 1 343 ? -26.569 15.219 18.267 1.00 95.38 343 ALA A O 1
ATOM 2623 N N . VAL A 1 344 ? -25.297 14.045 16.841 1.00 96.44 344 VAL A N 1
ATOM 2624 C CA . VAL A 1 344 ? -24.134 14.935 16.958 1.00 96.44 344 VAL A CA 1
ATOM 2625 C C . VAL A 1 344 ? -24.410 16.280 16.278 1.00 96.44 344 VAL A C 1
ATOM 2627 O O . VAL A 1 344 ? -24.063 17.312 16.838 1.00 96.44 344 VAL A O 1
ATOM 2630 N N . MET A 1 345 ? -25.090 16.305 15.126 1.00 96.56 345 MET A N 1
ATOM 2631 C CA . MET A 1 345 ? -25.543 17.561 14.510 1.00 96.56 345 MET A CA 1
ATOM 2632 C C . MET A 1 345 ? -26.421 18.378 15.467 1.00 96.56 345 MET A C 1
ATOM 2634 O O . MET A 1 345 ? -26.160 19.567 15.640 1.00 96.56 345 MET A O 1
ATOM 2638 N N . ASP A 1 346 ? -27.397 17.743 16.126 1.00 94.81 346 ASP A N 1
ATOM 2639 C CA . ASP A 1 346 ? -28.251 18.397 17.127 1.00 94.81 346 ASP A CA 1
ATOM 2640 C C . ASP A 1 346 ? -27.419 18.946 18.306 1.00 94.81 346 ASP A C 1
ATOM 2642 O O . ASP A 1 346 ? -27.646 20.068 18.760 1.00 94.81 346 ASP A O 1
ATOM 2646 N N . ALA A 1 347 ? -26.397 18.210 18.763 1.00 93.44 347 ALA A N 1
ATOM 2647 C CA . ALA A 1 347 ? -25.496 18.651 19.833 1.00 93.44 347 ALA A CA 1
ATOM 2648 C C . ALA A 1 347 ? -24.616 19.859 19.448 1.00 93.44 347 ALA A C 1
ATOM 2650 O O . ALA A 1 347 ? -24.293 20.677 20.308 1.00 93.44 347 ALA A O 1
ATOM 2651 N N . TYR A 1 348 ? -24.261 19.996 18.166 1.00 94.25 348 TYR A N 1
ATOM 2652 C CA . TYR A 1 348 ? -23.565 21.168 17.615 1.00 94.25 348 TYR A CA 1
ATOM 2653 C C . TYR A 1 348 ? -24.509 22.345 17.301 1.00 94.25 348 TYR A C 1
ATOM 2655 O O . TYR A 1 348 ? -24.058 23.390 16.832 1.00 94.25 348 TYR A O 1
ATOM 2663 N N . GLY A 1 349 ? -25.814 22.205 17.564 1.00 93.81 349 GLY A N 1
ATOM 2664 C CA . GLY A 1 349 ? -26.819 23.240 17.310 1.00 93.81 349 GLY A CA 1
ATOM 2665 C C . GLY A 1 349 ? -27.349 23.276 15.873 1.00 93.81 349 GLY A C 1
ATOM 2666 O O . GLY A 1 349 ? -28.067 24.208 15.511 1.00 93.81 349 GLY A O 1
ATOM 2667 N N . TYR A 1 350 ? -27.023 22.276 15.052 1.00 95.25 350 TYR A N 1
ATOM 2668 C CA . TYR A 1 350 ? -27.647 22.064 13.746 1.00 95.25 350 TYR A CA 1
ATOM 2669 C C . TYR A 1 350 ? -28.940 21.247 13.882 1.00 95.25 350 TYR A C 1
ATOM 2671 O O . TYR A 1 350 ? -29.284 20.779 14.959 1.00 95.25 350 TYR A O 1
ATOM 2679 N N . TYR A 1 351 ? -29.670 21.058 12.778 1.00 94.00 351 TYR A N 1
ATOM 2680 C CA . TYR A 1 351 ? -30.866 20.211 12.754 1.00 94.00 351 TYR A CA 1
ATOM 2681 C C . TYR A 1 351 ? -30.565 18.842 12.128 1.00 94.00 351 TYR A C 1
ATOM 2683 O O . TYR A 1 351 ? -30.534 18.696 10.904 1.00 94.00 351 TYR A O 1
ATOM 2691 N N . GLY A 1 352 ? -30.354 17.830 12.968 1.00 92.00 352 GLY A N 1
ATOM 2692 C CA . GLY A 1 352 ? -30.264 16.421 12.586 1.00 92.00 352 GLY A CA 1
ATOM 2693 C C . GLY A 1 352 ? -31.617 15.709 12.676 1.00 92.00 352 GLY A C 1
ATOM 2694 O O . GLY A 1 352 ? -32.046 15.045 11.719 1.00 92.00 352 GLY A O 1
ATOM 2695 N N . GLY A 1 353 ? -32.316 15.875 13.801 1.00 90.25 353 GLY A N 1
ATOM 2696 C CA . GLY A 1 353 ? -33.673 15.378 14.029 1.00 90.25 353 GLY A CA 1
ATOM 2697 C C . GLY A 1 353 ? -33.820 13.849 13.990 1.00 90.25 353 GLY A C 1
ATOM 2698 O O . GLY A 1 353 ? -32.857 13.087 13.943 1.00 90.25 353 GLY A O 1
ATOM 2699 N N . SER A 1 354 ? -35.067 13.367 13.980 1.00 89.75 354 SER A N 1
ATOM 2700 C CA . SER A 1 354 ? -35.345 11.922 14.022 1.00 89.75 354 SER A CA 1
ATOM 2701 C C . SER A 1 354 ? -34.870 11.167 12.768 1.00 89.75 354 SER A C 1
ATOM 2703 O O . SER A 1 354 ? -34.834 11.700 11.650 1.00 89.75 354 SER A O 1
ATOM 2705 N N . VAL A 1 355 ? -34.511 9.894 12.942 1.00 92.88 355 VAL A N 1
ATOM 2706 C CA . VAL A 1 355 ? -34.264 8.973 11.826 1.00 92.88 355 VAL A CA 1
ATOM 2707 C C . VAL A 1 355 ? -35.565 8.333 11.354 1.00 92.88 355 VAL A C 1
ATOM 2709 O O . VAL A 1 355 ? -36.480 8.073 12.134 1.00 92.88 355 VAL A O 1
ATOM 2712 N N . ARG A 1 356 ? -35.655 8.063 10.049 1.00 93.56 356 ARG A N 1
ATOM 2713 C CA . ARG A 1 356 ? -36.799 7.356 9.468 1.00 93.56 356 ARG A CA 1
ATOM 2714 C C . ARG A 1 356 ? -36.614 5.848 9.633 1.00 93.56 356 ARG A C 1
ATOM 2716 O O . ARG A 1 356 ? -35.524 5.331 9.395 1.00 93.56 356 ARG A O 1
ATOM 2723 N N . ARG A 1 357 ? -37.699 5.133 9.952 1.00 91.19 357 ARG A N 1
ATOM 2724 C CA . ARG A 1 357 ? -37.720 3.659 9.950 1.00 91.19 357 ARG A CA 1
ATOM 2725 C C . ARG A 1 357 ? -37.221 3.115 8.595 1.00 91.19 357 ARG A C 1
ATOM 2727 O O . ARG A 1 357 ? -37.549 3.716 7.569 1.00 91.19 357 ARG A O 1
ATOM 2734 N N . PRO A 1 358 ? -36.458 2.005 8.566 1.00 91.06 358 PRO A N 1
ATOM 2735 C CA . PRO A 1 358 ? -36.235 1.042 9.653 1.00 91.06 358 PRO A CA 1
ATOM 2736 C C . PRO A 1 358 ? -35.115 1.409 10.642 1.00 91.06 358 PRO A C 1
ATOM 2738 O O . PRO A 1 358 ? -34.884 0.654 11.580 1.00 91.06 358 PRO A O 1
ATOM 2741 N N . LEU A 1 359 ? -34.427 2.543 10.462 1.00 89.31 359 LEU A N 1
ATOM 2742 C CA . LEU A 1 359 ? -33.384 2.975 11.394 1.00 89.31 359 LEU A CA 1
ATOM 2743 C C . LEU A 1 359 ? -33.994 3.344 12.749 1.00 89.31 359 LEU A C 1
ATOM 2745 O O . LEU A 1 359 ? -35.030 4.010 12.814 1.00 89.31 359 LEU A O 1
ATOM 2749 N N . LEU A 1 360 ? -33.332 2.911 13.819 1.00 88.62 360 LEU A N 1
ATOM 2750 C CA . LEU A 1 360 ? -33.690 3.253 15.190 1.00 88.62 360 LEU A CA 1
ATOM 2751 C C . LEU A 1 360 ? -32.895 4.477 15.637 1.00 88.62 360 LEU A C 1
ATOM 2753 O O . LEU A 1 360 ? -31.711 4.608 15.323 1.00 88.62 360 LEU A O 1
ATOM 2757 N N . SER A 1 361 ? -33.558 5.373 16.361 1.00 87.88 361 SER A N 1
ATOM 2758 C CA . SER A 1 361 ? -32.882 6.470 17.047 1.00 87.88 361 SER A CA 1
ATOM 2759 C C . SER A 1 361 ? -31.947 5.910 18.114 1.00 87.88 361 SER A C 1
ATOM 2761 O O . SER A 1 361 ? -32.245 4.880 18.721 1.00 87.88 361 SER A O 1
ATOM 2763 N N . ILE A 1 362 ? -30.843 6.606 18.360 1.00 90.56 362 ILE A N 1
ATOM 2764 C CA . ILE A 1 362 ? -30.008 6.335 19.528 1.00 90.56 362 ILE A CA 1
ATOM 2765 C C . ILE A 1 362 ? -30.607 7.012 20.762 1.00 90.56 362 ILE A C 1
ATOM 2767 O O . ILE A 1 362 ? -31.289 8.032 20.648 1.00 90.56 362 ILE A O 1
ATOM 2771 N N . ASP A 1 363 ? -30.375 6.422 21.928 1.00 90.94 363 ASP A N 1
ATOM 2772 C CA . ASP A 1 363 ? -30.753 6.990 23.218 1.00 90.94 363 ASP A CA 1
ATOM 2773 C C . ASP A 1 363 ? -29.747 8.068 23.670 1.00 90.94 363 ASP A C 1
ATOM 2775 O O . ASP A 1 363 ? -28.729 8.319 23.019 1.00 90.94 363 ASP A O 1
ATOM 2779 N N . GLU A 1 364 ? -30.016 8.726 24.802 1.00 89.69 364 GLU A N 1
ATOM 2780 C CA . GLU A 1 364 ? -29.123 9.769 25.331 1.00 89.69 364 GLU A CA 1
ATOM 2781 C C . GLU A 1 364 ? -27.708 9.255 25.623 1.00 89.69 364 GLU A C 1
ATOM 2783 O O . GLU A 1 364 ? -26.729 9.987 25.462 1.00 89.69 364 GLU A O 1
ATOM 2788 N N . SER A 1 365 ? -27.590 7.995 26.051 1.00 93.00 365 SER A N 1
ATOM 2789 C CA . SER A 1 365 ? -26.301 7.352 26.304 1.00 93.00 365 SER A CA 1
ATOM 2790 C C . SER A 1 365 ? -25.504 7.200 25.007 1.00 93.00 365 SER A C 1
ATOM 2792 O O . SER A 1 365 ? -24.351 7.633 24.928 1.00 93.00 365 SER A O 1
ATOM 2794 N N . GLY A 1 366 ? -26.141 6.675 23.956 1.00 90.75 366 GLY A N 1
ATOM 2795 C CA . GLY A 1 366 ? -25.567 6.564 22.621 1.00 90.75 366 GLY A CA 1
ATOM 2796 C C . GLY A 1 366 ? -25.197 7.921 22.026 1.00 90.75 366 GLY A C 1
ATOM 2797 O O . GLY A 1 366 ? -24.125 8.052 21.440 1.00 90.75 366 GLY A O 1
ATOM 2798 N N . ALA A 1 367 ? -26.019 8.955 22.228 1.00 91.94 367 ALA A N 1
ATOM 2799 C CA . ALA A 1 367 ? -25.717 10.311 21.766 1.00 91.94 367 ALA A CA 1
ATOM 2800 C C . ALA A 1 367 ? -24.464 10.889 22.448 1.00 91.94 367 ALA A C 1
ATOM 2802 O O . ALA A 1 367 ? -23.573 11.408 21.773 1.00 91.94 367 ALA A O 1
ATOM 2803 N N . LYS A 1 368 ? -24.335 10.727 23.774 1.00 93.25 368 LYS A N 1
ATOM 2804 C CA . LYS A 1 368 ? -23.119 11.115 24.512 1.00 93.25 368 LYS A CA 1
ATOM 2805 C C . LYS A 1 368 ? -21.895 10.331 24.035 1.00 93.25 368 LYS A C 1
ATOM 2807 O O . LYS A 1 368 ? -20.825 10.915 23.861 1.00 93.25 368 LYS A O 1
ATOM 2812 N N . ALA A 1 369 ? -22.049 9.030 23.785 1.00 93.00 369 ALA A N 1
ATOM 2813 C CA . ALA A 1 369 ? -20.978 8.186 23.265 1.00 93.00 369 ALA A CA 1
ATOM 2814 C C . ALA A 1 369 ? -20.546 8.589 21.842 1.00 93.00 369 ALA A C 1
ATOM 2816 O O . ALA A 1 369 ? -19.353 8.575 21.552 1.00 93.00 369 ALA A O 1
ATOM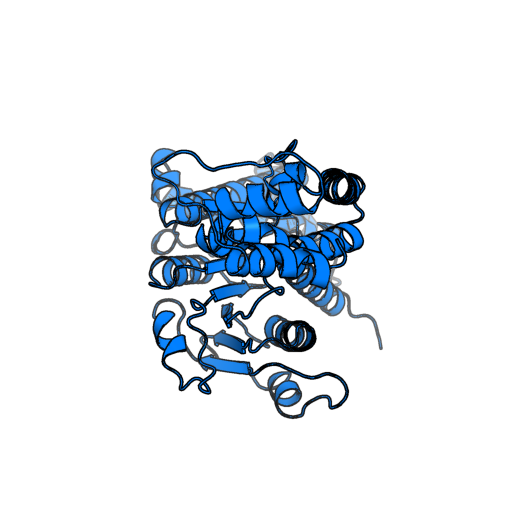 2817 N N . ALA A 1 370 ? -21.482 9.006 20.983 1.00 93.25 370 ALA A N 1
ATOM 2818 C CA . ALA A 1 370 ? -21.193 9.511 19.640 1.00 93.25 370 ALA A CA 1
ATOM 2819 C C . ALA A 1 370 ? -20.501 10.888 19.654 1.00 93.25 370 ALA A C 1
ATOM 2821 O O . ALA A 1 370 ? -19.667 11.161 18.791 1.00 93.25 370 ALA A O 1
ATOM 2822 N N . MET A 1 371 ? -20.810 11.736 20.643 1.00 95.50 371 MET A N 1
ATOM 2823 C CA . MET A 1 371 ? -20.202 13.063 20.812 1.00 95.50 371 MET A CA 1
ATOM 2824 C C . MET A 1 371 ? -18.787 13.002 21.407 1.00 95.50 371 MET A C 1
ATOM 2826 O O . MET A 1 371 ? -17.929 13.817 21.073 1.00 95.50 371 MET A O 1
ATOM 2830 N N . LYS A 1 372 ? -18.517 12.024 22.279 1.00 94.62 372 LYS A N 1
ATOM 2831 C CA . LYS A 1 372 ? -17.244 11.896 23.006 1.00 94.62 372 LYS A CA 1
ATOM 2832 C C . LYS A 1 372 ? -15.992 11.982 22.101 1.00 94.62 372 LYS A C 1
ATOM 2834 O O . LYS A 1 372 ? -15.104 12.766 22.437 1.00 94.62 372 LYS A O 1
ATOM 2839 N N . PRO A 1 373 ? -15.915 11.296 20.941 1.00 91.81 373 PRO A N 1
ATOM 2840 C CA . PRO A 1 373 ? -14.771 11.406 20.035 1.00 91.81 373 PRO A CA 1
ATOM 2841 C C . PRO A 1 373 ? -14.502 12.811 19.491 1.00 91.81 373 PRO A C 1
ATOM 2843 O O . PRO A 1 373 ? -13.350 13.116 19.195 1.00 91.81 373 PRO A O 1
ATOM 2846 N N . PHE A 1 374 ? -15.520 13.664 19.348 1.00 94.62 374 PHE A N 1
ATOM 2847 C CA . PHE A 1 374 ? -15.334 15.043 18.888 1.00 94.62 374 PHE A CA 1
ATOM 2848 C C . PHE A 1 374 ? -14.618 15.869 19.960 1.00 94.62 374 PHE A C 1
ATOM 2850 O O . PHE A 1 374 ? -13.563 16.442 19.688 1.00 94.62 374 PHE A O 1
ATOM 2857 N N . LEU A 1 375 ? -15.102 15.791 21.203 1.00 93.31 375 LEU A N 1
ATOM 2858 C CA . LEU A 1 375 ? -14.523 16.493 22.352 1.00 93.31 375 LEU A CA 1
ATOM 2859 C C . LEU A 1 375 ? -13.078 16.053 22.631 1.00 93.31 375 LEU A C 1
ATOM 2861 O O . LEU A 1 375 ? -12.192 16.889 22.792 1.00 93.31 375 LEU A O 1
ATOM 2865 N N . GLU A 1 376 ? -12.814 14.742 22.633 1.00 91.38 376 GLU A N 1
ATOM 2866 C CA . GLU A 1 376 ? -11.468 14.194 22.872 1.00 91.38 376 GLU A CA 1
ATOM 2867 C C . GLU A 1 376 ? -10.459 14.590 21.785 1.00 91.38 376 GLU A C 1
ATOM 2869 O O . GLU A 1 376 ? -9.258 14.654 22.045 1.00 91.38 376 GLU A O 1
ATOM 2874 N N . ASN A 1 377 ? -10.936 14.883 20.571 1.00 89.50 377 ASN A N 1
ATOM 2875 C CA . ASN A 1 377 ? -10.105 15.330 19.455 1.00 89.50 377 ASN A CA 1
ATOM 2876 C C . ASN A 1 377 ? -10.121 16.856 19.269 1.00 89.50 377 ASN A C 1
ATOM 2878 O O . ASN A 1 377 ? -9.540 17.353 18.297 1.00 89.50 377 ASN A O 1
ATOM 2882 N N . GLY A 1 378 ? -10.711 17.601 20.211 1.00 91.56 378 GLY A N 1
ATOM 2883 C CA . GLY A 1 378 ? -10.711 19.063 20.251 1.00 91.56 378 GLY A CA 1
ATOM 2884 C C . GLY A 1 378 ? -11.538 19.707 19.140 1.00 91.56 378 GLY A C 1
ATOM 2885 O O . GLY A 1 378 ? -11.053 20.653 18.510 1.00 91.56 378 GLY A O 1
ATOM 2886 N N . PHE A 1 379 ? -12.716 19.150 18.862 1.00 91.31 379 PHE A N 1
ATOM 2887 C CA . PHE A 1 379 ? -13.722 19.706 17.958 1.00 91.31 379 PHE A CA 1
ATOM 2888 C C . PHE A 1 379 ? -14.995 20.081 18.697 1.00 91.31 379 PHE A C 1
ATOM 2890 O O . PHE A 1 379 ? -15.250 19.508 19.780 1.00 91.31 379 PHE A O 1
#

Secondary structure (DSSP, 8-state):
----HHHHHHHHHHHHHHHHHHHTTSSSS--EEEEET-TTTHHHHHHHHHHHHTTS--EEEEEESS---STTTHHHHS--TTS----EEEEE--GGG--GGGGGGS---------PPEEEEEES--BTHHHHHHHHHHHH---SEEEEEEEE-BGGG--TTT-S-HHHHHHTT--HHHHHHHHHHGGGGGSGGGGSSS---HHHHHHHHHHHHTTT--HHHHHHHHHHHHHHHHHHHHHHHHHTT-SEEEEEE-S-TTT-S--EEEEEE-HHHHTT--HHHHHTSTT------SGGGT-HHHHHHHHHHHHTT-HHHHHHHHHHHHHHHHIIIIISHHHHHHHHHHHTTS---PPPTTSPPP-HHHHHHHHHHHHHTT-